Protein AF-0000000074209705 (afdb_homodimer)

pLDDT: mean 94.41, std 8.6, range [31.48, 98.88]

Organism: NCBI:txid88382

Secondary structure (DSSP, 8-state):
-HHHHHHHHHHHHHHHHHHHHHHHHTTT-HHHHHHHHHHHHHTSS---HHHHHHHHHHHHTT--SHHHHHHHHHHHHHHHHHHHHHHHHHHT--EETTEE-HHHHHHHHHHHTT--HHHHHHHHHHHHHHHHHHHHHHHHHHHTT--STTHHHHHHHHHHHHHHHHHHHHHHHHHHHTSS---HHHHHHHHIIIIIIIIIIHHHHHHHHHTT--HHHHHHHHHHHHHHHHHHHHHHHHHHHHS-HHHHSS-SSHHHHHT---HHHHHHTT-HHHHHHGGGTT-TT--HHHHHHHHHHHHHTTHHHHHHHHHHHHHHHHHHHHHHS-S-HHHHHHHHHHHHHHHH---/-HHHHHHHHHHHHHHHHHHHHHHHHTTT-HHHHHHHHHHHHHTSS---HHHHHHHHHHHHTT--SHHHHHHHHHHHHHHHHHHHHHHHHHHT--EETTEE-HHHHHHHHHHHTT--HHHHHHHHHHHHHHHHHHHHHHHHHHHTT--STTHHHHHHHHHHHHHHHHHHHHHHHHHHHTSS---HHHHHHHHIIIIIIIIIIHHHHHHHHHTT--HHHHHHHHHHHHHHHHHHHHHHHHHHHHS-HHHHSS-SSHHHHHT---HHHHHHTT-HHHHHHGGGTT-TT--HHHHHHHHHHHHHTTHHHHHHHHHHHHHHHHHHHHHHS-S-HHHHHHHHHHHHHHHH---

Nearest PDB structures (foldseek):
  8f8k-assembly1_A  TM=9.130E-01  e=6.345E-18  Mycobacterium tuberculosis
  3qqv-assembly1_A-2  TM=9.109E-01  e=5.044E-16  Corynebacterium glutamicum
  3ldw-assembly1_B  TM=8.340E-01  e=3.482E-12  Plasmodium vivax Sal-1
  3n3d-assembly1_A  TM=8.370E-01  e=4.343E-12  Levilactobacillus brevis ATCC 367
  3ldw-assembly2_D  TM=8.330E-01  e=6.756E-12  Plasmodium vivax Sal-1

InterPro domains:
  IPR000092 Polyprenyl synthetase-like [PF00348] (43-268)
  IPR000092 Polyprenyl synthetase-like [cd00685] (45-268)
  IPR008949 Isoprenoid synthase domain superfamily [G3DSA:1.10.600.10] (4-347)
  IPR008949 Isoprenoid synthase domain superfamily [SSF48576] (14-346)
  IPR033749 Polyprenyl synthetase, conserved site [PS00444] (228-240)
  IPR033749 Polyprenyl synthetase, conserved site [PS00723] (84-98)

Structure (mmCIF, N/CA/C/O backbone):
data_AF-0000000074209705-model_v1
#
loop_
_entity.id
_entity.type
_entity.pdbx_description
1 polymer 'Geranylgeranyl pyrophosphate synthase'
#
loop_
_atom_site.group_PDB
_atom_site.id
_atom_site.type_symbol
_atom_site.label_atom_id
_atom_site.label_alt_id
_atom_site.label_comp_id
_atom_site.label_asym_id
_atom_site.label_entity_id
_atom_site.label_seq_id
_atom_site.pdbx_PDB_ins_code
_atom_site.Cartn_x
_atom_site.Cartn_y
_atom_site.Cartn_z
_atom_site.occupancy
_atom_site.B_iso_or_equiv
_atom_site.auth_seq_id
_atom_site.auth_comp_id
_atom_site.auth_asym_id
_atom_site.auth_atom_id
_atom_site.pdbx_PDB_model_num
ATOM 1 N N . MET A 1 1 ? 14.336 32.031 -11.875 1 31.77 1 MET A N 1
ATOM 2 C CA . MET A 1 1 ? 15 31.266 -12.914 1 31.77 1 MET A CA 1
ATOM 3 C C . MET A 1 1 ? 15.375 29.875 -12.398 1 31.77 1 MET A C 1
ATOM 5 O O . MET A 1 1 ? 15.242 28.891 -13.117 1 31.77 1 MET A O 1
ATOM 9 N N . THR A 1 2 ? 15.977 29.891 -11.164 1 36.34 2 THR A N 1
ATOM 10 C CA . THR A 1 2 ? 16.406 28.688 -10.453 1 36.34 2 THR A CA 1
ATOM 11 C C . THR A 1 2 ? 15.211 27.844 -10.055 1 36.34 2 THR A C 1
ATOM 13 O O . THR A 1 2 ? 15.328 26.625 -9.914 1 36.34 2 THR A O 1
ATOM 16 N N . GLU A 1 3 ? 14.086 28.516 -9.742 1 43.34 3 GLU A N 1
ATOM 17 C CA . GLU A 1 3 ? 12.828 27.891 -9.352 1 43.34 3 GLU A CA 1
ATOM 18 C C . GLU A 1 3 ? 12.281 27 -10.461 1 43.34 3 GLU A C 1
ATOM 20 O O . GLU A 1 3 ? 11.789 25.906 -10.195 1 43.34 3 GLU A O 1
ATOM 25 N N . ILE A 1 4 ? 12.273 27.594 -11.664 1 42.38 4 ILE A N 1
ATOM 26 C CA . ILE A 1 4 ? 11.742 26.969 -12.875 1 42.38 4 ILE A CA 1
ATOM 27 C C . ILE A 1 4 ? 12.57 25.75 -13.234 1 42.38 4 ILE A C 1
ATOM 29 O O . ILE A 1 4 ? 12.016 24.703 -13.617 1 42.38 4 ILE A O 1
ATOM 33 N N . LEU A 1 5 ? 13.797 25.766 -13.023 1 44.69 5 LEU A N 1
ATOM 34 C CA . LEU A 1 5 ? 14.727 24.734 -13.43 1 44.69 5 LEU A CA 1
ATOM 35 C C . LEU A 1 5 ? 14.57 23.484 -12.562 1 44.69 5 LEU A C 1
ATOM 37 O O . LEU A 1 5 ? 14.695 22.359 -13.055 1 44.69 5 LEU A O 1
ATOM 41 N N . THR A 1 6 ? 14.258 23.734 -11.234 1 57.59 6 THR A N 1
ATOM 42 C CA . THR A 1 6 ? 14.219 22.656 -10.258 1 57.59 6 THR A CA 1
ATOM 43 C C . THR A 1 6 ? 12.914 21.859 -10.383 1 57.59 6 THR A C 1
ATOM 45 O O . THR A 1 6 ? 12.93 20.625 -10.336 1 57.59 6 THR A O 1
ATOM 48 N N . HIS A 1 7 ? 11.836 22.578 -10.672 1 64.38 7 HIS A N 1
ATOM 49 C CA . HIS A 1 7 ? 10.57 21.891 -10.914 1 64.38 7 HIS A CA 1
ATOM 50 C C . HIS A 1 7 ? 10.609 21.125 -12.234 1 64.38 7 HIS A C 1
ATOM 52 O O . HIS A 1 7 ? 10.055 20.031 -12.328 1 64.38 7 HIS A O 1
ATOM 58 N N . ASP A 1 8 ? 11.422 21.609 -12.953 1 83.62 8 ASP A N 1
ATOM 59 C CA . ASP A 1 8 ? 11.586 20.969 -14.25 1 83.62 8 ASP A CA 1
ATOM 60 C C . ASP A 1 8 ? 12.312 19.625 -14.125 1 83.62 8 ASP A C 1
ATOM 62 O O . ASP A 1 8 ? 11.922 18.641 -14.758 1 83.62 8 ASP A O 1
ATOM 66 N N . ALA A 1 9 ? 13.234 19.688 -13.117 1 93 9 ALA A N 1
ATOM 67 C CA . ALA A 1 9 ? 14.016 18.453 -12.977 1 93 9 ALA A CA 1
ATOM 68 C C . ALA A 1 9 ? 13.172 17.344 -12.367 1 93 9 ALA A C 1
ATOM 70 O O . ALA A 1 9 ? 13.297 16.172 -12.758 1 93 9 ALA A O 1
ATOM 71 N N . VAL A 1 10 ? 12.328 17.703 -11.453 1 96.06 10 VAL A N 1
ATOM 72 C CA . VAL A 1 10 ? 11.445 16.75 -10.812 1 96.06 10 VAL A CA 1
ATOM 73 C C . VAL A 1 10 ? 10.461 16.188 -11.828 1 96.06 10 VAL A C 1
ATOM 75 O O . VAL A 1 10 ? 10.219 14.977 -11.875 1 96.06 10 VAL A O 1
ATOM 78 N N . ASP A 1 11 ? 9.953 17.031 -12.68 1 95.31 11 ASP A N 1
ATOM 79 C CA . ASP A 1 11 ? 9 16.609 -13.711 1 95.31 11 ASP A CA 1
ATOM 80 C C . ASP A 1 11 ? 9.656 15.672 -14.719 1 95.31 11 ASP A C 1
ATOM 82 O O . ASP A 1 11 ? 9.016 14.742 -15.211 1 95.31 11 ASP A O 1
ATOM 86 N N . VAL A 1 12 ? 10.867 15.961 -14.992 1 96.19 12 VAL A N 1
ATOM 87 C CA . VAL A 1 12 ? 11.609 15.102 -15.914 1 96.19 12 VAL A CA 1
ATOM 88 C C . VAL A 1 12 ? 11.781 13.711 -15.305 1 96.19 12 VAL A C 1
ATOM 90 O O . VAL A 1 12 ? 11.578 12.703 -15.984 1 96.19 12 VAL A O 1
ATOM 93 N N . VAL A 1 13 ? 12.133 13.664 -13.992 1 96.81 13 VAL A N 1
ATOM 94 C CA . VAL A 1 13 ? 12.297 12.391 -13.305 1 96.81 13 VAL A CA 1
ATOM 95 C C . VAL A 1 13 ? 10.977 11.625 -13.32 1 96.81 13 VAL A C 1
ATOM 97 O O . VAL A 1 13 ? 10.945 10.43 -13.633 1 96.81 13 VAL A O 1
ATOM 100 N N . LEU A 1 14 ? 9.898 12.281 -13.055 1 97.25 14 LEU A N 1
ATOM 101 C CA . LEU A 1 14 ? 8.578 11.648 -13.008 1 97.25 14 LEU A CA 1
ATOM 102 C C . LEU A 1 14 ? 8.148 11.18 -14.391 1 97.25 14 LEU A C 1
ATOM 104 O O . LEU A 1 14 ? 7.621 10.078 -14.539 1 97.25 14 LEU A O 1
ATOM 108 N N . ALA A 1 15 ? 8.383 12.016 -15.359 1 96.88 15 ALA A N 1
ATOM 109 C CA . ALA A 1 15 ? 8 11.664 -16.719 1 96.88 15 ALA A CA 1
ATOM 110 C C . ALA A 1 15 ? 8.734 10.406 -17.188 1 96.88 15 ALA A C 1
ATOM 112 O O . ALA A 1 15 ? 8.133 9.508 -17.781 1 96.88 15 ALA A O 1
ATOM 113 N N . ASP A 1 16 ? 9.992 10.359 -16.953 1 97.69 16 ASP A N 1
ATOM 114 C CA . ASP A 1 16 ? 10.797 9.203 -17.344 1 97.69 16 ASP A CA 1
ATOM 115 C C . ASP A 1 16 ? 10.352 7.953 -16.594 1 97.69 16 ASP A C 1
ATOM 117 O O . ASP A 1 16 ? 10.273 6.871 -17.172 1 97.69 16 ASP A O 1
ATOM 121 N N . PHE A 1 17 ? 10.117 8.133 -15.344 1 97.81 17 PHE A N 1
ATOM 122 C CA . PHE A 1 17 ? 9.664 7.031 -14.5 1 97.81 17 PHE A CA 1
ATOM 123 C C . PHE A 1 17 ? 8.375 6.43 -15.047 1 97.81 17 PHE A C 1
ATOM 125 O O . PHE A 1 17 ? 8.297 5.219 -15.266 1 97.81 17 PHE A O 1
ATOM 132 N N . PHE A 1 18 ? 7.363 7.242 -15.266 1 98.38 18 PHE A N 1
ATOM 133 C CA . PHE A 1 18 ? 6.055 6.75 -15.68 1 98.38 18 PHE A CA 1
ATOM 134 C C . PHE A 1 18 ? 6.113 6.191 -17.094 1 98.38 18 PHE A C 1
ATOM 136 O O . PHE A 1 18 ? 5.453 5.195 -17.406 1 98.38 18 PHE A O 1
ATOM 143 N N . ALA A 1 19 ? 6.891 6.832 -17.922 1 98.38 19 ALA A N 1
ATOM 144 C CA . ALA A 1 19 ? 7.047 6.312 -19.281 1 98.38 19 ALA A CA 1
ATOM 145 C C . ALA A 1 19 ? 7.602 4.891 -19.266 1 98.38 19 ALA A C 1
ATOM 147 O O . ALA A 1 19 ? 7.129 4.027 -20 1 98.38 19 ALA A O 1
ATOM 148 N N . ASP A 1 20 ? 8.562 4.703 -18.453 1 98.44 20 ASP A N 1
ATOM 149 C CA . ASP A 1 20 ? 9.164 3.381 -18.328 1 98.44 20 ASP A CA 1
ATOM 150 C C . ASP A 1 20 ? 8.156 2.363 -17.797 1 98.44 20 ASP A C 1
ATOM 152 O O . ASP A 1 20 ? 8.094 1.234 -18.297 1 98.44 20 ASP A O 1
ATOM 156 N N . ARG A 1 21 ? 7.367 2.744 -16.828 1 98.56 21 ARG A N 1
ATOM 157 C CA . ARG A 1 21 ? 6.406 1.825 -16.219 1 98.56 21 ARG A CA 1
ATOM 158 C C . ARG A 1 21 ? 5.285 1.487 -17.203 1 98.56 21 ARG A C 1
ATOM 160 O O . ARG A 1 21 ? 4.863 0.333 -17.281 1 98.56 21 ARG A O 1
ATOM 167 N N . VAL A 1 22 ? 4.84 2.445 -17.922 1 98.62 22 VAL A N 1
ATOM 168 C CA . VAL A 1 22 ? 3.805 2.197 -18.922 1 98.62 22 VAL A CA 1
ATOM 169 C C . VAL A 1 22 ? 4.336 1.237 -19.984 1 98.62 22 VAL A C 1
ATOM 171 O O . VAL A 1 22 ? 3.643 0.296 -20.375 1 98.62 22 VAL A O 1
ATOM 174 N N . ARG A 1 23 ? 5.535 1.473 -20.422 1 98.5 23 ARG A N 1
ATOM 175 C CA . ARG A 1 23 ? 6.156 0.619 -21.422 1 98.5 23 ARG A CA 1
ATOM 176 C C . ARG A 1 23 ? 6.262 -0.821 -20.938 1 98.5 23 ARG A C 1
ATOM 178 O O . ARG A 1 23 ? 6 -1.761 -21.688 1 98.5 23 ARG A O 1
ATOM 185 N N . ARG A 1 24 ? 6.594 -0.985 -19.719 1 98.19 24 ARG A N 1
ATOM 186 C CA . ARG A 1 24 ? 6.785 -2.311 -19.141 1 98.19 24 ARG A CA 1
ATOM 187 C C . ARG A 1 24 ? 5.445 -2.977 -18.844 1 98.19 24 ARG A C 1
ATOM 189 O O . ARG A 1 24 ? 5.324 -4.203 -18.922 1 98.19 24 ARG A O 1
ATOM 196 N N . ALA A 1 25 ? 4.445 -2.203 -18.516 1 98.69 25 ALA A N 1
ATOM 197 C CA . ALA A 1 25 ? 3.166 -2.729 -18.047 1 98.69 25 ALA A CA 1
ATOM 198 C C . ALA A 1 25 ? 2.279 -3.148 -19.219 1 98.69 25 ALA A C 1
ATOM 200 O O . ALA A 1 25 ? 1.509 -4.105 -19.109 1 98.69 25 ALA A O 1
ATOM 201 N N . THR A 1 26 ? 2.389 -2.461 -20.312 1 97.94 26 THR A N 1
ATOM 202 C CA . THR A 1 26 ? 1.461 -2.598 -21.422 1 97.94 26 THR A CA 1
ATOM 203 C C . THR A 1 26 ? 1.497 -4.016 -21.984 1 97.94 26 THR A C 1
ATOM 205 O O . THR A 1 26 ? 0.451 -4.602 -22.281 1 97.94 26 THR A O 1
ATOM 208 N N . PRO A 1 27 ? 2.693 -4.609 -22.109 1 97.25 27 PRO A N 1
ATOM 209 C CA . PRO A 1 27 ? 2.736 -5.965 -22.656 1 97.25 27 PRO A CA 1
ATOM 210 C C . PRO A 1 27 ? 2.203 -7.016 -21.688 1 97.25 27 PRO A C 1
ATOM 212 O O . PRO A 1 27 ? 1.914 -8.148 -22.094 1 97.25 27 PRO A O 1
ATOM 215 N N . LEU A 1 28 ? 2.086 -6.723 -20.438 1 97.06 28 LEU A N 1
ATOM 216 C CA . LEU A 1 28 ? 1.604 -7.695 -19.469 1 97.06 28 LEU A CA 1
ATOM 217 C C . LEU A 1 28 ? 0.091 -7.863 -19.562 1 97.06 28 LEU A C 1
ATOM 219 O O . LEU A 1 28 ? -0.419 -8.984 -19.516 1 97.06 28 LEU A O 1
ATOM 223 N N . ALA A 1 29 ? -0.641 -6.773 -19.656 1 97.38 29 ALA A N 1
ATOM 224 C CA . ALA A 1 29 ? -2.086 -6.742 -19.875 1 97.38 29 ALA A CA 1
ATOM 225 C C . ALA A 1 29 ? -2.553 -5.344 -20.266 1 97.38 29 ALA A C 1
ATOM 227 O O . ALA A 1 29 ? -2.014 -4.344 -19.781 1 97.38 29 ALA A O 1
ATOM 228 N N . GLU A 1 30 ? -3.547 -5.273 -21.031 1 96.19 30 GLU A N 1
ATOM 229 C CA . GLU A 1 30 ? -4.066 -3.988 -21.484 1 96.19 30 GLU A CA 1
ATOM 230 C C . GLU A 1 30 ? -4.551 -3.137 -20.312 1 96.19 30 GLU A C 1
ATOM 232 O O . GLU A 1 30 ? -4.234 -1.947 -20.234 1 96.19 30 GLU A O 1
ATOM 237 N N . HIS A 1 31 ? -5.297 -3.738 -19.469 1 97.38 31 HIS A N 1
ATOM 238 C CA . HIS A 1 31 ? -5.844 -2.973 -18.359 1 97.38 31 HIS A CA 1
ATOM 239 C C . HIS A 1 31 ? -4.746 -2.564 -17.375 1 97.38 31 HIS A C 1
ATOM 241 O O . HIS A 1 31 ? -4.871 -1.554 -16.688 1 97.38 31 HIS A O 1
ATOM 247 N N . TYR A 1 32 ? -3.682 -3.324 -17.312 1 98.62 32 TYR A N 1
ATOM 248 C CA . TYR A 1 32 ? -2.562 -2.947 -16.469 1 98.62 32 TYR A CA 1
ATOM 249 C C . TYR A 1 32 ? -1.812 -1.754 -17.031 1 98.62 32 TYR A C 1
ATOM 251 O O . TYR A 1 32 ? -1.394 -0.859 -16.297 1 98.62 32 TYR A O 1
ATOM 259 N N . GLY A 1 33 ? -1.574 -1.788 -18.391 1 98.69 33 GLY A N 1
ATOM 260 C CA . GLY A 1 33 ? -1.051 -0.601 -19.047 1 98.69 33 GLY A CA 1
ATOM 261 C C . GLY A 1 33 ? -1.896 0.635 -18.797 1 98.69 33 GLY A C 1
ATOM 262 O O . GLY A 1 33 ? -1.365 1.719 -18.547 1 98.69 33 GLY A O 1
ATOM 263 N N . LEU A 1 34 ? -3.207 0.441 -18.844 1 98.38 34 LEU A N 1
ATOM 264 C CA . LEU A 1 34 ? -4.137 1.534 -18.594 1 98.38 34 LEU A CA 1
ATOM 265 C C . LEU A 1 34 ? -3.99 2.039 -17.156 1 98.38 34 LEU A C 1
ATOM 267 O O . LEU A 1 34 ? -4.047 3.246 -16.906 1 98.38 34 LEU A O 1
ATOM 271 N N . LEU A 1 35 ? -3.838 1.131 -16.219 1 98.75 35 LEU A N 1
ATOM 272 C CA . LEU A 1 35 ? -3.621 1.521 -14.828 1 98.75 35 LEU A CA 1
ATOM 273 C C . LEU A 1 35 ? -2.438 2.475 -14.711 1 98.75 35 LEU A C 1
ATOM 275 O O . LEU A 1 35 ? -2.551 3.537 -14.094 1 98.75 35 LEU A O 1
ATOM 279 N N . TRP A 1 36 ? -1.366 2.15 -15.336 1 98.81 36 TRP A N 1
ATOM 280 C CA . TRP A 1 36 ? -0.164 2.965 -15.203 1 98.81 36 TRP A CA 1
ATOM 281 C C . TRP A 1 36 ? -0.32 4.289 -15.953 1 98.81 36 TRP A C 1
ATOM 283 O O . TRP A 1 36 ? 0.213 5.316 -15.523 1 98.81 36 TRP A O 1
ATOM 293 N N . ARG A 1 37 ? -1.032 4.305 -17.062 1 98.56 37 ARG A N 1
ATOM 294 C CA . ARG A 1 37 ? -1.325 5.57 -17.719 1 98.56 37 ARG A CA 1
ATOM 295 C C . ARG A 1 37 ? -2.156 6.48 -16.828 1 98.56 37 ARG A C 1
ATOM 297 O O . ARG A 1 37 ? -1.907 7.688 -16.766 1 98.56 37 ARG A O 1
ATOM 304 N N . ARG A 1 38 ? -3.049 5.891 -16.156 1 98.12 38 ARG A N 1
ATOM 305 C CA . ARG A 1 38 ? -3.914 6.688 -15.289 1 98.12 38 ARG A CA 1
ATOM 306 C C . ARG A 1 38 ? -3.178 7.109 -14.023 1 98.12 38 ARG A C 1
ATOM 308 O O . ARG A 1 38 ? -3.416 8.203 -13.492 1 98.12 38 ARG A O 1
ATOM 315 N N . LEU A 1 39 ? -2.295 6.277 -13.555 1 98.38 39 LEU A N 1
ATOM 316 C CA . LEU A 1 39 ? -1.436 6.688 -12.445 1 98.38 39 LEU A CA 1
ATOM 317 C C . LEU A 1 39 ? -0.593 7.898 -12.828 1 98.38 39 LEU A C 1
ATOM 319 O O . LEU A 1 39 ? -0.354 8.781 -12 1 98.38 39 LEU A O 1
ATOM 323 N N . THR A 1 40 ? -0.137 7.906 -14.102 1 97 40 THR A N 1
ATOM 324 C CA . THR A 1 40 ? 0.593 9.062 -14.602 1 97 40 THR A CA 1
ATOM 325 C C . THR A 1 40 ? -0.241 10.336 -14.453 1 97 40 THR A C 1
ATOM 327 O O . THR A 1 40 ? 0.243 11.344 -13.945 1 97 40 THR A O 1
ATOM 330 N N . ARG A 1 41 ? -1.439 10.234 -14.805 1 94.62 41 ARG A N 1
ATOM 331 C CA . ARG A 1 41 ? -2.344 11.383 -14.742 1 94.62 41 ARG A CA 1
ATOM 332 C C . ARG A 1 41 ? -2.617 11.789 -13.297 1 94.62 41 ARG A C 1
ATOM 334 O O . ARG A 1 41 ? -2.725 12.977 -12.992 1 94.62 41 ARG A O 1
ATOM 341 N N . SER A 1 42 ? -2.752 10.781 -12.477 1 93.88 42 SER A N 1
ATOM 342 C CA . SER A 1 42 ? -3.027 11.047 -11.062 1 93.88 42 SER A CA 1
ATOM 343 C C . SER A 1 42 ? -1.881 11.805 -10.414 1 93.88 42 SER A C 1
ATOM 345 O O . SER A 1 42 ? -2.074 12.477 -9.391 1 93.88 42 SER A O 1
ATOM 347 N N . SER A 1 43 ? -0.7 11.672 -10.961 1 92 43 SER A N 1
ATOM 348 C CA . SER A 1 43 ? 0.476 12.312 -10.383 1 92 43 SER A CA 1
ATOM 349 C C . SER A 1 43 ? 0.682 13.711 -10.969 1 92 43 SER A C 1
ATOM 351 O O . SER A 1 43 ? 1.549 14.453 -10.508 1 92 43 SER A O 1
ATOM 353 N N . GLU A 1 44 ? -0.184 14.086 -11.914 1 86.31 44 GLU A N 1
ATOM 354 C CA . GLU A 1 44 ? -0.072 15.391 -12.562 1 86.31 44 GLU A CA 1
ATOM 355 C C . GLU A 1 44 ? -0.944 16.438 -11.859 1 86.31 44 GLU A C 1
ATOM 357 O O . GLU A 1 44 ? -1.887 16.078 -11.148 1 86.31 44 GLU A O 1
ATOM 362 N N . GLY A 1 45 ? -0.631 17.734 -12 1 74.31 45 GLY A N 1
ATOM 363 C CA . GLY A 1 45 ? -1.485 18.844 -11.586 1 74.31 45 GLY A CA 1
ATOM 364 C C . GLY A 1 45 ? -1.299 19.234 -10.133 1 74.31 45 GLY A C 1
ATOM 365 O O . GLY A 1 45 ? -1.969 20.141 -9.641 1 74.31 45 GLY A O 1
ATOM 366 N N . GLY A 1 46 ? -0.506 18.672 -9.414 1 73.62 46 GLY A N 1
ATOM 367 C CA . GLY A 1 46 ? -0.286 19.062 -8.031 1 73.62 46 GLY A CA 1
ATOM 368 C C . GLY A 1 46 ? 0.627 20.266 -7.895 1 73.62 46 GLY A C 1
ATOM 369 O O . GLY A 1 46 ? 1.354 20.609 -8.828 1 73.62 46 GLY A O 1
ATOM 370 N N . LYS A 1 47 ? 0.509 21.016 -6.824 1 77.5 47 LYS A N 1
ATOM 371 C CA . LYS A 1 47 ? 1.246 22.25 -6.559 1 77.5 47 LYS A CA 1
ATOM 372 C C . LYS A 1 47 ? 2.715 21.953 -6.27 1 77.5 47 LYS A C 1
ATOM 374 O O . LYS A 1 47 ? 3.516 22.875 -6.098 1 77.5 47 LYS A O 1
ATOM 379 N N . ARG A 1 48 ? 3.119 20.766 -6.223 1 89.75 48 ARG A N 1
ATOM 380 C CA . ARG A 1 48 ? 4.492 20.312 -6.012 1 89.75 48 ARG A CA 1
ATOM 381 C C . ARG A 1 48 ? 5.082 20.938 -4.754 1 89.75 48 ARG A C 1
ATOM 383 O O . ARG A 1 48 ? 6.211 21.438 -4.773 1 89.75 48 ARG A O 1
ATOM 390 N N . LEU A 1 49 ? 4.297 21.016 -3.736 1 93.81 49 LEU A N 1
ATOM 391 C CA . LEU A 1 49 ? 4.734 21.578 -2.469 1 93.81 49 LEU A CA 1
ATOM 392 C C . LEU A 1 49 ? 5.859 20.75 -1.857 1 93.81 49 LEU A C 1
ATOM 394 O O . LEU A 1 49 ? 6.879 21.297 -1.434 1 93.81 49 LEU A O 1
ATOM 398 N N . ARG A 1 50 ? 5.758 19.453 -1.876 1 96.94 50 ARG A N 1
ATOM 399 C CA . ARG A 1 50 ? 6.742 18.578 -1.252 1 96.94 50 ARG A CA 1
ATOM 400 C C . ARG A 1 50 ? 8.078 18.641 -1.982 1 96.94 50 ARG A C 1
ATOM 402 O O . ARG A 1 50 ? 9.125 18.844 -1.357 1 96.94 50 ARG A O 1
ATOM 409 N N . PRO A 1 51 ? 8.031 18.547 -3.318 1 97.12 51 PRO A N 1
ATOM 410 C CA . PRO A 1 51 ? 9.297 18.719 -4.043 1 97.12 51 PRO A CA 1
ATOM 411 C C . PRO A 1 51 ? 9.945 20.078 -3.779 1 97.12 51 PRO A C 1
ATOM 413 O O . PRO A 1 51 ? 11.164 20.156 -3.582 1 97.12 51 PRO A O 1
ATOM 416 N N . GLN A 1 52 ? 9.156 21.109 -3.711 1 96.56 52 GLN A N 1
ATOM 417 C CA . GLN A 1 52 ? 9.695 22.453 -3.494 1 96.56 52 GLN A CA 1
ATOM 418 C C . GLN A 1 52 ? 10.359 22.562 -2.127 1 96.56 52 GLN A C 1
ATOM 420 O O . GLN A 1 52 ? 11.461 23.109 -2.01 1 96.56 52 GLN A O 1
ATOM 425 N N . LEU A 1 53 ? 9.719 22.062 -1.119 1 98.38 53 LEU A N 1
ATOM 426 C CA . LEU A 1 53 ? 10.266 22.109 0.232 1 98.38 53 LEU A CA 1
ATOM 427 C C . LEU A 1 53 ? 11.594 21.375 0.303 1 98.38 53 LEU A C 1
ATOM 429 O O . LEU A 1 53 ? 12.555 21.859 0.904 1 98.38 53 LEU A O 1
ATOM 433 N N . LEU A 1 54 ? 11.617 20.188 -0.31 1 98.5 54 LEU A N 1
ATOM 434 C CA . LEU A 1 54 ? 12.836 19.375 -0.31 1 98.5 54 LEU A CA 1
ATOM 435 C C . LEU A 1 54 ? 13.969 20.094 -1.026 1 98.5 54 LEU A C 1
ATOM 437 O O . LEU A 1 54 ? 15.078 20.203 -0.499 1 98.5 54 LEU A O 1
ATOM 441 N N . LEU A 1 55 ? 13.664 20.672 -2.184 1 98.06 55 LEU A N 1
ATOM 442 C CA . LEU A 1 55 ? 14.688 21.312 -3 1 98.06 55 LEU A CA 1
ATOM 443 C C . LEU A 1 55 ? 15.164 22.609 -2.346 1 98.06 55 LEU A C 1
ATOM 445 O O . LEU A 1 55 ? 16.359 22.938 -2.396 1 98.06 55 LEU A O 1
ATOM 449 N N . ASP A 1 56 ? 14.234 23.375 -1.733 1 98 56 ASP A N 1
ATOM 450 C CA . ASP A 1 56 ? 14.609 24.594 -1.029 1 98 56 ASP A CA 1
ATOM 451 C C . ASP A 1 56 ? 15.562 24.297 0.126 1 98 56 ASP A C 1
ATOM 453 O O . ASP A 1 56 ? 16.578 24.984 0.299 1 98 56 ASP A O 1
ATOM 457 N N . ALA A 1 57 ? 15.234 23.297 0.913 1 98.75 57 ALA A N 1
ATOM 458 C CA . ALA A 1 57 ? 16.109 22.906 2.021 1 98.75 57 ALA A CA 1
ATOM 459 C C . ALA A 1 57 ? 17.469 22.438 1.512 1 98.75 57 ALA A C 1
ATOM 461 O O . ALA A 1 57 ? 18.5 22.828 2.037 1 98.75 57 ALA A O 1
ATOM 462 N N . HIS A 1 58 ? 17.438 21.578 0.488 1 98.5 58 HIS A N 1
ATOM 463 C CA . HIS A 1 58 ? 18.688 21.062 -0.091 1 98.5 58 HIS A CA 1
ATOM 464 C C . HIS A 1 58 ? 19.578 22.203 -0.578 1 98.5 58 HIS A C 1
ATOM 466 O O . HIS A 1 58 ? 20.766 22.234 -0.262 1 98.5 58 HIS A O 1
ATOM 472 N N . ALA A 1 59 ? 19 23.156 -1.307 1 98.12 59 ALA A N 1
ATOM 473 C CA . ALA A 1 59 ? 19.75 24.281 -1.865 1 98.12 59 ALA A CA 1
ATOM 474 C C . ALA A 1 59 ? 20.312 25.172 -0.759 1 98.12 59 ALA A C 1
ATOM 476 O O . ALA A 1 59 ? 21.453 25.641 -0.85 1 98.12 59 ALA A O 1
ATOM 477 N N . ALA A 1 60 ? 19.562 25.375 0.272 1 98.5 60 ALA A N 1
ATOM 478 C CA . ALA A 1 60 ? 19.969 26.266 1.364 1 98.5 60 ALA A CA 1
ATOM 479 C C . ALA A 1 60 ? 21.188 25.719 2.086 1 98.5 60 ALA A C 1
ATOM 481 O O . ALA A 1 60 ? 21.969 26.484 2.656 1 98.5 60 ALA A O 1
ATOM 482 N N . PHE A 1 61 ? 21.359 24.406 2.055 1 98.19 61 PHE A N 1
ATOM 483 C CA . PHE A 1 61 ? 22.516 23.797 2.719 1 98.19 61 PHE A CA 1
ATOM 484 C C . PHE A 1 61 ? 23.609 23.469 1.715 1 98.19 61 PHE A C 1
ATOM 486 O O . PHE A 1 61 ? 24.391 22.531 1.922 1 98.19 61 PHE A O 1
ATOM 493 N N . GLY A 1 62 ? 23.656 24.062 0.544 1 97.12 62 GLY A N 1
ATOM 494 C CA . GLY A 1 62 ? 24.766 24 -0.401 1 97.12 62 GLY A CA 1
ATOM 495 C C . GLY A 1 62 ? 24.406 23.281 -1.685 1 97.12 62 GLY A C 1
ATOM 496 O O . GLY A 1 62 ? 25.062 23.469 -2.713 1 97.12 62 GLY A O 1
ATOM 497 N N . GLY A 1 63 ? 23.438 22.391 -1.662 1 95.5 63 GLY A N 1
ATOM 498 C CA . GLY A 1 63 ? 22.844 21.781 -2.848 1 95.5 63 GLY A CA 1
ATOM 499 C C . GLY A 1 63 ? 23.781 20.844 -3.57 1 95.5 63 GLY A C 1
ATOM 500 O O . GLY A 1 63 ? 23.953 20.922 -4.789 1 95.5 63 GLY A O 1
ATOM 501 N N . PRO A 1 64 ? 24.562 20.047 -2.814 1 96.44 64 PRO A N 1
ATOM 502 C CA . PRO A 1 64 ? 25.375 19.062 -3.535 1 96.44 64 PRO A CA 1
ATOM 503 C C . PRO A 1 64 ? 24.531 18.016 -4.262 1 96.44 64 PRO A C 1
ATOM 505 O O . PRO A 1 64 ? 23.484 17.609 -3.758 1 96.44 64 PRO A O 1
ATOM 508 N N . HIS A 1 65 ? 24.953 17.578 -5.48 1 95.69 65 HIS A N 1
ATOM 509 C CA . HIS A 1 65 ? 24.328 16.5 -6.25 1 95.69 65 HIS A CA 1
ATOM 510 C C . HIS A 1 65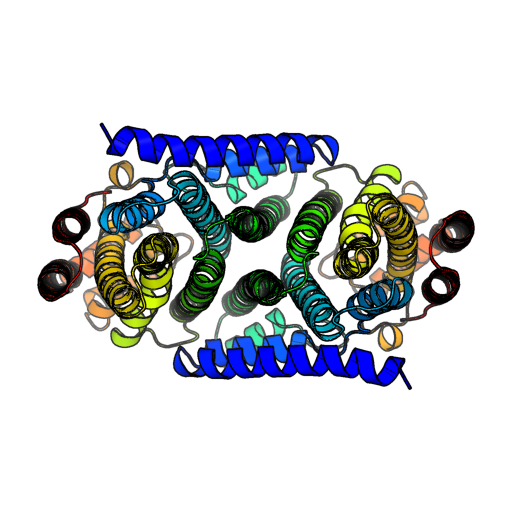 ? 22.844 16.781 -6.477 1 95.69 65 HIS A C 1
ATOM 512 O O . HIS A 1 65 ? 21.984 16 -6.055 1 95.69 65 HIS A O 1
ATOM 518 N N . PRO A 1 66 ? 22.562 17.875 -7.172 1 96.25 66 PRO A N 1
ATOM 519 C CA . PRO A 1 66 ? 21.172 18.312 -7.344 1 96.25 66 PRO A CA 1
ATOM 520 C C . PRO A 1 66 ? 20.297 17.25 -8.008 1 96.25 66 PRO A C 1
ATOM 522 O O . PRO A 1 66 ? 19.094 17.203 -7.77 1 96.25 66 PRO A O 1
ATOM 525 N N . GLN A 1 67 ? 20.906 16.359 -8.789 1 96.06 67 GLN A N 1
ATOM 526 C CA . GLN A 1 67 ? 20.141 15.297 -9.414 1 96.06 67 GLN A CA 1
ATOM 527 C C . GLN A 1 67 ? 19.562 14.344 -8.375 1 96.06 67 GLN A C 1
ATOM 529 O O . GLN A 1 67 ? 18.438 13.859 -8.516 1 96.06 67 GLN A O 1
ATOM 534 N N . ASP A 1 68 ? 20.359 14.07 -7.344 1 97.75 68 ASP A N 1
ATOM 535 C CA . ASP A 1 68 ? 19.875 13.227 -6.254 1 97.75 68 ASP A CA 1
ATOM 536 C C . ASP A 1 68 ? 18.688 13.859 -5.543 1 97.75 68 ASP A C 1
ATOM 538 O O . ASP A 1 68 ? 17.734 13.164 -5.164 1 97.75 68 ASP A O 1
ATOM 542 N N . ALA A 1 69 ? 18.734 15.188 -5.379 1 97.88 69 ALA A N 1
ATOM 543 C CA . ALA A 1 69 ? 17.625 15.906 -4.746 1 97.88 69 ALA A CA 1
ATOM 544 C C . ALA A 1 69 ? 16.359 15.836 -5.609 1 97.88 69 ALA A C 1
ATOM 546 O O . ALA A 1 69 ? 15.25 15.688 -5.09 1 97.88 69 ALA A O 1
ATOM 547 N N . ALA A 1 70 ? 16.531 15.914 -6.902 1 97.62 70 ALA A N 1
ATOM 548 C CA . ALA A 1 70 ? 15.398 15.82 -7.809 1 97.62 70 ALA A CA 1
ATOM 549 C C . ALA A 1 70 ? 14.75 14.438 -7.742 1 97.62 70 ALA A C 1
ATOM 551 O O . ALA A 1 70 ? 13.523 14.32 -7.75 1 97.62 70 ALA A O 1
ATOM 552 N N . VAL A 1 71 ? 15.562 13.398 -7.656 1 98.25 71 VAL A N 1
ATOM 553 C CA . VAL A 1 71 ? 15.062 12.031 -7.555 1 98.25 71 VAL A CA 1
ATOM 554 C C . VAL A 1 71 ? 14.305 11.852 -6.242 1 98.25 71 VAL A C 1
ATOM 556 O O . VAL A 1 71 ? 13.211 11.281 -6.219 1 98.25 71 VAL A O 1
ATOM 559 N N . ALA A 1 72 ? 14.891 12.391 -5.18 1 98.44 72 ALA A N 1
ATOM 560 C CA . ALA A 1 72 ? 14.242 12.312 -3.877 1 98.44 72 ALA A CA 1
ATOM 561 C C . ALA A 1 72 ? 12.914 13.062 -3.881 1 98.44 72 ALA A C 1
ATOM 563 O O . ALA A 1 72 ? 11.922 12.586 -3.33 1 98.44 72 ALA A O 1
ATOM 564 N N . ALA A 1 73 ? 12.922 14.219 -4.477 1 98 73 ALA A N 1
ATOM 565 C CA . ALA A 1 73 ? 11.703 15.023 -4.578 1 98 73 ALA A CA 1
ATOM 566 C C . ALA A 1 73 ? 10.625 14.281 -5.363 1 98 73 ALA A C 1
ATOM 568 O O . ALA A 1 73 ? 9.453 14.289 -4.98 1 98 73 ALA A O 1
ATOM 569 N N . ALA A 1 74 ? 11.031 13.625 -6.434 1 97.75 74 ALA A N 1
ATOM 570 C CA . ALA A 1 74 ? 10.102 12.82 -7.223 1 97.75 74 ALA A CA 1
ATOM 571 C C . ALA A 1 74 ? 9.547 11.664 -6.398 1 97.75 74 ALA A C 1
ATOM 573 O O . ALA A 1 74 ? 8.367 11.328 -6.5 1 97.75 74 ALA A O 1
ATOM 574 N N . ALA A 1 75 ? 10.398 11.086 -5.59 1 98.12 75 ALA A N 1
ATOM 575 C CA . ALA A 1 75 ? 9.969 9.984 -4.727 1 98.12 75 ALA A CA 1
ATOM 576 C C . ALA A 1 75 ? 8.875 10.445 -3.764 1 98.12 75 ALA A C 1
ATOM 578 O O . ALA A 1 75 ? 7.883 9.734 -3.559 1 98.12 75 ALA A O 1
ATOM 579 N N . PHE A 1 76 ? 9 11.602 -3.195 1 97.88 76 PHE A N 1
ATOM 580 C CA . PHE A 1 76 ? 7.984 12.125 -2.291 1 97.88 76 PHE A CA 1
ATOM 581 C C . PHE A 1 76 ? 6.676 12.367 -3.033 1 97.88 76 PHE A C 1
ATOM 583 O O . PHE A 1 76 ? 5.594 12.211 -2.463 1 97.88 76 PHE A O 1
ATOM 590 N N . GLU A 1 77 ? 6.762 12.75 -4.273 1 97.12 77 GLU A N 1
ATOM 591 C CA . GLU A 1 77 ? 5.539 12.93 -5.051 1 97.12 77 GLU A CA 1
ATOM 592 C C . GLU A 1 77 ? 4.84 11.602 -5.301 1 97.12 77 GLU A C 1
ATOM 594 O O . GLU A 1 77 ? 3.609 11.531 -5.301 1 97.12 77 GLU A O 1
ATOM 599 N N . LEU A 1 78 ? 5.621 10.586 -5.562 1 97.94 78 LEU A N 1
ATOM 600 C CA . LEU A 1 78 ? 5.023 9.258 -5.711 1 97.94 78 LEU A CA 1
ATOM 601 C C . LEU A 1 78 ? 4.352 8.82 -4.414 1 97.94 78 LEU A C 1
ATOM 603 O O . LEU A 1 78 ? 3.246 8.273 -4.438 1 97.94 78 LEU A O 1
ATOM 607 N N . VAL A 1 79 ? 5.02 9.07 -3.289 1 98 79 VAL A N 1
ATOM 608 C CA . VAL A 1 79 ? 4.445 8.742 -1.988 1 98 79 VAL A CA 1
ATOM 609 C C . VAL A 1 79 ? 3.131 9.492 -1.8 1 98 79 VAL A C 1
ATOM 611 O O . VAL A 1 79 ? 2.125 8.906 -1.393 1 98 79 VAL A O 1
ATOM 614 N N . HIS A 1 80 ? 3.158 10.742 -2.109 1 97.19 80 HIS A N 1
ATOM 615 C CA . HIS A 1 80 ? 1.965 11.57 -1.957 1 97.19 80 HIS A CA 1
ATOM 616 C C . HIS A 1 80 ? 0.811 11.031 -2.795 1 97.19 80 HIS A C 1
ATOM 618 O O . HIS A 1 80 ? -0.316 10.914 -2.307 1 97.19 80 HIS A O 1
ATOM 624 N N . THR A 1 81 ? 1.102 10.703 -4.035 1 97.25 81 THR A N 1
ATOM 625 C CA . THR A 1 81 ? 0.074 10.172 -4.922 1 97.25 81 THR A CA 1
ATOM 626 C C . THR A 1 81 ? -0.47 8.852 -4.387 1 97.25 81 THR A C 1
ATOM 628 O O . THR A 1 81 ? -1.68 8.609 -4.422 1 97.25 81 THR A O 1
ATOM 631 N N . ALA A 1 82 ? 0.388 8.008 -3.91 1 98.25 82 ALA A N 1
ATOM 632 C CA . ALA A 1 82 ? -0.027 6.734 -3.332 1 98.25 82 ALA A CA 1
ATOM 633 C C . ALA A 1 82 ? -0.986 6.945 -2.164 1 98.25 82 ALA A C 1
ATOM 635 O O . ALA A 1 82 ? -2.025 6.289 -2.078 1 98.25 82 ALA A O 1
ATOM 636 N N . LEU A 1 83 ? -0.598 7.871 -1.291 1 97.44 83 LEU A N 1
ATOM 637 C CA . LEU A 1 83 ? -1.416 8.141 -0.114 1 97.44 83 LEU A CA 1
ATOM 638 C C . LEU A 1 83 ? -2.77 8.719 -0.514 1 97.44 83 LEU A C 1
ATOM 640 O O . LEU A 1 83 ? -3.789 8.406 0.105 1 97.44 83 LEU A O 1
ATOM 644 N N . LEU A 1 84 ? -2.818 9.539 -1.557 1 95.5 84 LEU A N 1
ATOM 645 C CA . LEU A 1 84 ? -4.078 10.086 -2.047 1 95.5 84 LEU A CA 1
ATOM 646 C C . LEU A 1 84 ? -4.98 8.984 -2.582 1 95.5 84 LEU A C 1
ATOM 648 O O . LEU A 1 84 ? -6.188 8.984 -2.328 1 95.5 84 LEU A O 1
ATOM 652 N N . LEU A 1 85 ? -4.406 8.047 -3.307 1 97.62 85 LEU A N 1
ATOM 653 C CA . LEU A 1 85 ? -5.176 6.945 -3.873 1 97.62 85 LEU A CA 1
ATOM 654 C C . LEU A 1 85 ? -5.816 6.105 -2.771 1 97.62 85 LEU A C 1
ATOM 656 O O . LEU A 1 85 ? -7.004 5.781 -2.844 1 97.62 85 LEU A O 1
ATOM 660 N N . HIS A 1 86 ? -5.059 5.77 -1.787 1 98.25 86 HIS A N 1
ATOM 661 C CA . HIS A 1 86 ? -5.57 4.945 -0.699 1 98.25 86 HIS A CA 1
ATOM 662 C C . HIS A 1 86 ? -6.547 5.727 0.172 1 98.25 86 HIS A C 1
ATOM 664 O O . HIS A 1 86 ? -7.555 5.184 0.626 1 98.25 86 HIS A O 1
ATOM 670 N N . ASP A 1 87 ? -6.273 7.008 0.331 1 94.62 87 ASP A N 1
ATOM 671 C CA . ASP A 1 87 ? -7.199 7.871 1.061 1 94.62 87 ASP A CA 1
ATOM 672 C C . ASP A 1 87 ? -8.547 7.965 0.346 1 94.62 87 ASP A C 1
ATOM 674 O O . ASP A 1 87 ? -9.594 7.957 0.988 1 94.62 87 ASP A O 1
ATOM 678 N N . ASP A 1 88 ? -8.5 8.102 -0.964 1 93.56 88 ASP A N 1
ATOM 679 C CA . ASP A 1 88 ? -9.734 8.148 -1.749 1 93.56 88 ASP A CA 1
ATOM 680 C C . ASP A 1 88 ? -10.57 6.891 -1.543 1 93.56 88 ASP A C 1
ATOM 682 O O . ASP A 1 88 ? -11.797 6.957 -1.499 1 93.56 88 ASP A O 1
ATOM 686 N N . VAL A 1 89 ? -9.922 5.781 -1.442 1 95.88 89 VAL A N 1
ATOM 687 C CA . VAL A 1 89 ? -10.609 4.516 -1.206 1 95.88 89 VAL A CA 1
ATOM 688 C C . VAL A 1 89 ? -11.227 4.516 0.191 1 95.88 89 VAL A C 1
ATOM 690 O O . VAL A 1 89 ? -12.383 4.133 0.365 1 95.88 89 VAL A O 1
ATOM 693 N N . LEU A 1 90 ? -10.5 4.98 1.182 1 94.06 90 LEU A N 1
ATOM 694 C CA . LEU A 1 90 ? -10.953 4.977 2.568 1 94.06 90 LEU A CA 1
ATOM 695 C C . LEU A 1 90 ? -12.125 5.938 2.758 1 94.06 90 LEU A C 1
ATOM 697 O O . LEU A 1 90 ? -13.07 5.633 3.494 1 94.06 90 LEU A O 1
ATOM 701 N N . ASP A 1 91 ? -12.07 7.047 1.959 1 89.56 91 ASP A N 1
ATOM 702 C CA . ASP A 1 91 ? -13.086 8.078 2.088 1 89.56 91 ASP A CA 1
ATOM 703 C C . ASP A 1 91 ? -14.227 7.855 1.097 1 89.56 91 ASP A C 1
ATOM 705 O O . ASP A 1 91 ? -15.25 8.547 1.143 1 89.56 91 ASP A O 1
ATOM 709 N N . ARG A 1 92 ? -14.156 6.934 0.236 1 90.31 92 ARG A N 1
ATOM 710 C CA . ARG A 1 92 ? -15.125 6.645 -0.817 1 90.31 92 ARG A CA 1
ATOM 711 C C . ARG A 1 92 ? -15.336 7.859 -1.715 1 90.31 92 ARG A C 1
ATOM 713 O O . ARG A 1 92 ? -16.453 8.141 -2.135 1 90.31 92 ARG A O 1
ATOM 720 N N . ASP A 1 93 ? -14.234 8.539 -1.889 1 87.56 93 ASP A N 1
ATOM 721 C CA . ASP A 1 93 ? -14.273 9.672 -2.803 1 87.56 93 ASP A CA 1
ATOM 722 C C . ASP A 1 93 ? -14.133 9.211 -4.254 1 87.56 93 ASP A C 1
ATOM 724 O O . ASP A 1 93 ? -13.375 8.289 -4.547 1 87.56 93 ASP A O 1
ATOM 728 N N . LEU A 1 94 ? -14.812 9.992 -5.152 1 89.31 94 LEU A N 1
ATOM 729 C CA . LEU A 1 94 ? -14.766 9.609 -6.559 1 89.31 94 LEU A CA 1
ATOM 730 C C . LEU A 1 94 ? -14.242 10.75 -7.418 1 89.31 94 LEU A C 1
ATOM 732 O O . LEU A 1 94 ? -14.141 10.617 -8.641 1 89.31 94 LEU A O 1
ATOM 736 N N . THR A 1 95 ? -13.82 11.852 -6.699 1 87.38 95 THR A N 1
ATOM 737 C CA . THR A 1 95 ? -13.312 13.008 -7.434 1 87.38 95 THR A CA 1
ATOM 738 C C . THR A 1 95 ? -12.039 13.539 -6.789 1 87.38 95 THR A C 1
ATOM 740 O O . THR A 1 95 ? -11.867 13.453 -5.57 1 87.38 95 THR A O 1
ATOM 743 N N . ARG A 1 96 ? -11.133 14.062 -7.598 1 82.44 96 ARG A N 1
ATOM 744 C CA . ARG A 1 96 ? -9.898 14.727 -7.191 1 82.44 96 ARG A CA 1
ATOM 745 C C . ARG A 1 96 ? -9.5 15.805 -8.195 1 82.44 96 ARG A C 1
ATOM 747 O O . ARG A 1 96 ? -9.461 15.555 -9.398 1 82.44 96 ARG A O 1
ATOM 754 N N . ARG A 1 97 ? -9.266 16.984 -7.668 1 83.56 97 ARG A N 1
ATOM 755 C CA . ARG A 1 97 ? -8.852 18.125 -8.484 1 83.56 97 ARG A CA 1
ATOM 756 C C . ARG A 1 97 ? -9.859 18.406 -9.594 1 83.56 97 ARG A C 1
ATOM 758 O O . ARG A 1 97 ? -9.484 18.609 -10.75 1 83.56 97 ARG A O 1
ATOM 765 N N . GLY A 1 98 ? -11.07 18.281 -9.227 1 80.19 98 GLY A N 1
ATOM 766 C CA . GLY A 1 98 ? -12.164 18.656 -10.109 1 80.19 98 GLY A CA 1
ATOM 767 C C . GLY A 1 98 ? -12.453 17.609 -11.172 1 80.19 98 GLY A C 1
ATOM 768 O O . GLY A 1 98 ? -13.281 17.828 -12.055 1 80.19 98 GLY A O 1
ATOM 769 N N . ARG A 1 99 ? -11.805 16.469 -11.078 1 88.5 99 ARG A N 1
ATOM 770 C CA . ARG A 1 99 ? -11.984 15.406 -12.062 1 88.5 99 ARG A CA 1
ATOM 771 C C . ARG A 1 99 ? -12.219 14.062 -11.383 1 88.5 99 ARG A C 1
ATOM 773 O O . ARG A 1 99 ? -11.906 13.898 -10.203 1 88.5 99 ARG A O 1
ATOM 780 N N . PRO A 1 100 ? -12.805 13.055 -12.172 1 92.62 100 PRO A N 1
ATOM 781 C CA . PRO A 1 100 ? -12.883 11.703 -11.602 1 92.62 100 PRO A CA 1
ATOM 782 C C . PRO A 1 100 ? -11.523 11.172 -11.172 1 92.62 100 PRO A C 1
ATOM 784 O O . PRO A 1 100 ? -10.531 11.359 -11.883 1 92.62 100 PRO A O 1
ATOM 787 N N . ASN A 1 101 ? -11.453 10.664 -9.977 1 94 101 ASN A N 1
ATOM 788 C CA . ASN A 1 101 ? -10.195 10.07 -9.539 1 94 101 ASN A CA 1
ATOM 789 C C . ASN A 1 101 ? -9.977 8.695 -10.156 1 94 101 ASN A C 1
ATOM 791 O O . ASN A 1 101 ? -10.773 8.258 -10.992 1 94 101 ASN A O 1
ATOM 795 N N . LEU A 1 102 ? -8.945 8 -9.812 1 97.19 102 LEU A N 1
ATOM 796 C CA . LEU A 1 102 ? -8.562 6.734 -10.43 1 97.19 102 LEU A CA 1
ATOM 797 C C . LEU A 1 102 ? -9.664 5.691 -10.266 1 97.19 102 LEU A C 1
ATOM 799 O O . LEU A 1 102 ? -10.039 5.023 -11.227 1 97.19 102 LEU A O 1
ATOM 803 N N . ALA A 1 103 ? -10.203 5.543 -9.055 1 96.81 103 ALA A N 1
ATOM 804 C CA . ALA A 1 103 ? -11.258 4.574 -8.781 1 96.81 103 ALA A CA 1
ATOM 805 C C . ALA A 1 103 ? -12.477 4.82 -9.672 1 96.81 103 ALA A C 1
ATOM 807 O O . ALA A 1 103 ? -13.023 3.883 -10.258 1 96.81 103 ALA A O 1
ATOM 808 N N . ALA A 1 104 ? -12.852 6.07 -9.75 1 96.19 104 ALA A N 1
ATOM 809 C CA . ALA A 1 104 ? -14.016 6.445 -10.547 1 96.19 104 ALA A CA 1
ATOM 810 C C . ALA A 1 104 ? -13.789 6.152 -12.023 1 96.19 104 ALA A C 1
ATOM 812 O O . ALA A 1 104 ? -14.703 5.723 -12.727 1 96.19 104 ALA A O 1
ATOM 813 N N . GLU A 1 105 ? -12.609 6.414 -12.477 1 96.75 105 GLU A N 1
ATOM 814 C CA . GLU A 1 105 ? -12.305 6.164 -13.883 1 96.75 105 GLU A CA 1
ATOM 815 C C . GLU A 1 105 ? -12.438 4.684 -14.219 1 96.75 105 GLU A C 1
ATOM 817 O O . GLU A 1 105 ? -13.07 4.324 -15.211 1 96.75 105 GLU A O 1
ATOM 822 N N . PHE A 1 106 ? -11.922 3.832 -13.422 1 97.12 106 PHE A N 1
ATOM 823 C CA . PHE A 1 106 ? -12 2.398 -13.68 1 97.12 106 PHE A CA 1
ATOM 824 C C . PHE A 1 106 ? -13.43 1.894 -13.492 1 97.12 106 PHE A C 1
ATOM 826 O O . PHE A 1 106 ? -13.898 1.057 -14.266 1 97.12 106 PHE A O 1
ATOM 833 N N . ALA A 1 107 ? -14.07 2.41 -12.492 1 95.62 107 ALA A N 1
ATOM 834 C CA . ALA A 1 107 ? -15.461 2.021 -12.281 1 95.62 107 ALA A CA 1
ATOM 835 C C . ALA A 1 107 ? -16.312 2.371 -13.5 1 95.62 107 ALA A C 1
ATOM 837 O O . ALA A 1 107 ? -17.172 1.581 -13.914 1 95.62 107 ALA A O 1
ATOM 838 N N . SER A 1 108 ? -16.047 3.541 -14.016 1 94.75 108 SER A N 1
ATOM 839 C CA . SER A 1 108 ? -16.828 4.004 -15.164 1 94.75 108 SER A CA 1
ATOM 840 C C . SER A 1 108 ? -16.594 3.119 -16.375 1 94.75 108 SER A C 1
ATOM 842 O O . SER A 1 108 ? -17.531 2.822 -17.125 1 94.75 108 SER A O 1
ATOM 844 N N . ASP A 1 109 ? -15.406 2.68 -16.609 1 91.56 109 ASP A N 1
ATOM 845 C CA . ASP A 1 109 ? -15.078 1.796 -17.719 1 91.56 109 ASP A CA 1
ATOM 846 C C . ASP A 1 109 ? -15.82 0.466 -17.609 1 91.56 109 ASP A C 1
ATOM 848 O O . ASP A 1 109 ? -16.312 -0.071 -18.609 1 91.56 109 ASP A O 1
ATOM 852 N N . ALA A 1 110 ? -15.883 0.039 -16.422 1 89.38 110 ALA A N 1
ATOM 853 C CA . ALA A 1 110 ? -16.484 -1.267 -16.172 1 89.38 110 ALA A CA 1
ATOM 854 C C . ALA A 1 110 ? -18 -1.218 -16.375 1 89.38 110 ALA A C 1
ATOM 856 O O . ALA A 1 110 ? -18.609 -2.201 -16.812 1 89.38 110 ALA A O 1
ATOM 857 N N . THR A 1 111 ? -18.562 -0.096 -16.109 1 84.56 111 THR A N 1
ATOM 858 C CA . THR A 1 111 ? -20 0.065 -16.281 1 84.56 111 THR A CA 1
ATOM 859 C C . THR A 1 111 ? -20.359 0.123 -17.766 1 84.56 111 THR A C 1
ATOM 861 O O . THR A 1 111 ? -21.453 -0.305 -18.156 1 84.56 111 THR A O 1
ATOM 864 N N . GLN A 1 112 ? -19.453 0.556 -18.484 1 81.56 112 GLN A N 1
ATOM 865 C CA . GLN A 1 112 ? -19.672 0.56 -19.938 1 81.56 112 GLN A CA 1
ATOM 866 C C . GLN A 1 112 ? -19.656 -0.859 -20.5 1 81.56 112 GLN A C 1
ATOM 868 O O . GLN A 1 112 ? -20.266 -1.126 -21.531 1 81.56 112 GLN A O 1
ATOM 873 N N . GLY A 1 113 ? -19.031 -1.817 -19.766 1 75.5 113 GLY A N 1
ATOM 874 C CA . GLY A 1 113 ? -18.953 -3.217 -20.156 1 75.5 113 GLY A CA 1
ATOM 875 C C . GLY A 1 113 ? -20.016 -4.078 -19.484 1 75.5 113 GLY A C 1
ATOM 876 O O . GLY A 1 113 ? -19.812 -5.285 -19.328 1 75.5 113 GLY A O 1
ATOM 877 N N . ASP A 1 114 ? -21.031 -3.518 -18.844 1 84.81 114 ASP A N 1
ATOM 878 C CA . ASP A 1 114 ? -22.25 -4.156 -18.344 1 84.81 114 ASP A CA 1
ATOM 879 C C . ASP A 1 114 ? -22.016 -4.762 -16.969 1 84.81 114 ASP A C 1
ATOM 881 O O . ASP A 1 114 ? -22.656 -5.762 -16.609 1 84.81 114 ASP A O 1
ATOM 885 N N . LEU A 1 115 ? -21.125 -4.281 -16.266 1 89.25 115 LEU A N 1
ATOM 886 C CA . LEU A 1 115 ? -20.953 -4.75 -14.891 1 89.25 115 LEU A CA 1
ATOM 887 C C . LEU A 1 115 ? -21.969 -4.113 -13.961 1 89.25 115 LEU A C 1
ATOM 889 O O . LEU A 1 115 ? -22.391 -2.979 -14.18 1 89.25 115 LEU A O 1
ATOM 893 N N . SER A 1 116 ? -22.266 -4.891 -12.906 1 90.62 116 SER A N 1
ATOM 894 C CA . SER A 1 116 ? -23.094 -4.312 -11.852 1 90.62 116 SER A CA 1
ATOM 895 C C . SER A 1 116 ? -22.375 -3.141 -11.18 1 90.62 116 SER A C 1
ATOM 897 O O . SER A 1 116 ? -21.156 -3.043 -11.219 1 90.62 116 SER A O 1
ATOM 899 N N . PRO A 1 117 ? -23.156 -2.256 -10.602 1 91.75 117 PRO A N 1
ATOM 900 C CA . PRO A 1 117 ? -22.531 -1.14 -9.883 1 91.75 117 PRO A CA 1
ATOM 901 C C . PRO A 1 117 ? -21.562 -1.603 -8.797 1 91.75 117 PRO A C 1
ATOM 903 O O . PRO A 1 117 ? -20.516 -0.981 -8.602 1 91.75 117 PRO A O 1
ATOM 906 N N . GLU A 1 118 ? -21.906 -2.688 -8.195 1 90.44 118 GLU A N 1
ATOM 907 C CA . GLU A 1 118 ? -21.047 -3.229 -7.145 1 90.44 118 GLU A CA 1
ATOM 908 C C . GLU A 1 118 ? -19.734 -3.738 -7.723 1 90.44 118 GLU A C 1
ATOM 910 O O . GLU A 1 118 ? -18.656 -3.473 -7.168 1 90.44 118 GLU A O 1
ATOM 915 N N . SER A 1 119 ? -19.844 -4.391 -8.828 1 91.75 119 SER A N 1
ATOM 916 C CA . SER A 1 119 ? -18.656 -4.918 -9.484 1 91.75 119 SER A CA 1
ATOM 917 C C . SER A 1 119 ? -17.781 -3.795 -10.047 1 91.75 119 SER A C 1
ATOM 919 O O . SER A 1 119 ? -16.562 -3.871 -10.008 1 91.75 119 SER A O 1
ATOM 921 N N . ALA A 1 120 ? -18.453 -2.791 -10.539 1 95.19 120 ALA A N 1
ATOM 922 C CA . ALA A 1 120 ? -17.719 -1.629 -11.047 1 95.19 120 ALA A CA 1
ATOM 923 C C . ALA A 1 120 ? -16.953 -0.932 -9.93 1 95.19 120 ALA A C 1
ATOM 925 O O . ALA A 1 120 ? -15.789 -0.571 -10.102 1 95.19 120 ALA A O 1
ATOM 926 N N . SER A 1 121 ? -17.609 -0.8 -8.812 1 94.81 121 SER A N 1
ATOM 927 C CA . SER A 1 121 ? -16.953 -0.187 -7.656 1 94.81 121 SER A CA 1
ATOM 928 C C . SER A 1 121 ? -15.773 -1.019 -7.176 1 94.81 121 SER A C 1
ATOM 930 O O . SER A 1 121 ? -14.727 -0.472 -6.824 1 94.81 121 SER A O 1
ATOM 932 N N . ALA A 1 122 ? -15.961 -2.311 -7.215 1 94.75 122 ALA A N 1
ATOM 933 C CA . ALA A 1 122 ? -14.883 -3.213 -6.805 1 94.75 122 ALA A CA 1
ATOM 934 C C . ALA A 1 122 ? -13.68 -3.086 -7.73 1 94.75 122 ALA A C 1
ATOM 936 O O . ALA A 1 122 ? -12.531 -3.127 -7.277 1 94.75 122 ALA A O 1
ATOM 937 N N . TRP A 1 123 ? -13.93 -2.895 -9 1 96.81 123 TRP A N 1
ATOM 938 C CA . TRP A 1 123 ? -12.867 -2.729 -9.992 1 96.81 123 TRP A CA 1
ATOM 939 C C . TRP A 1 123 ? -12.086 -1.447 -9.742 1 96.81 123 TRP A C 1
ATOM 941 O O . TRP A 1 123 ? -10.852 -1.451 -9.781 1 96.81 123 TRP A O 1
ATOM 951 N N . GLY A 1 124 ? -12.82 -0.397 -9.469 1 97.75 124 GLY A N 1
ATOM 952 C CA . GLY A 1 124 ? -12.18 0.864 -9.133 1 97.75 124 GLY A CA 1
ATOM 953 C C . GLY A 1 124 ? -11.352 0.794 -7.859 1 97.75 124 GLY A C 1
ATOM 954 O O . GLY A 1 124 ? -10.219 1.271 -7.824 1 97.75 124 GLY A O 1
ATOM 955 N N . THR A 1 125 ? -11.875 0.156 -6.836 1 97.56 125 THR A N 1
ATOM 956 C CA . THR A 1 125 ? -11.203 0.017 -5.547 1 97.56 125 THR A CA 1
ATOM 957 C C . THR A 1 125 ? -9.93 -0.806 -5.688 1 97.56 125 THR A C 1
ATOM 959 O O . THR A 1 125 ? -8.867 -0.398 -5.215 1 97.56 125 THR A O 1
ATOM 962 N N . ALA A 1 126 ? -10.047 -1.903 -6.398 1 98.06 126 ALA A N 1
ATOM 963 C CA . ALA A 1 126 ? -8.891 -2.77 -6.594 1 98.06 126 ALA A CA 1
ATOM 964 C C . ALA A 1 126 ? -7.77 -2.031 -7.324 1 98.06 126 ALA A C 1
ATOM 966 O O . ALA A 1 126 ? -6.605 -2.102 -6.922 1 98.06 126 ALA A O 1
ATOM 967 N N . SER A 1 127 ? -8.156 -1.299 -8.344 1 98.69 127 SER A N 1
ATOM 968 C CA . SER A 1 127 ? -7.168 -0.562 -9.133 1 98.69 127 SER A CA 1
ATOM 969 C C . SER A 1 127 ? -6.477 0.506 -8.289 1 98.69 127 SER A C 1
ATOM 971 O O . SER A 1 127 ? -5.27 0.713 -8.414 1 98.69 127 SER A O 1
ATOM 973 N N . SER A 1 128 ? -7.215 1.104 -7.426 1 98.69 128 SER A N 1
ATOM 974 C CA . SER A 1 128 ? -6.656 2.162 -6.59 1 98.69 128 SER A CA 1
ATOM 975 C C . SER A 1 128 ? -5.719 1.592 -5.531 1 98.69 128 SER A C 1
ATOM 977 O O . SER A 1 128 ? -4.652 2.154 -5.27 1 98.69 128 SER A O 1
ATOM 979 N N . ILE A 1 129 ? -6.109 0.478 -4.91 1 98.75 129 ILE A N 1
ATOM 980 C CA . ILE A 1 129 ? -5.273 -0.138 -3.885 1 98.75 129 ILE A CA 1
ATOM 981 C C . ILE A 1 129 ? -3.957 -0.607 -4.504 1 98.75 129 ILE A C 1
ATOM 983 O O . ILE A 1 129 ? -2.877 -0.294 -3.998 1 98.75 129 ILE A O 1
ATOM 987 N N . LEU A 1 130 ? -4.039 -1.247 -5.629 1 98.81 130 LEU A N 1
ATOM 988 C CA . LEU A 1 130 ? -2.844 -1.731 -6.312 1 98.81 130 LEU A CA 1
ATOM 989 C C . LEU A 1 130 ? -1.976 -0.568 -6.777 1 98.81 130 LEU A C 1
ATOM 991 O O . LEU A 1 130 ? -0.749 -0.619 -6.664 1 98.81 130 LEU A O 1
ATOM 995 N N . GLY A 1 131 ? -2.65 0.44 -7.332 1 98.81 131 GLY A N 1
ATOM 996 C CA . GLY A 1 131 ? -1.909 1.617 -7.754 1 98.81 131 GLY A CA 1
ATOM 997 C C . GLY A 1 131 ? -1.102 2.248 -6.637 1 98.81 131 GLY A C 1
ATOM 998 O O . GLY A 1 131 ? 0.069 2.588 -6.824 1 98.81 131 GLY A O 1
ATOM 999 N N . GLY A 1 132 ? -1.742 2.424 -5.461 1 98.75 132 GLY A N 1
ATOM 1000 C CA . GLY A 1 132 ? -1.034 2.961 -4.309 1 98.75 132 GLY A CA 1
ATOM 1001 C C . GLY A 1 132 ? 0.155 2.117 -3.891 1 98.75 132 GLY A C 1
ATOM 1002 O O . GLY A 1 132 ? 1.228 2.648 -3.596 1 98.75 132 GLY A O 1
ATOM 1003 N N . ASP A 1 133 ? 0.018 0.803 -3.873 1 98.81 133 ASP A N 1
ATOM 1004 C CA . ASP A 1 133 ? 1.104 -0.108 -3.527 1 98.81 133 ASP A CA 1
ATOM 1005 C C . ASP A 1 133 ? 2.281 0.049 -4.488 1 98.81 133 ASP A C 1
ATOM 1007 O O . ASP A 1 133 ? 3.438 0.061 -4.062 1 98.81 133 ASP A O 1
ATOM 1011 N N . LEU A 1 134 ? 1.944 0.122 -5.738 1 98.81 134 LEU A N 1
ATOM 1012 C CA . LEU A 1 134 ? 2.967 0.229 -6.773 1 98.81 134 LEU A CA 1
ATOM 1013 C C . LEU A 1 134 ? 3.764 1.52 -6.617 1 98.81 134 LEU A C 1
ATOM 1015 O O . LEU A 1 134 ? 4.992 1.511 -6.715 1 98.81 134 LEU A O 1
ATOM 1019 N N . LEU A 1 135 ? 3.057 2.566 -6.387 1 98.81 135 LEU A N 1
ATOM 1020 C CA . LEU A 1 135 ? 3.73 3.855 -6.27 1 98.81 135 LEU A CA 1
ATOM 1021 C C . LEU A 1 135 ? 4.578 3.912 -5.004 1 98.81 135 LEU A C 1
ATOM 1023 O O . LEU A 1 135 ? 5.668 4.488 -5.008 1 98.81 135 LEU A O 1
ATOM 1027 N N . LEU A 1 136 ? 4.113 3.33 -3.893 1 98.44 136 LEU A N 1
ATOM 1028 C CA . LEU A 1 136 ? 4.922 3.254 -2.68 1 98.44 136 LEU A CA 1
ATOM 1029 C C . LEU A 1 136 ? 6.207 2.477 -2.932 1 98.44 136 LEU A C 1
ATOM 1031 O O . LEU A 1 136 ? 7.293 2.93 -2.562 1 98.44 136 LEU A O 1
ATOM 1035 N N . SER A 1 137 ? 6.055 1.353 -3.553 1 98.12 137 SER A N 1
ATOM 1036 C CA . SER A 1 137 ? 7.215 0.537 -3.895 1 98.12 137 SER A CA 1
ATOM 1037 C C . SER A 1 137 ? 8.18 1.299 -4.793 1 98.12 137 SER A C 1
ATOM 1039 O O . SER A 1 137 ? 9.391 1.291 -4.559 1 98.12 137 SER A O 1
ATOM 1041 N N . SER A 1 138 ? 7.652 1.976 -5.754 1 98.19 138 SER A N 1
ATOM 1042 C CA . SER A 1 138 ? 8.469 2.68 -6.738 1 98.19 138 SER A CA 1
ATOM 1043 C C . SER A 1 138 ? 9.219 3.846 -6.105 1 98.19 138 SER A C 1
ATOM 1045 O O . SER A 1 138 ? 10.336 4.164 -6.512 1 98.19 138 SER A O 1
ATOM 1047 N N . ALA A 1 139 ? 8.586 4.477 -5.141 1 98.12 139 ALA A N 1
ATOM 1048 C CA . ALA A 1 139 ? 9.258 5.562 -4.438 1 98.12 139 ALA A CA 1
ATOM 1049 C C . ALA A 1 139 ? 10.562 5.082 -3.807 1 98.12 139 ALA A C 1
ATOM 1051 O O . ALA A 1 139 ? 11.602 5.727 -3.951 1 98.12 139 ALA A O 1
ATOM 1052 N N . TYR A 1 140 ? 10.555 3.941 -3.182 1 97.31 140 TYR A N 1
ATOM 1053 C CA . TYR A 1 140 ? 11.75 3.396 -2.543 1 97.31 140 TYR A CA 1
ATOM 1054 C C . TYR A 1 140 ? 12.766 2.943 -3.582 1 97.31 140 TYR A C 1
ATOM 1056 O O . TYR A 1 140 ? 13.977 3.055 -3.365 1 97.31 140 TYR A O 1
ATOM 1064 N N . ALA A 1 141 ? 12.242 2.441 -4.699 1 95.19 141 ALA A N 1
ATOM 1065 C CA . ALA A 1 141 ? 13.148 2.035 -5.77 1 95.19 141 ALA A CA 1
ATOM 1066 C C . ALA A 1 141 ? 13.914 3.236 -6.324 1 95.19 141 ALA A C 1
ATOM 1068 O O . ALA A 1 141 ? 15.102 3.135 -6.633 1 95.19 141 ALA A O 1
ATOM 1069 N N . LEU A 1 142 ? 13.242 4.355 -6.465 1 96.5 142 LEU A N 1
ATOM 1070 C CA . LEU A 1 142 ? 13.898 5.582 -6.902 1 96.5 142 LEU A CA 1
ATOM 1071 C C . LEU A 1 142 ? 14.969 6.008 -5.898 1 96.5 142 LEU A C 1
ATOM 1073 O O . LEU A 1 142 ? 16.094 6.34 -6.285 1 96.5 142 LEU A O 1
ATOM 1077 N N . VAL A 1 143 ? 14.641 5.953 -4.629 1 97.19 143 VAL A N 1
ATOM 1078 C CA . VAL A 1 143 ? 15.539 6.383 -3.562 1 97.19 143 VAL A CA 1
ATOM 1079 C C . VAL A 1 143 ? 16.781 5.504 -3.551 1 97.19 143 VAL A C 1
ATOM 1081 O O . VAL A 1 143 ? 17.891 5.984 -3.283 1 97.19 143 VAL A O 1
ATOM 1084 N N . ALA A 1 144 ? 16.609 4.246 -3.867 1 94.06 144 ALA A N 1
ATOM 1085 C CA . ALA A 1 144 ? 17.719 3.291 -3.84 1 94.06 144 ALA A CA 1
ATOM 1086 C C . ALA A 1 144 ? 18.766 3.641 -4.887 1 94.06 144 ALA A C 1
ATOM 1088 O O . ALA A 1 144 ? 19.906 3.186 -4.801 1 94.06 144 ALA A O 1
ATOM 1089 N N . ARG A 1 145 ? 18.422 4.484 -5.832 1 91.62 145 ARG A N 1
ATOM 1090 C CA . ARG A 1 145 ? 19.328 4.824 -6.918 1 91.62 145 ARG A CA 1
ATOM 1091 C C . ARG A 1 145 ? 20.188 6.035 -6.559 1 91.62 145 ARG A C 1
ATOM 1093 O O . ARG A 1 145 ? 21.141 6.355 -7.266 1 91.62 145 ARG A O 1
ATOM 1100 N N . ILE A 1 146 ? 19.844 6.648 -5.473 1 95.81 146 ILE A N 1
ATOM 1101 C CA . ILE A 1 146 ? 20.547 7.848 -5.051 1 95.81 146 ILE A CA 1
ATOM 1102 C C . ILE A 1 146 ? 21.938 7.477 -4.543 1 95.81 146 ILE A C 1
ATOM 1104 O O . ILE A 1 146 ? 22.094 6.555 -3.738 1 95.81 146 ILE A O 1
ATOM 1108 N N . GLY A 1 147 ? 22.969 8.195 -5.074 1 92.38 147 GLY A N 1
ATOM 1109 C CA . GLY A 1 147 ? 24.359 7.918 -4.727 1 92.38 147 GLY A CA 1
ATOM 1110 C C . GLY A 1 147 ? 24.844 8.695 -3.518 1 92.38 147 GLY A C 1
ATOM 1111 O O . GLY A 1 147 ? 25.859 8.352 -2.91 1 92.38 147 GLY A O 1
ATOM 1112 N N . SER A 1 148 ? 24.078 9.648 -3.105 1 92.12 148 SER A N 1
ATOM 1113 C CA . SER A 1 148 ? 24.438 10.516 -1.988 1 92.12 148 SER A CA 1
ATOM 1114 C C . SER A 1 148 ? 24.609 9.711 -0.703 1 92.12 148 SER A C 1
ATOM 1116 O O . SER A 1 148 ? 23.891 8.742 -0.466 1 92.12 148 SER A O 1
ATOM 1118 N N . ALA A 1 149 ? 25.516 10.195 0.134 1 92.94 149 ALA A N 1
ATOM 1119 C CA . ALA A 1 149 ? 25.75 9.586 1.442 1 92.94 149 ALA A CA 1
ATOM 1120 C C . ALA A 1 149 ? 24.516 9.734 2.332 1 92.94 149 ALA A C 1
ATOM 1122 O O . ALA A 1 149 ? 24.344 8.992 3.309 1 92.94 149 ALA A O 1
ATOM 1123 N N . GLY A 1 150 ? 23.672 10.688 1.987 1 95.62 150 GLY A N 1
ATOM 1124 C CA . GLY A 1 150 ? 22.453 10.938 2.752 1 95.62 150 GLY A CA 1
ATOM 1125 C C . GLY A 1 150 ? 21.344 9.961 2.439 1 95.62 150 GLY A C 1
ATOM 1126 O O . GLY A 1 150 ? 20.25 10.047 3.01 1 95.62 150 GLY A O 1
ATOM 1127 N N . ARG A 1 151 ? 21.578 8.977 1.605 1 95.5 151 ARG A N 1
ATOM 1128 C CA . ARG A 1 151 ? 20.547 8.062 1.133 1 95.5 151 ARG A CA 1
ATOM 1129 C C . ARG A 1 151 ? 19.938 7.27 2.289 1 95.5 151 ARG A C 1
ATOM 1131 O O . ARG A 1 151 ? 18.719 7.094 2.363 1 95.5 151 ARG A O 1
ATOM 1138 N N . ALA A 1 152 ? 20.797 6.777 3.156 1 94.44 152 ALA A N 1
ATOM 1139 C CA . ALA A 1 152 ? 20.312 5.988 4.281 1 94.44 152 ALA A CA 1
ATOM 1140 C C . ALA A 1 152 ? 19.391 6.809 5.168 1 94.44 152 ALA A C 1
ATOM 1142 O O . ALA A 1 152 ? 18.297 6.352 5.527 1 94.44 152 ALA A O 1
ATOM 1143 N N . GLU A 1 153 ? 19.828 8.031 5.48 1 96.75 153 GLU A N 1
ATOM 1144 C CA . GLU A 1 153 ? 19 8.922 6.289 1 96.75 153 GLU A CA 1
ATOM 1145 C C . GLU A 1 153 ? 17.703 9.266 5.566 1 96.75 153 GLU A C 1
ATOM 1147 O O . GLU A 1 153 ? 16.641 9.328 6.188 1 96.75 153 GLU A O 1
ATOM 1152 N N . LEU A 1 154 ? 17.797 9.484 4.254 1 97.75 154 LEU A N 1
ATOM 1153 C CA . LEU A 1 154 ? 16.625 9.75 3.438 1 97.75 154 LEU A CA 1
ATOM 1154 C C . LEU A 1 154 ? 15.617 8.609 3.541 1 97.75 154 LEU A C 1
ATOM 1156 O O . LEU A 1 154 ? 14.422 8.844 3.717 1 97.75 154 LEU A O 1
ATOM 1160 N N . THR A 1 155 ? 16.094 7.383 3.465 1 97.44 155 THR A N 1
ATOM 1161 C CA . THR A 1 155 ? 15.219 6.215 3.555 1 97.44 155 THR A CA 1
ATOM 1162 C C . THR A 1 155 ? 14.516 6.168 4.91 1 97.44 155 THR A C 1
ATOM 1164 O O . THR A 1 155 ? 13.312 5.906 4.984 1 97.44 155 THR A O 1
ATOM 1167 N N . ASP A 1 156 ? 15.234 6.496 5.938 1 96.75 156 ASP A N 1
ATOM 1168 C CA . ASP A 1 156 ? 14.664 6.523 7.277 1 96.75 156 ASP A CA 1
ATOM 1169 C C . ASP A 1 156 ? 13.594 7.609 7.398 1 96.75 156 ASP A C 1
ATOM 1171 O O . ASP A 1 156 ? 12.562 7.402 8.047 1 96.75 156 ASP A O 1
ATOM 1175 N N . ILE A 1 157 ? 13.883 8.719 6.812 1 98.25 157 ILE A N 1
ATOM 1176 C CA . ILE A 1 157 ? 12.945 9.844 6.863 1 98.25 157 ILE A CA 1
ATOM 1177 C C . ILE A 1 157 ? 11.641 9.453 6.18 1 98.25 157 ILE A C 1
ATOM 1179 O O . ILE A 1 157 ? 10.555 9.711 6.711 1 98.25 157 ILE A O 1
ATOM 1183 N N . ILE A 1 158 ? 11.719 8.797 5.008 1 98.25 158 ILE A N 1
ATOM 1184 C CA . ILE A 1 158 ? 10.516 8.391 4.289 1 98.25 158 ILE A CA 1
ATOM 1185 C C . ILE A 1 158 ? 9.75 7.359 5.109 1 98.25 158 ILE A C 1
ATOM 1187 O O . ILE A 1 158 ? 8.531 7.473 5.27 1 98.25 158 ILE A O 1
ATOM 1191 N N . GLU A 1 159 ? 10.43 6.41 5.652 1 97.88 159 GLU A N 1
ATOM 1192 C CA . GLU A 1 159 ? 9.789 5.367 6.445 1 97.88 159 GLU A CA 1
ATOM 1193 C C . GLU A 1 159 ? 9.094 5.953 7.672 1 97.88 159 GLU A C 1
ATOM 1195 O O . GLU A 1 159 ? 7.953 5.594 7.977 1 97.88 159 GLU A O 1
ATOM 1200 N N . ASP A 1 160 ? 9.758 6.836 8.352 1 97.88 160 ASP A N 1
ATOM 1201 C CA . ASP A 1 160 ? 9.195 7.477 9.539 1 97.88 160 ASP A CA 1
ATOM 1202 C C . ASP A 1 160 ? 7.98 8.328 9.18 1 97.88 160 ASP A C 1
ATOM 1204 O O . ASP A 1 160 ? 6.992 8.359 9.914 1 97.88 160 ASP A O 1
ATOM 1208 N N . SER A 1 161 ? 8.117 9.039 8.086 1 97.88 161 SER A N 1
ATOM 1209 C CA . SER A 1 161 ? 7.016 9.875 7.621 1 97.88 161 SER A CA 1
ATOM 1210 C C . SER A 1 161 ? 5.773 9.039 7.336 1 97.88 161 SER A C 1
ATOM 1212 O O . SER A 1 161 ? 4.66 9.414 7.715 1 97.88 161 SER A O 1
ATOM 1214 N N . LEU A 1 162 ? 5.984 7.891 6.703 1 98.25 162 LEU A N 1
ATOM 1215 C CA . LEU A 1 162 ? 4.867 7.012 6.383 1 98.25 162 LEU A CA 1
ATOM 1216 C C . LEU A 1 162 ? 4.293 6.379 7.648 1 98.25 162 LEU A C 1
ATOM 1218 O O . LEU A 1 162 ? 3.076 6.227 7.777 1 98.25 162 LEU A O 1
ATOM 1222 N N . PHE A 1 163 ? 5.148 6.02 8.578 1 98.62 163 PHE A N 1
ATOM 1223 C CA . PHE A 1 163 ? 4.738 5.457 9.859 1 98.62 163 PHE A CA 1
ATOM 1224 C C . PHE A 1 163 ? 3.836 6.43 10.617 1 98.62 163 PHE A C 1
ATOM 1226 O O . PHE A 1 163 ? 2.771 6.043 11.102 1 98.62 163 PHE A O 1
ATOM 1233 N N . ARG A 1 164 ? 4.188 7.652 10.609 1 98.56 164 ARG A N 1
ATOM 1234 C CA . ARG A 1 164 ? 3.418 8.672 11.32 1 98.56 164 ARG A CA 1
ATOM 1235 C C . ARG A 1 164 ? 2.156 9.039 10.547 1 98.56 164 ARG A C 1
ATOM 1237 O O . ARG A 1 164 ? 1.088 9.211 11.141 1 98.56 164 ARG A O 1
ATOM 1244 N N . ALA A 1 165 ? 2.311 9.18 9.258 1 98.31 165 ALA A N 1
ATOM 1245 C CA . ALA A 1 165 ? 1.146 9.5 8.438 1 98.31 165 ALA A CA 1
ATOM 1246 C C . ALA A 1 165 ? 0.066 8.43 8.578 1 98.31 165 ALA A C 1
ATOM 1248 O O . ALA A 1 165 ? -1.126 8.742 8.617 1 98.31 165 ALA A O 1
ATOM 1249 N N . ALA A 1 166 ? 0.493 7.184 8.641 1 98.62 166 ALA A N 1
ATOM 1250 C CA . ALA A 1 166 ? -0.454 6.086 8.82 1 98.62 166 ALA A CA 1
ATOM 1251 C C . ALA A 1 166 ? -1.149 6.172 10.172 1 98.62 166 ALA A C 1
ATOM 1253 O O . ALA A 1 166 ? -2.344 5.891 10.289 1 98.62 166 ALA A O 1
ATOM 1254 N N . ALA A 1 167 ? -0.401 6.535 11.172 1 98.69 167 ALA A N 1
ATOM 1255 C CA . ALA A 1 167 ? -1.011 6.742 12.484 1 98.69 167 ALA A CA 1
ATOM 1256 C C . ALA A 1 167 ? -2.074 7.836 12.43 1 98.69 167 ALA A C 1
ATOM 1258 O O . ALA A 1 167 ? -3.166 7.676 12.977 1 98.69 167 ALA A O 1
ATOM 1259 N N . GLY A 1 168 ? -1.717 8.945 11.805 1 98.38 168 GLY A N 1
ATOM 1260 C CA . GLY A 1 168 ? -2.676 10.023 11.641 1 98.38 168 GLY A CA 1
ATOM 1261 C C . GLY A 1 168 ? -3.908 9.617 10.859 1 98.38 168 GLY A C 1
ATOM 1262 O O . GLY A 1 168 ? -5.031 9.969 11.227 1 98.38 168 GLY A O 1
ATOM 1263 N N . GLU A 1 169 ? -3.725 8.867 9.781 1 97.81 169 GLU A N 1
ATOM 1264 C CA . GLU A 1 169 ? -4.848 8.391 8.984 1 97.81 169 GLU A CA 1
ATOM 1265 C C . GLU A 1 169 ? -5.715 7.414 9.773 1 97.81 169 GLU A C 1
ATOM 1267 O O . GLU A 1 169 ? -6.941 7.441 9.672 1 97.81 169 GLU A O 1
ATOM 1272 N N . HIS A 1 170 ? -5.051 6.527 10.516 1 98.38 170 HIS A N 1
ATOM 1273 C CA . HIS A 1 170 ? -5.781 5.578 11.352 1 98.38 170 HIS A CA 1
ATOM 1274 C C . HIS A 1 170 ? -6.629 6.301 12.391 1 98.38 170 HIS A C 1
ATOM 1276 O O . HIS A 1 170 ? -7.773 5.914 12.641 1 98.38 170 HIS A O 1
ATOM 1282 N N . ASP A 1 171 ? -6.117 7.371 12.977 1 98 171 ASP A N 1
ATOM 1283 C CA . ASP A 1 171 ? -6.879 8.242 13.867 1 98 171 ASP A CA 1
ATOM 1284 C C . ASP A 1 171 ? -8.062 8.875 13.133 1 98 171 ASP A C 1
ATOM 1286 O O . ASP A 1 171 ? -9.188 8.875 13.648 1 98 171 ASP A O 1
ATOM 1290 N N . ASP A 1 172 ? -7.77 9.391 11.969 1 96.56 172 ASP A N 1
ATOM 1291 C CA . ASP A 1 172 ? -8.805 10.07 11.188 1 96.56 172 ASP A CA 1
ATOM 1292 C C . ASP A 1 172 ? -9.984 9.141 10.93 1 96.56 172 ASP A C 1
ATOM 1294 O O . ASP A 1 172 ? -11.141 9.523 11.117 1 96.56 172 ASP A O 1
ATOM 1298 N N . VAL A 1 173 ? -9.719 7.918 10.562 1 95.81 173 VAL A N 1
ATOM 1299 C CA . VAL A 1 173 ? -10.758 6.93 10.305 1 95.81 173 VAL A CA 1
ATOM 1300 C C . VAL A 1 173 ? -11.492 6.602 11.609 1 95.81 173 VAL A C 1
ATOM 1302 O O . VAL A 1 173 ? -12.719 6.543 11.633 1 95.81 173 VAL A O 1
ATOM 1305 N N . ALA A 1 174 ? -10.711 6.422 12.688 1 95.88 174 ALA A N 1
ATOM 1306 C CA . ALA A 1 174 ? -11.297 6.102 13.984 1 95.88 174 ALA A CA 1
ATOM 1307 C C . ALA A 1 174 ? -12.25 7.203 14.445 1 95.88 174 ALA A C 1
ATOM 1309 O O . ALA A 1 174 ? -13.352 6.922 14.93 1 95.88 174 ALA A O 1
ATOM 1310 N N . PHE A 1 175 ? -11.812 8.445 14.281 1 95.44 175 PHE A N 1
ATOM 1311 C CA . PHE A 1 175 ? -12.633 9.578 14.688 1 95.44 175 PHE A CA 1
ATOM 1312 C C . PHE A 1 175 ? -13.914 9.641 13.867 1 95.44 175 PHE A C 1
ATOM 1314 O O . PHE A 1 175 ? -15 9.828 14.422 1 95.44 175 PHE A O 1
ATOM 1321 N N . GLY A 1 176 ? -13.789 9.453 12.594 1 91.88 176 GLY A N 1
ATOM 1322 C CA . GLY A 1 176 ? -14.945 9.5 11.711 1 91.88 176 GLY A CA 1
ATOM 1323 C C . GLY A 1 176 ? -15.953 8.414 12 1 91.88 176 GLY A C 1
ATOM 1324 O O . GLY A 1 176 ? -17.156 8.641 11.914 1 91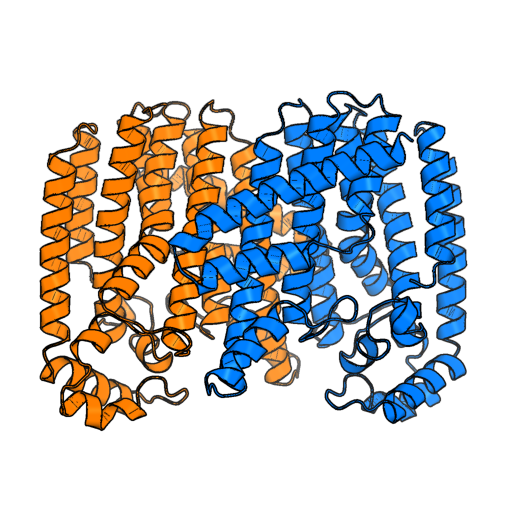.88 176 GLY A O 1
ATOM 1325 N N . LEU A 1 177 ? -15.453 7.246 12.359 1 91.19 177 LEU A N 1
ATOM 1326 C CA . LEU A 1 177 ? -16.328 6.098 12.594 1 91.19 177 LEU A CA 1
ATOM 1327 C C . LEU A 1 177 ? -16.844 6.102 14.023 1 91.19 177 LEU A C 1
ATOM 1329 O O . LEU A 1 177 ? -17.797 5.383 14.344 1 91.19 177 LEU A O 1
ATOM 1333 N N . GLY A 1 178 ? -16.234 6.855 14.891 1 90.62 178 GLY A N 1
ATOM 1334 C CA . GLY A 1 178 ? -16.641 6.926 16.281 1 90.62 178 GLY A CA 1
ATOM 1335 C C . GLY A 1 178 ? -16 5.84 17.141 1 90.62 178 GLY A C 1
ATOM 1336 O O . GLY A 1 178 ? -16.469 5.574 18.25 1 90.62 178 GLY A O 1
ATOM 1337 N N . THR A 1 179 ? -14.914 5.203 16.656 1 91.94 179 THR A N 1
ATOM 1338 C CA . THR A 1 179 ? -14.242 4.152 17.406 1 91.94 179 THR A CA 1
ATOM 1339 C C . THR A 1 179 ? -13.289 4.746 18.438 1 91.94 179 THR A C 1
ATOM 1341 O O . THR A 1 179 ? -12.844 4.051 19.344 1 91.94 179 THR A O 1
ATOM 1344 N N . ALA A 1 180 ? -12.969 6.031 18.312 1 92.38 180 ALA A N 1
ATOM 1345 C CA . ALA A 1 180 ? -12.188 6.797 19.281 1 92.38 180 ALA A CA 1
ATOM 1346 C C . ALA A 1 180 ? -12.711 8.219 19.406 1 92.38 180 ALA A C 1
ATOM 1348 O O . ALA A 1 180 ? -13.266 8.773 18.453 1 92.38 180 ALA A O 1
ATOM 1349 N N . PRO A 1 181 ? -12.523 8.789 20.562 1 92.75 181 PRO A N 1
ATOM 1350 C CA . PRO A 1 181 ? -12.984 10.172 20.719 1 92.75 181 PRO A CA 1
ATOM 1351 C C . PRO A 1 181 ? -12.117 11.172 19.953 1 92.75 181 PRO A C 1
ATOM 1353 O O . PRO A 1 181 ? -10.891 11.031 19.922 1 92.75 181 PRO A O 1
ATOM 1356 N N . ALA A 1 182 ? -12.773 12.148 19.375 1 94.38 182 ALA A N 1
ATOM 1357 C CA . ALA A 1 182 ? -12.102 13.195 18.625 1 94.38 182 ALA A CA 1
ATOM 1358 C C . ALA A 1 182 ? -11.992 14.484 19.438 1 94.38 182 ALA A C 1
ATOM 1360 O O . ALA A 1 182 ? -12.57 15.508 19.062 1 94.38 182 ALA A O 1
ATOM 1361 N N . THR A 1 183 ? -11.164 14.523 20.453 1 94.75 183 THR A N 1
ATOM 1362 C CA . THR A 1 183 ? -10.93 15.75 21.219 1 94.75 183 THR A CA 1
ATOM 1363 C C . THR A 1 183 ? -10.023 16.703 20.438 1 94.75 183 THR A C 1
ATOM 1365 O O . THR A 1 183 ? -9.289 16.281 19.547 1 94.75 183 THR A O 1
ATOM 1368 N N . PRO A 1 184 ? -10.086 17.984 20.766 1 94.88 184 PRO A N 1
ATOM 1369 C CA . PRO A 1 184 ? -9.211 18.922 20.062 1 94.88 184 PRO A CA 1
ATOM 1370 C C . PRO A 1 184 ? -7.738 18.516 20.125 1 94.88 184 PRO A C 1
ATOM 1372 O O . PRO A 1 184 ? -7.023 18.625 19.125 1 94.88 184 PRO A O 1
ATOM 1375 N N . GLU A 1 185 ? -7.312 18.047 21.25 1 95.25 185 GLU A N 1
ATOM 1376 C CA . GLU A 1 185 ? -5.926 17.609 21.406 1 95.25 185 GLU A CA 1
ATOM 1377 C C . GLU A 1 185 ? -5.598 16.453 20.469 1 95.25 185 GLU A C 1
ATOM 1379 O O . GLU A 1 185 ? -4.535 16.438 19.844 1 95.25 185 GLU A O 1
ATOM 1384 N N . ARG A 1 186 ? -6.492 15.492 20.375 1 96.75 186 ARG A N 1
ATOM 1385 C CA . ARG A 1 186 ? -6.285 14.336 19.516 1 96.75 186 ARG A CA 1
ATOM 1386 C C . ARG A 1 186 ? -6.34 14.734 18.047 1 96.75 186 ARG A C 1
ATOM 1388 O O . ARG A 1 186 ? -5.605 14.188 17.219 1 96.75 186 ARG A O 1
ATOM 1395 N N . LEU A 1 187 ? -7.223 15.672 17.766 1 97.5 187 LEU A N 1
ATOM 1396 C CA . LEU A 1 187 ? -7.336 16.156 16.391 1 97.5 187 LEU A CA 1
ATOM 1397 C C . LEU A 1 187 ? -6.047 16.844 15.953 1 97.5 187 LEU A C 1
ATOM 1399 O O . LEU A 1 187 ? -5.59 16.672 14.828 1 97.5 187 LEU A O 1
ATOM 1403 N N . LEU A 1 188 ? -5.48 17.594 16.844 1 97 188 LEU A N 1
ATOM 1404 C CA . LEU A 1 188 ? -4.238 18.297 16.516 1 97 188 LEU A CA 1
ATOM 1405 C C . LEU A 1 188 ? -3.098 17.297 16.328 1 97 188 LEU A C 1
ATOM 1407 O O . LEU A 1 188 ? -2.285 17.453 15.406 1 97 188 LEU A O 1
ATOM 1411 N N . ARG A 1 189 ? -3.018 16.328 17.156 1 96.94 189 ARG A N 1
ATOM 1412 C CA . ARG A 1 189 ? -2.004 15.289 17 1 96.94 189 ARG A CA 1
ATOM 1413 C C . ARG A 1 189 ? -2.186 14.539 15.688 1 96.94 189 ARG A C 1
ATOM 1415 O O . ARG A 1 189 ? -1.208 14.227 15 1 96.94 189 ARG A O 1
ATOM 1422 N N . MET A 1 190 ? -3.422 14.234 15.398 1 97.69 190 MET A N 1
ATOM 1423 C CA . MET A 1 190 ? -3.746 13.57 14.141 1 97.69 190 MET A CA 1
ATOM 1424 C C . MET A 1 190 ? -3.26 14.383 12.945 1 97.69 190 MET A C 1
ATOM 1426 O O . MET A 1 190 ? -2.631 13.844 12.031 1 97.69 190 MET A O 1
ATOM 1430 N N . MET A 1 191 ? -3.432 15.688 12.969 1 97.25 191 MET A N 1
ATOM 1431 C CA . MET A 1 191 ? -3.014 16.578 11.883 1 97.25 191 MET A CA 1
ATOM 1432 C C . MET A 1 191 ? -1.494 16.578 11.75 1 97.25 191 MET A C 1
ATOM 1434 O O . MET A 1 191 ? -0.966 16.547 10.633 1 97.25 191 MET A O 1
ATOM 1438 N N . ALA A 1 192 ? -0.83 16.672 12.883 1 97.88 192 ALA A N 1
ATOM 1439 C CA . ALA A 1 192 ? 0.63 16.672 12.898 1 97.88 192 ALA A CA 1
ATOM 1440 C C . ALA A 1 192 ? 1.184 15.398 12.273 1 97.88 192 ALA A C 1
ATOM 1442 O O . ALA A 1 192 ? 2.133 15.445 11.484 1 97.88 192 ALA A O 1
ATOM 1443 N N . ASN A 1 193 ? 0.566 14.305 12.625 1 98.12 193 ASN A N 1
ATOM 1444 C CA . ASN A 1 193 ? 1.031 13.008 12.141 1 98.12 193 ASN A CA 1
ATOM 1445 C C . ASN A 1 193 ? 0.622 12.781 10.688 1 98.12 193 ASN A C 1
ATOM 1447 O O . ASN A 1 193 ? 1.446 12.383 9.859 1 98.12 193 ASN A O 1
ATOM 1451 N N . LYS A 1 194 ? -0.631 13.078 10.344 1 97.31 194 LYS A N 1
ATOM 1452 C CA . LYS A 1 194 ? -1.201 12.75 9.039 1 97.31 194 LYS A CA 1
ATOM 1453 C C . LYS A 1 194 ? -0.629 13.648 7.945 1 97.31 194 LYS A C 1
ATOM 1455 O O . LYS A 1 194 ? -0.302 13.172 6.855 1 97.31 194 LYS A O 1
ATOM 1460 N N . THR A 1 195 ? -0.487 14.883 8.227 1 96.56 195 THR A N 1
ATOM 1461 C CA . THR A 1 195 ? -0.115 15.844 7.195 1 96.56 195 THR A CA 1
ATOM 1462 C C . THR A 1 195 ? 1.253 16.453 7.492 1 96.56 195 THR A C 1
ATOM 1464 O O . THR A 1 195 ? 2.129 16.484 6.629 1 96.56 195 THR A O 1
ATOM 1467 N N . GLY A 1 196 ? 1.481 16.922 8.695 1 97.44 196 GLY A N 1
ATOM 1468 C CA . GLY A 1 196 ? 2.705 17.625 9.047 1 97.44 196 GLY A CA 1
ATOM 1469 C C . GLY A 1 196 ? 3.955 16.797 8.836 1 97.44 196 GLY A C 1
ATOM 1470 O O . GLY A 1 196 ? 4.957 17.297 8.312 1 97.44 196 GLY A O 1
ATOM 1471 N N . SER A 1 197 ? 3.865 15.523 9.18 1 96.81 197 SER A N 1
ATOM 1472 C CA . SER A 1 197 ? 5.031 14.648 9.188 1 96.81 197 SER A CA 1
ATOM 1473 C C . SER A 1 197 ? 5.508 14.344 7.773 1 96.81 197 SER A C 1
ATOM 1475 O O . SER A 1 197 ? 6.699 14.469 7.473 1 96.81 197 SER A O 1
ATOM 1477 N N . TYR A 1 198 ? 4.602 14.023 6.867 1 96.25 198 TYR A N 1
ATOM 1478 C CA . TYR A 1 198 ? 5.066 13.523 5.578 1 96.25 198 TYR A CA 1
ATOM 1479 C C . TYR A 1 198 ? 5.094 14.641 4.539 1 96.25 198 TYR A C 1
ATOM 1481 O O . TYR A 1 198 ? 5.91 14.617 3.615 1 96.25 198 TYR A O 1
ATOM 1489 N N . SER A 1 199 ? 4.156 15.594 4.664 1 97.5 199 SER A N 1
ATOM 1490 C CA . SER A 1 199 ? 4.008 16.562 3.58 1 97.5 199 SER A CA 1
ATOM 1491 C C . SER A 1 199 ? 4.973 17.734 3.75 1 97.5 199 SER A C 1
ATOM 1493 O O . SER A 1 199 ? 5.305 18.406 2.779 1 97.5 199 SER A O 1
ATOM 1495 N N . PHE A 1 200 ? 5.41 18 5.008 1 98.56 200 PHE A N 1
ATOM 1496 C CA . PHE A 1 200 ? 6.23 19.188 5.246 1 98.56 200 PHE A CA 1
ATOM 1497 C C . PHE A 1 200 ? 7.551 18.797 5.898 1 98.56 200 PHE A C 1
ATOM 1499 O O . PHE A 1 200 ? 8.617 18.969 5.305 1 98.56 200 PHE A O 1
ATOM 1506 N N . ALA A 1 201 ? 7.469 18.172 7.094 1 98.81 201 ALA A N 1
ATOM 1507 C CA . ALA A 1 201 ? 8.688 17.812 7.824 1 98.81 201 ALA A CA 1
ATOM 1508 C C . ALA A 1 201 ? 9.547 16.844 7.023 1 98.81 201 ALA A C 1
ATOM 1510 O O . ALA A 1 201 ? 10.766 17.031 6.918 1 98.81 201 ALA A O 1
ATOM 1511 N N . GLY A 1 202 ? 8.945 15.828 6.438 1 98.75 202 GLY A N 1
ATOM 1512 C CA . GLY A 1 202 ? 9.664 14.812 5.68 1 98.75 202 GLY A CA 1
ATOM 1513 C C . GLY A 1 202 ? 10.5 15.398 4.555 1 98.75 202 GLY A C 1
ATOM 1514 O O . GLY A 1 202 ? 11.719 15.242 4.543 1 98.75 202 GLY A O 1
ATOM 1515 N N . PRO A 1 203 ? 9.875 16.125 3.648 1 98.69 203 PRO A N 1
ATOM 1516 C CA . PRO A 1 203 ? 10.609 16.734 2.529 1 98.69 203 PRO A CA 1
ATOM 1517 C C . PRO A 1 203 ? 11.711 17.672 2.99 1 98.69 203 PRO A C 1
ATOM 1519 O O . PRO A 1 203 ? 12.82 17.656 2.447 1 98.69 203 PRO A O 1
ATOM 1522 N N . LEU A 1 204 ? 11.453 18.5 3.996 1 98.88 204 LEU A N 1
ATOM 1523 C CA . LEU A 1 204 ? 12.469 19.422 4.5 1 98.88 204 LEU A CA 1
ATOM 1524 C C . LEU A 1 204 ? 13.672 18.656 5.047 1 98.88 204 LEU A C 1
ATOM 1526 O O . LEU A 1 204 ? 14.812 18.953 4.695 1 98.88 204 LEU A O 1
ATOM 1530 N N . ARG A 1 205 ? 13.391 17.656 5.875 1 98.88 205 ARG A N 1
ATOM 1531 C CA . ARG A 1 205 ? 14.461 16.844 6.449 1 98.88 205 ARG A CA 1
ATOM 1532 C C . ARG A 1 205 ? 15.227 16.109 5.367 1 98.88 205 ARG A C 1
ATOM 1534 O O . ARG A 1 205 ? 16.453 15.961 5.445 1 98.88 205 ARG A O 1
ATOM 1541 N N . ALA A 1 206 ? 14.516 15.625 4.371 1 98.81 206 ALA A N 1
ATOM 1542 C CA . ALA A 1 206 ? 15.148 14.906 3.264 1 98.81 206 ALA A CA 1
ATOM 1543 C C . ALA A 1 206 ? 16.125 15.805 2.52 1 98.81 206 ALA A C 1
ATOM 1545 O O . ALA A 1 206 ? 17.25 15.383 2.213 1 98.81 206 ALA A O 1
ATOM 1546 N N . GLY A 1 207 ? 15.688 17.047 2.223 1 98.69 207 GLY A N 1
ATOM 1547 C CA . GLY A 1 207 ? 16.594 17.984 1.6 1 98.69 207 GLY A CA 1
ATOM 1548 C C . GLY A 1 207 ? 17.844 18.234 2.422 1 98.69 207 GLY A C 1
ATOM 1549 O O . GLY A 1 207 ? 18.953 18.234 1.889 1 98.69 207 GLY A O 1
ATOM 1550 N N . GLY A 1 208 ? 17.672 18.453 3.723 1 98.75 208 GLY A N 1
ATOM 1551 C CA . GLY A 1 208 ? 18.812 18.625 4.621 1 98.75 208 GLY A CA 1
ATOM 1552 C C . GLY A 1 208 ? 19.734 17.422 4.656 1 98.75 208 GLY A C 1
ATOM 1553 O O . GLY A 1 208 ? 20.953 17.578 4.617 1 98.75 208 GLY A O 1
ATOM 1554 N N . ALA A 1 209 ? 19.172 16.234 4.688 1 98.56 209 ALA A N 1
ATOM 1555 C CA . ALA A 1 209 ? 19.953 15 4.766 1 98.56 209 ALA A CA 1
ATOM 1556 C C . ALA A 1 209 ? 20.828 14.828 3.531 1 98.56 209 ALA A C 1
ATOM 1558 O O . ALA A 1 209 ? 22.016 14.484 3.646 1 98.56 209 ALA A O 1
ATOM 1559 N N . LEU A 1 210 ? 20.281 15.094 2.35 1 98.31 210 LEU A N 1
ATOM 1560 C CA . LEU A 1 210 ? 21.016 14.938 1.1 1 98.31 210 LEU A CA 1
ATOM 1561 C C . LEU A 1 210 ? 22.125 15.984 0.979 1 98.31 210 LEU A C 1
ATOM 1563 O O . LEU A 1 210 ? 23.062 15.805 0.208 1 98.31 210 LEU A O 1
ATOM 1567 N N . ALA A 1 211 ? 21.953 17.062 1.783 1 98.31 211 ALA A N 1
ATOM 1568 C CA . ALA A 1 211 ? 22.953 18.125 1.743 1 98.31 211 ALA A CA 1
ATOM 1569 C C . ALA A 1 211 ? 23.922 18.016 2.91 1 98.31 211 ALA A C 1
ATOM 1571 O O . ALA A 1 211 ? 24.844 18.812 3.035 1 98.31 211 ALA A O 1
ATOM 1572 N N . GLY A 1 212 ? 23.688 17.031 3.756 1 98.06 212 GLY A N 1
ATOM 1573 C CA . GLY A 1 212 ? 24.578 16.844 4.887 1 98.06 212 GLY A CA 1
ATOM 1574 C C . GLY A 1 212 ? 24.422 17.906 5.957 1 98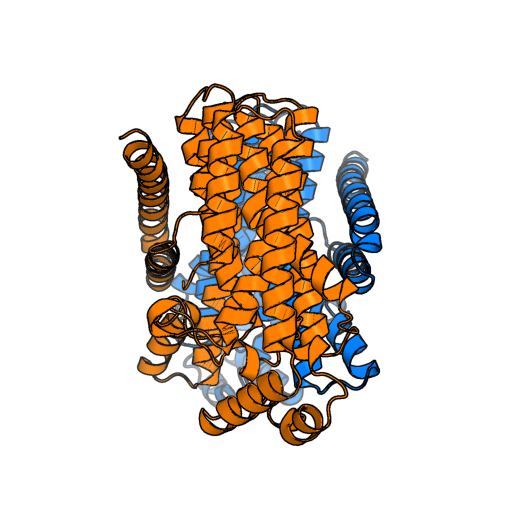.06 212 GLY A C 1
ATOM 1575 O O . GLY A 1 212 ? 25.422 18.375 6.535 1 98.06 212 GLY A O 1
ATOM 1576 N N . ALA A 1 213 ? 23.203 18.344 6.238 1 97.81 213 ALA A N 1
ATOM 1577 C CA . ALA A 1 213 ? 22.938 19.484 7.125 1 97.81 213 ALA A CA 1
ATOM 1578 C C . ALA A 1 213 ? 23.203 19.109 8.578 1 97.81 213 ALA A C 1
ATOM 1580 O O . ALA A 1 213 ? 23.438 19.984 9.414 1 97.81 213 ALA A O 1
ATOM 1581 N N . GLY A 1 214 ? 23.125 17.797 8.977 1 97.56 214 GLY A N 1
ATOM 1582 C CA . GLY A 1 214 ? 23.422 17.344 10.328 1 97.56 214 GLY A CA 1
ATOM 1583 C C . GLY A 1 214 ? 22.203 17.234 11.219 1 97.56 214 GLY A C 1
ATOM 1584 O O . GLY A 1 214 ? 21.109 17.641 10.82 1 97.56 214 GLY A O 1
ATOM 1585 N N . PRO A 1 215 ? 22.344 16.688 12.406 1 97.69 215 PRO A N 1
ATOM 1586 C CA . PRO A 1 215 ? 21.203 16.344 13.266 1 97.69 215 PRO A CA 1
ATOM 1587 C C . PRO A 1 215 ? 20.484 17.562 13.82 1 97.69 215 PRO A C 1
ATOM 1589 O O . PRO A 1 215 ? 19.266 17.531 14 1 97.69 215 PRO A O 1
ATOM 1592 N N . GLN A 1 216 ? 21.203 18.609 14.125 1 98.19 216 GLN A N 1
ATOM 1593 C CA . GLN A 1 216 ? 20.562 19.812 14.656 1 98.19 216 GLN A CA 1
ATOM 1594 C C . GLN A 1 216 ? 19.625 20.438 13.633 1 98.19 216 GLN A C 1
ATOM 1596 O O . GLN A 1 216 ? 18.469 20.75 13.945 1 98.19 216 GLN A O 1
ATOM 1601 N N . ALA A 1 217 ? 20.172 20.578 12.43 1 98.56 217 ALA A N 1
ATOM 1602 C CA . ALA A 1 217 ? 19.344 21.109 11.359 1 98.56 217 ALA A CA 1
ATOM 1603 C C . ALA A 1 217 ? 18.141 20.219 11.102 1 98.56 217 ALA A C 1
ATOM 1605 O O . ALA A 1 217 ? 17.031 20.703 10.875 1 98.56 217 ALA A O 1
ATOM 1606 N N . SER A 1 218 ? 18.375 18.906 11.125 1 98.56 218 SER A N 1
ATOM 1607 C CA . SER A 1 218 ? 17.281 17.969 10.898 1 98.56 218 SER A CA 1
ATOM 1608 C C . SER A 1 218 ? 16.172 18.156 11.922 1 98.56 218 SER A C 1
ATOM 1610 O O . SER A 1 218 ? 14.984 18.141 11.578 1 98.56 218 SER A O 1
ATOM 1612 N N . ALA A 1 219 ? 16.516 18.359 13.156 1 98.56 219 ALA A N 1
ATOM 1613 C CA . ALA A 1 219 ? 15.539 18.562 14.227 1 98.56 219 ALA A CA 1
ATOM 1614 C C . ALA A 1 219 ? 14.766 19.875 14.016 1 98.56 219 ALA A C 1
ATOM 1616 O O . ALA A 1 219 ? 13.547 19.906 14.211 1 98.56 219 ALA A O 1
ATOM 1617 N N . GLU A 1 220 ? 15.438 20.891 13.664 1 98.81 220 GLU A N 1
ATOM 1618 C CA . GLU A 1 220 ? 14.797 22.188 13.43 1 98.81 220 GLU A CA 1
ATOM 1619 C C . GLU A 1 220 ? 13.875 22.125 12.211 1 98.81 220 GLU A C 1
ATOM 1621 O O . GLU A 1 220 ? 12.773 22.688 12.234 1 98.81 220 GLU A O 1
ATOM 1626 N N . LEU A 1 221 ? 14.344 21.438 11.18 1 98.88 221 LEU A N 1
ATOM 1627 C CA . LEU A 1 221 ? 13.516 21.266 9.984 1 98.88 221 LEU A CA 1
ATOM 1628 C C . LEU A 1 221 ? 12.242 20.484 10.312 1 98.88 221 LEU A C 1
ATOM 1630 O O . LEU A 1 221 ? 11.18 20.781 9.773 1 98.88 221 LEU A O 1
ATOM 1634 N N . GLU A 1 222 ? 12.359 19.5 11.141 1 98.69 222 GLU A N 1
ATOM 1635 C CA . GLU A 1 222 ? 11.188 18.734 11.547 1 98.69 222 GLU A CA 1
ATOM 1636 C C . GLU A 1 222 ? 10.18 19.609 12.289 1 98.69 222 GLU A C 1
ATOM 1638 O O . GLU A 1 222 ? 8.984 19.578 12 1 98.69 222 GLU A O 1
ATOM 1643 N N . GLN A 1 223 ? 10.664 20.406 13.242 1 98.56 223 GLN A N 1
ATOM 1644 C CA . GLN A 1 223 ? 9.797 21.266 14.039 1 98.56 223 GLN A CA 1
ATOM 1645 C C . GLN A 1 223 ? 9.086 22.297 13.164 1 98.56 223 GLN A C 1
ATOM 1647 O O . GLN A 1 223 ? 7.875 22.5 13.289 1 98.56 223 GLN A O 1
ATOM 1652 N N . VAL A 1 224 ? 9.844 22.875 12.328 1 98.81 224 VAL A N 1
ATOM 1653 C CA . VAL A 1 224 ? 9.289 23.875 11.422 1 98.81 224 VAL A CA 1
ATOM 1654 C C . VAL A 1 224 ? 8.281 23.219 10.484 1 98.81 224 VAL A C 1
ATOM 1656 O O . VAL A 1 224 ? 7.191 23.75 10.258 1 98.81 224 VAL A O 1
ATOM 1659 N N . GLY A 1 225 ? 8.68 22.078 9.93 1 98.75 225 GLY A N 1
ATOM 1660 C CA . GLY A 1 225 ? 7.789 21.359 9.031 1 98.75 225 GLY A CA 1
ATOM 1661 C C . GLY A 1 225 ? 6.465 21 9.68 1 98.75 225 GLY A C 1
ATOM 1662 O O . GLY A 1 225 ? 5.406 21.172 9.078 1 98.75 225 GLY A O 1
ATOM 1663 N N . ILE A 1 226 ? 6.5 20.531 10.914 1 98.62 226 ILE A N 1
ATOM 1664 C CA . ILE A 1 226 ? 5.281 20.156 11.633 1 98.62 226 ILE A CA 1
ATOM 1665 C C . ILE A 1 226 ? 4.414 21.391 11.844 1 98.62 226 ILE A C 1
ATOM 1667 O O . ILE A 1 226 ? 3.197 21.344 11.648 1 98.62 226 ILE A O 1
ATOM 1671 N N . ALA A 1 227 ? 5.023 22.5 12.227 1 98.5 227 ALA A N 1
ATOM 1672 C CA . ALA A 1 227 ? 4.277 23.734 12.453 1 98.5 227 ALA A CA 1
ATOM 1673 C C . ALA A 1 227 ? 3.584 24.203 11.18 1 98.5 227 ALA A C 1
ATOM 1675 O O . ALA A 1 227 ? 2.406 24.562 11.203 1 98.5 227 ALA A O 1
ATOM 1676 N N . LEU A 1 228 ? 4.309 24.172 10.094 1 98.56 228 LEU A N 1
ATOM 1677 C CA . LEU A 1 228 ? 3.732 24.578 8.82 1 98.56 228 LEU A CA 1
ATOM 1678 C C . LEU A 1 228 ? 2.629 23.609 8.391 1 98.56 228 LEU A C 1
ATOM 1680 O O . LEU A 1 228 ? 1.603 24.031 7.852 1 98.56 228 LEU A O 1
ATOM 1684 N N . GLY A 1 229 ? 2.895 22.344 8.578 1 98.06 229 GLY A N 1
ATOM 1685 C CA . GLY A 1 229 ? 1.891 21.344 8.234 1 98.06 229 GLY A CA 1
ATOM 1686 C C . GLY A 1 229 ? 0.598 21.5 9.008 1 98.06 229 GLY A C 1
ATOM 1687 O O . GLY A 1 229 ? -0.49 21.328 8.461 1 98.06 229 GLY A O 1
ATOM 1688 N N . MET A 1 230 ? 0.708 21.844 10.273 1 97.38 230 MET A N 1
ATOM 1689 C CA . MET A 1 230 ? -0.473 22.078 11.094 1 97.38 230 MET A CA 1
ATOM 1690 C C . MET A 1 230 ? -1.244 23.297 10.602 1 97.38 230 MET A C 1
ATOM 1692 O O . MET A 1 230 ? -2.473 23.266 10.516 1 97.38 230 MET A O 1
ATOM 1696 N N . LEU A 1 231 ? -0.478 24.328 10.32 1 98 231 LEU A N 1
ATOM 1697 C CA . LEU A 1 231 ? -1.085 25.516 9.734 1 98 231 LEU A CA 1
ATOM 1698 C C . LEU A 1 231 ? -1.832 25.188 8.453 1 98 231 LEU A C 1
ATOM 1700 O O . LEU A 1 231 ? -2.984 25.578 8.273 1 98 231 LEU A O 1
ATOM 1704 N N . TYR A 1 232 ? -1.215 24.453 7.621 1 97.69 232 TYR A N 1
ATOM 1705 C CA . TYR A 1 232 ? -1.805 24.016 6.359 1 97.69 232 TYR A CA 1
ATOM 1706 C C . TYR A 1 232 ? -3.104 23.266 6.598 1 97.69 232 TYR A C 1
ATOM 1708 O O . TYR A 1 232 ? -4.109 23.516 5.934 1 97.69 232 TYR A O 1
ATOM 1716 N N . GLN A 1 233 ? -3.094 22.312 7.504 1 96.44 233 GLN A N 1
ATOM 1717 C CA . GLN A 1 233 ? -4.238 21.438 7.695 1 96.44 233 GLN A CA 1
ATOM 1718 C C . GLN A 1 233 ? -5.426 22.188 8.281 1 96.44 233 GLN A C 1
ATOM 1720 O O . GLN A 1 233 ? -6.57 21.984 7.879 1 96.44 233 GLN A O 1
ATOM 1725 N N . VAL A 1 234 ? -5.168 23.078 9.25 1 97 234 VAL A N 1
ATOM 1726 C CA . VAL A 1 234 ? -6.262 23.844 9.836 1 97 234 VAL A CA 1
ATOM 1727 C C . VAL A 1 234 ? -6.906 24.719 8.773 1 97 234 VAL A C 1
ATOM 1729 O O . VAL A 1 234 ? -8.133 24.812 8.688 1 97 234 VAL A O 1
ATOM 1732 N N . ARG A 1 235 ? -6.082 25.328 7.961 1 96.81 235 ARG A N 1
ATOM 1733 C CA . ARG A 1 235 ? -6.598 26.141 6.867 1 96.81 235 ARG A CA 1
ATOM 1734 C C . ARG A 1 235 ? -7.379 25.297 5.871 1 96.81 235 ARG A C 1
ATOM 1736 O O . ARG A 1 235 ? -8.43 25.719 5.383 1 96.81 235 ARG A O 1
ATOM 1743 N N . ASP A 1 236 ? -6.863 24.141 5.613 1 94.19 236 ASP A N 1
ATOM 1744 C CA . ASP A 1 236 ? -7.504 23.234 4.668 1 94.19 236 ASP A CA 1
ATOM 1745 C C . ASP A 1 236 ? -8.875 22.781 5.18 1 94.19 236 ASP A C 1
ATOM 1747 O O . ASP A 1 236 ? -9.805 22.594 4.391 1 94.19 236 ASP A O 1
ATOM 1751 N N . ASP A 1 237 ? -9 22.594 6.426 1 94 237 ASP A N 1
ATOM 1752 C CA . ASP A 1 237 ? -10.281 22.219 7.02 1 94 237 ASP A CA 1
ATOM 1753 C C . ASP A 1 237 ? -11.312 23.328 6.828 1 94 237 ASP A C 1
ATOM 1755 O O . ASP A 1 237 ? -12.5 23.047 6.613 1 94 237 ASP A O 1
ATOM 1759 N N . LEU A 1 238 ? -10.898 24.531 6.914 1 95.12 238 LEU A N 1
ATOM 1760 C CA . LEU A 1 238 ? -11.781 25.672 6.672 1 95.12 238 LEU A CA 1
ATOM 1761 C C . LEU A 1 238 ? -12.219 25.719 5.211 1 95.12 238 LEU A C 1
ATOM 1763 O O . LEU A 1 238 ? -13.406 25.891 4.918 1 95.12 238 LEU A O 1
ATOM 1767 N N . LEU A 1 239 ? -11.266 25.531 4.352 1 93.69 239 LEU A N 1
ATOM 1768 C CA . LEU A 1 239 ? -11.531 25.609 2.922 1 93.69 239 LEU A CA 1
ATOM 1769 C C . LEU A 1 239 ? -12.391 24.453 2.455 1 93.69 239 LEU A C 1
ATOM 1771 O O . LE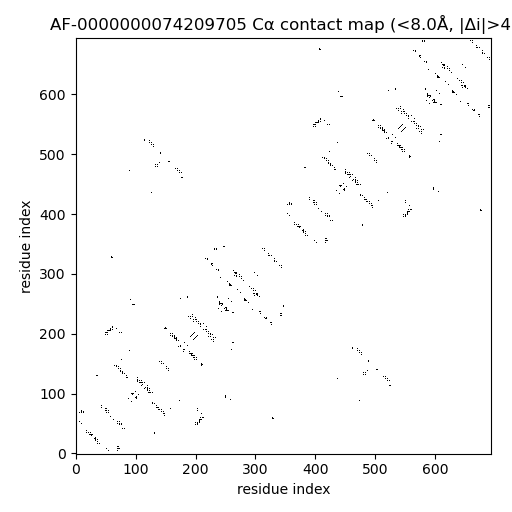U A 1 239 ? -13.195 24.594 1.529 1 93.69 239 LEU A O 1
ATOM 1775 N N . GLY A 1 240 ? -12.242 23.344 3.123 1 92.44 240 GLY A N 1
ATOM 1776 C CA . GLY A 1 240 ? -13.023 22.172 2.779 1 92.44 240 GLY A CA 1
ATOM 1777 C C . GLY A 1 240 ? -14.508 22.344 3.027 1 92.44 240 GLY A C 1
ATOM 1778 O O . GLY A 1 240 ? -15.328 21.641 2.432 1 92.44 240 GLY A O 1
ATOM 1779 N N . VAL A 1 241 ? -14.852 23.281 3.832 1 95.38 241 VAL A N 1
ATOM 1780 C CA . VAL A 1 241 ? -16.25 23.484 4.188 1 95.38 241 VAL A CA 1
ATOM 1781 C C . VAL A 1 241 ? -16.734 24.828 3.629 1 95.38 241 VAL A C 1
ATOM 1783 O O . VAL A 1 241 ? -17.875 24.938 3.17 1 95.38 241 VAL A O 1
ATOM 1786 N N . PHE A 1 242 ? -15.898 25.766 3.588 1 95.44 242 PHE A N 1
ATOM 1787 C CA . PHE A 1 242 ? -16.359 27.109 3.287 1 95.44 242 PHE A CA 1
ATOM 1788 C C . PHE A 1 242 ? -15.711 27.625 2.006 1 95.44 242 PHE A C 1
ATOM 1790 O O . PHE A 1 242 ? -16.062 28.719 1.525 1 95.44 242 PHE A O 1
ATOM 1797 N N . GLY A 1 243 ? -14.773 26.859 1.504 1 92 243 GLY A N 1
ATOM 1798 C CA . GLY A 1 243 ? -14.086 27.297 0.305 1 92 243 GLY A CA 1
ATOM 1799 C C . GLY A 1 243 ? -14.914 27.156 -0.954 1 92 243 GLY A C 1
ATOM 1800 O O . GLY A 1 243 ? -15.906 26.422 -0.97 1 92 243 GLY A O 1
ATOM 1801 N N . ASP A 1 244 ? -14.469 27.891 -1.99 1 89.5 244 ASP A N 1
ATOM 1802 C CA . ASP A 1 244 ? -15.062 27.75 -3.316 1 89.5 244 ASP A CA 1
ATOM 1803 C C . ASP A 1 244 ? -14.484 26.547 -4.055 1 89.5 244 ASP A C 1
ATOM 1805 O O . ASP A 1 244 ? -13.297 26.516 -4.387 1 89.5 244 ASP A O 1
ATOM 1809 N N . PRO A 1 245 ? -15.32 25.562 -4.371 1 85.31 245 PRO A N 1
ATOM 1810 C CA . PRO A 1 245 ? -14.82 24.359 -5.02 1 85.31 245 PRO A CA 1
ATOM 1811 C C . PRO A 1 245 ? -14.086 24.641 -6.328 1 85.31 245 PRO A C 1
ATOM 1813 O O . PRO A 1 245 ? -13.164 23.906 -6.699 1 85.31 245 PRO A O 1
ATOM 1816 N N . VAL A 1 246 ? -14.438 25.656 -6.973 1 82.94 246 VAL A N 1
ATOM 1817 C CA . VAL A 1 246 ? -13.805 26.031 -8.234 1 82.94 246 VAL A CA 1
ATOM 1818 C C . VAL A 1 246 ? -12.359 26.469 -7.973 1 82.94 246 VAL A C 1
ATOM 1820 O O . VAL A 1 246 ? -11.461 26.156 -8.75 1 82.94 246 VAL A O 1
ATOM 1823 N N . VAL A 1 247 ? -12.211 27.062 -6.867 1 84 247 VAL A N 1
ATOM 1824 C CA . VAL A 1 247 ? -10.898 27.609 -6.527 1 84 247 VAL A CA 1
ATOM 1825 C C . VAL A 1 247 ? -10.047 26.531 -5.863 1 84 247 VAL A C 1
ATOM 1827 O O . VAL A 1 247 ? -8.883 26.344 -6.215 1 84 247 VAL A O 1
ATOM 1830 N N . THR A 1 248 ? -10.656 25.766 -4.996 1 83.62 248 THR A N 1
ATOM 1831 C CA . THR A 1 248 ? -9.898 24.781 -4.219 1 83.62 248 THR A CA 1
ATOM 1832 C C . THR A 1 248 ? -9.641 23.531 -5.035 1 83.62 248 THR A C 1
ATOM 1834 O O . THR A 1 248 ? -8.711 22.766 -4.742 1 83.62 248 THR A O 1
ATOM 1837 N N . GLY A 1 249 ? -10.57 23.281 -6.039 1 77.94 249 GLY A N 1
ATOM 1838 C CA . GLY A 1 249 ? -10.469 22.078 -6.859 1 77.94 249 GLY A CA 1
ATOM 1839 C C . GLY A 1 249 ? -10.992 20.844 -6.164 1 77.94 249 GLY A C 1
ATOM 1840 O O . GLY A 1 249 ? -10.828 19.719 -6.668 1 77.94 249 GLY A O 1
ATOM 1841 N N . LYS A 1 250 ? -11.5 21.078 -4.91 1 80.81 250 LYS A N 1
ATOM 1842 C CA . LYS A 1 250 ? -12.078 19.953 -4.18 1 80.81 250 LYS A CA 1
ATOM 1843 C C . LYS A 1 250 ? -13.492 20.266 -3.701 1 80.81 250 LYS A C 1
ATOM 1845 O O . LYS A 1 250 ? -13.898 21.438 -3.688 1 80.81 250 LYS A O 1
ATOM 1850 N N . SER A 1 251 ? -14.227 19.203 -3.418 1 80.44 251 SER A N 1
ATOM 1851 C CA . SER A 1 251 ? -15.594 19.359 -2.934 1 80.44 251 SER A CA 1
ATOM 1852 C C . SER A 1 251 ? -15.633 20.125 -1.62 1 80.44 251 SER A C 1
ATOM 1854 O O . SER A 1 251 ? -14.797 19.906 -0.738 1 80.44 251 SER A O 1
ATOM 1856 N N . ALA A 1 252 ? -16.562 21.062 -1.546 1 84.56 252 ALA A N 1
ATOM 1857 C CA . ALA A 1 252 ? -16.766 21.781 -0.287 1 84.56 252 ALA A CA 1
ATOM 1858 C C . ALA A 1 252 ? -17.781 21.062 0.593 1 84.56 252 ALA A C 1
ATOM 1860 O O . ALA A 1 252 ? -18.141 21.562 1.661 1 84.56 252 ALA A O 1
ATOM 1861 N N . THR A 1 253 ? -18.297 19.922 0.124 1 89.19 253 THR A N 1
ATOM 1862 C CA . THR A 1 253 ? -19.281 19.172 0.895 1 89.19 253 THR A CA 1
ATOM 1863 C C . THR A 1 253 ? -18.719 17.812 1.31 1 89.19 253 THR A C 1
ATOM 1865 O O . THR A 1 253 ? -19.297 17.141 2.162 1 89.19 253 THR A O 1
ATOM 1868 N N . GLY A 1 254 ? -17.547 17.484 0.759 1 86.88 254 GLY A N 1
ATOM 1869 C CA . GLY A 1 254 ? -16.984 16.172 1.007 1 86.88 254 GLY A CA 1
ATOM 1870 C C . GLY A 1 254 ? -16.75 15.898 2.479 1 86.88 254 GLY A C 1
ATOM 1871 O O . GLY A 1 254 ? -17.156 14.859 2.998 1 86.88 254 GLY A O 1
ATOM 1872 N N . ASP A 1 255 ? -16.219 16.859 3.143 1 90.81 255 ASP A N 1
ATOM 1873 C CA . ASP A 1 255 ? -15.898 16.703 4.559 1 90.81 255 ASP A CA 1
ATOM 1874 C C . ASP A 1 255 ? -17.172 16.531 5.387 1 90.81 255 ASP A C 1
ATOM 1876 O O . ASP A 1 255 ? -17.203 15.75 6.34 1 90.81 255 ASP A O 1
ATOM 1880 N N . LEU A 1 256 ? -18.156 17.25 5 1 94.12 256 LEU A N 1
ATOM 1881 C CA . LEU A 1 256 ? -19.438 17.188 5.711 1 94.12 256 LEU A CA 1
ATOM 1882 C C . LEU A 1 256 ? -20.141 15.867 5.445 1 94.12 256 LEU A C 1
ATOM 1884 O O . LEU A 1 256 ? -20.688 15.25 6.363 1 94.12 256 LEU A O 1
ATOM 1888 N N . ARG A 1 257 ? -20.047 15.461 4.211 1 90.25 257 ARG A N 1
ATOM 1889 C CA . ARG A 1 257 ? -20.688 14.203 3.816 1 90.25 257 ARG A CA 1
ATOM 1890 C C . ARG A 1 257 ? -20 13.016 4.477 1 90.25 257 ARG A C 1
ATOM 1892 O O . ARG A 1 257 ? -20.656 12.055 4.883 1 90.25 257 ARG A O 1
ATOM 1899 N N . GLU A 1 258 ? -18.781 13.109 4.582 1 88 258 GLU A N 1
ATOM 1900 C CA . GLU A 1 258 ? -17.984 12.023 5.152 1 88 258 GLU A CA 1
ATOM 1901 C C . GLU A 1 258 ? -18.094 12.008 6.672 1 88 258 GLU A C 1
ATOM 1903 O O . GLU A 1 258 ? -17.719 11.016 7.312 1 88 258 GLU A O 1
ATOM 1908 N N . GLY A 1 259 ? -18.562 13.109 7.188 1 91.38 259 GLY A N 1
ATOM 1909 C CA . GLY A 1 259 ? -18.609 13.195 8.641 1 91.38 259 GLY A CA 1
ATOM 1910 C C . GLY A 1 259 ? -17.234 13.367 9.266 1 91.38 259 GLY A C 1
ATOM 1911 O O . GLY A 1 259 ? -16.984 12.859 10.359 1 91.38 259 GLY A O 1
ATOM 1912 N N . LYS A 1 260 ? -16.375 14.031 8.617 1 93.12 260 LYS A N 1
ATOM 1913 C CA . LYS A 1 260 ? -15.023 14.227 9.133 1 93.12 260 LYS A CA 1
ATOM 1914 C C . LYS A 1 260 ? -15.047 15.016 10.445 1 93.12 260 LYS A C 1
ATOM 1916 O O . LYS A 1 260 ? -15.727 16.047 10.539 1 93.12 260 LYS A O 1
ATOM 1921 N N . ARG A 1 261 ? -14.375 14.469 11.398 1 95.31 261 ARG A N 1
ATOM 1922 C CA . ARG A 1 261 ? -14.227 15.18 12.664 1 95.31 261 ARG A CA 1
ATOM 1923 C C . ARG A 1 261 ? -13.07 16.172 12.602 1 95.31 261 ARG A C 1
ATOM 1925 O O . ARG A 1 261 ? -11.906 15.781 12.742 1 95.31 261 ARG A O 1
ATOM 1932 N N . THR A 1 262 ? -13.414 17.391 12.43 1 96.12 262 THR A N 1
ATOM 1933 C CA . THR A 1 262 ? -12.414 18.453 12.359 1 96.12 262 THR A CA 1
ATOM 1934 C C . THR A 1 262 ? -12.531 19.375 13.555 1 96.12 262 THR A C 1
ATOM 1936 O O . THR A 1 262 ? -13.438 19.234 14.383 1 96.12 262 THR A O 1
ATOM 1939 N N . LEU A 1 263 ? -11.641 20.344 13.617 1 96.94 263 LEU A N 1
ATOM 1940 C CA . LEU A 1 263 ? -11.703 21.344 14.68 1 96.94 263 LEU A CA 1
ATOM 1941 C C . LEU A 1 263 ? -12.953 22.203 14.531 1 96.94 263 LEU A C 1
ATOM 1943 O O . LEU A 1 263 ? -13.508 22.688 15.523 1 96.94 263 LEU A O 1
ATOM 1947 N N . LEU A 1 264 ? -13.469 22.359 13.305 1 96.81 264 LEU A N 1
ATOM 1948 C CA . LEU A 1 264 ? -14.727 23.078 13.078 1 96.81 264 LEU A CA 1
ATOM 1949 C C . LEU A 1 264 ? -15.867 22.406 13.836 1 96.81 264 LEU A C 1
ATOM 1951 O O . LEU A 1 264 ? -16.594 23.062 14.586 1 96.81 264 LEU A O 1
ATOM 1955 N N . VAL A 1 265 ? -15.945 21.109 13.586 1 96.69 265 VAL A N 1
ATOM 1956 C CA . VAL A 1 265 ? -17.016 20.328 14.203 1 96.69 265 VAL A CA 1
ATOM 1957 C C . VAL A 1 265 ? -16.828 20.281 15.719 1 96.69 265 VAL A C 1
ATOM 1959 O O . VAL A 1 265 ? -17.781 20.453 16.469 1 96.69 265 VAL A O 1
ATOM 1962 N N . ALA A 1 266 ? -15.617 20.078 16.156 1 96 266 ALA A N 1
ATOM 1963 C CA . ALA A 1 266 ? -15.32 20.016 17.594 1 96 266 ALA A CA 1
ATOM 1964 C C . ALA A 1 266 ? -15.727 21.328 18.281 1 96 266 ALA A C 1
ATOM 1966 O O . ALA A 1 266 ? -16.25 21.297 19.391 1 96 266 ALA A O 1
ATOM 1967 N N . CYS A 1 267 ? -15.477 22.453 17.656 1 96 267 CYS A N 1
ATOM 1968 C CA . CYS A 1 267 ? -15.789 23.766 18.203 1 96 267 CYS A CA 1
ATOM 1969 C C . CYS A 1 267 ? -17.297 24 18.266 1 96 267 CYS A C 1
ATOM 1971 O O . CYS A 1 267 ? -17.797 24.719 19.141 1 96 267 CYS A O 1
ATOM 1973 N N . ALA A 1 268 ? -18.016 23.359 17.391 1 97.19 268 ALA A N 1
ATOM 1974 C CA . ALA A 1 268 ? -19.469 23.562 17.297 1 97.19 268 ALA A CA 1
ATOM 1975 C C . ALA A 1 268 ? -20.219 22.641 18.25 1 97.19 268 ALA A C 1
ATOM 1977 O O . ALA A 1 268 ? -21.375 22.891 18.578 1 97.19 268 ALA A O 1
ATOM 1978 N N . GLU A 1 269 ? -19.531 21.547 18.609 1 95 269 GLU A N 1
ATOM 1979 C CA . GLU A 1 269 ? -20.188 20.547 19.422 1 95 269 GLU A CA 1
ATOM 1980 C C . GLU A 1 269 ? -20.781 21.172 20.688 1 95 269 GLU A C 1
ATOM 1982 O O . GLU A 1 269 ? -20.141 21.969 21.359 1 95 269 GLU A O 1
ATOM 1987 N N . GLY A 1 270 ? -22.031 20.812 21.078 1 93.94 270 GLY A N 1
ATOM 1988 C CA . GLY A 1 270 ? -22.703 21.297 22.266 1 93.94 270 GLY A CA 1
ATOM 1989 C C . GLY A 1 270 ? -23.562 22.516 22 1 93.94 270 GLY A C 1
ATOM 1990 O O . GLY A 1 270 ? -24.484 22.828 22.766 1 93.94 270 GLY A O 1
ATOM 1991 N N . HIS A 1 271 ? -23.219 23.328 20.969 1 97.06 271 HIS A N 1
ATOM 1992 C CA . HIS A 1 271 ? -24.047 24.469 20.625 1 97.06 271 HIS A CA 1
ATOM 1993 C C . HIS A 1 271 ? -25.406 24.031 20.125 1 97.06 271 HIS A C 1
ATOM 1995 O O . HIS A 1 271 ? -25.516 23.078 19.344 1 97.06 271 HIS A O 1
ATOM 2001 N N . PRO A 1 272 ? -26.453 24.672 20.469 1 98.06 272 PRO A N 1
ATOM 2002 C CA . PRO A 1 272 ? -27.812 24.266 20.109 1 98.06 272 PRO A CA 1
ATOM 2003 C C . PRO A 1 272 ? -28.031 24.219 18.609 1 98.06 272 PRO A C 1
ATOM 2005 O O . PRO A 1 272 ? -28.703 23.312 18.094 1 98.06 272 PRO A O 1
ATOM 2008 N N . ASP A 1 273 ? -27.531 25.125 17.875 1 98.06 273 ASP A N 1
ATOM 2009 C CA . ASP A 1 273 ? -27.719 25.156 16.422 1 98.06 273 ASP A CA 1
ATOM 2010 C C . ASP A 1 273 ? -27.078 23.953 15.742 1 98.06 273 ASP A C 1
ATOM 2012 O O . ASP A 1 273 ? -27.609 23.438 14.758 1 98.06 273 ASP A O 1
ATOM 2016 N N . TRP A 1 274 ? -25.891 23.594 16.234 1 97.81 274 TRP A N 1
ATOM 2017 C CA . TRP A 1 274 ? -25.234 22.406 15.688 1 97.81 274 TRP A CA 1
ATOM 2018 C C . TRP A 1 274 ? -26.016 21.141 16.062 1 97.81 274 TRP A C 1
ATOM 2020 O O . TRP A 1 274 ? -26.25 20.281 15.211 1 97.81 274 TRP A O 1
ATOM 2030 N N . THR A 1 275 ? -26.438 21.109 17.266 1 97.75 275 THR A N 1
ATOM 2031 C CA . THR A 1 275 ? -27.203 19.969 17.75 1 97.75 275 THR A CA 1
ATOM 2032 C C . THR A 1 275 ? -28.438 19.75 16.891 1 97.75 275 THR A C 1
ATOM 2034 O O . THR A 1 275 ? -28.812 18.609 16.594 1 97.75 275 THR A O 1
ATOM 2037 N N . ALA A 1 276 ? -29.016 20.781 16.453 1 97.75 276 ALA A N 1
ATOM 2038 C CA . ALA A 1 276 ? -30.266 20.734 15.703 1 97.75 276 ALA A CA 1
ATOM 2039 C C . ALA A 1 276 ? -30.047 20.109 14.328 1 97.75 276 ALA A C 1
ATOM 2041 O O . ALA A 1 276 ? -30.938 19.469 13.773 1 97.75 276 ALA A O 1
ATOM 2042 N N . VAL A 1 277 ? -28.844 20.266 13.789 1 97.81 277 VAL A N 1
ATOM 2043 C CA . VAL A 1 277 ? -28.625 19.844 12.406 1 97.81 277 VAL A CA 1
ATOM 2044 C C . VAL A 1 277 ? -27.625 18.688 12.359 1 97.81 277 VAL A C 1
ATOM 2046 O O . VAL A 1 277 ? -27.281 18.188 11.281 1 97.81 277 VAL A O 1
ATOM 2049 N N . ARG A 1 278 ? -27.156 18.219 13.453 1 96.12 278 ARG A N 1
ATOM 2050 C CA . ARG A 1 278 ? -26.094 17.219 13.57 1 96.12 278 ARG A CA 1
ATOM 2051 C C . ARG A 1 278 ? -26.453 15.938 12.828 1 96.12 278 ARG A C 1
ATOM 2053 O O . ARG A 1 278 ? -25.578 15.266 12.297 1 96.12 278 ARG A O 1
ATOM 2060 N N . HIS A 1 279 ? -27.688 15.625 12.711 1 94.88 279 HIS A N 1
ATOM 2061 C CA . HIS A 1 279 ? -28.156 14.398 12.07 1 94.88 279 HIS A CA 1
ATOM 2062 C C . HIS A 1 279 ? -27.875 14.406 10.578 1 94.88 279 HIS A C 1
ATOM 2064 O O . HIS A 1 279 ? -27.875 13.359 9.93 1 94.88 279 HIS A O 1
ATOM 2070 N N . LEU A 1 280 ? -27.578 15.609 10.023 1 96 280 LEU A N 1
ATOM 2071 C CA . LEU A 1 280 ? -27.266 15.734 8.609 1 96 280 LEU A CA 1
ATOM 2072 C C . LEU A 1 280 ? -25.797 15.43 8.352 1 96 280 LEU A C 1
ATOM 2074 O O . LEU A 1 280 ? -25.406 15.086 7.23 1 96 280 LEU A O 1
ATOM 2078 N N . TRP A 1 281 ? -25 15.688 9.367 1 95.31 281 TRP A N 1
ATOM 2079 C CA . TRP A 1 281 ? -23.562 15.531 9.281 1 95.31 281 TRP A CA 1
ATOM 2080 C C . TRP A 1 281 ? -23.188 14.062 9.086 1 95.31 281 TRP A C 1
ATOM 2082 O O . TRP A 1 281 ? -23.625 13.195 9.844 1 95.31 281 TRP A O 1
ATOM 2092 N N . GLY A 1 282 ? -22.453 13.734 8.008 1 91.31 282 GLY A N 1
ATOM 2093 C CA . GLY A 1 282 ? -22.016 12.367 7.742 1 91.31 282 GLY A CA 1
ATOM 2094 C C . GLY A 1 282 ? -23.047 11.562 6.961 1 91.31 282 GLY A C 1
ATOM 2095 O O . GLY A 1 282 ? -22.875 10.352 6.777 1 91.31 282 GLY A O 1
ATOM 2096 N N . HIS A 1 283 ? -24.031 12.266 6.531 1 89.88 283 HIS A N 1
ATOM 2097 C CA . HIS A 1 283 ? -25.062 11.547 5.781 1 89.88 283 HIS A CA 1
ATOM 2098 C C . HIS A 1 283 ? -24.625 11.297 4.344 1 89.88 283 HIS A C 1
ATOM 2100 O O . HIS A 1 283 ? -24.188 12.227 3.65 1 89.88 283 HIS A O 1
ATOM 2106 N N . PRO A 1 284 ? -24.734 10.094 3.914 1 83.56 284 PRO A N 1
ATOM 2107 C CA . PRO A 1 284 ? -24.25 9.75 2.576 1 83.56 284 PRO A CA 1
ATOM 2108 C C . PRO A 1 284 ? -24.984 10.516 1.472 1 83.56 284 PRO A C 1
ATOM 2110 O O . PRO A 1 284 ? -24.406 10.781 0.414 1 83.56 284 PRO A O 1
ATOM 2113 N N . ASP A 1 285 ? -26.266 10.891 1.715 1 87.81 285 ASP A N 1
ATOM 2114 C CA . ASP A 1 285 ? -27.062 11.578 0.709 1 87.81 285 ASP A CA 1
ATOM 2115 C C . ASP A 1 285 ? -27.172 13.07 1.026 1 87.81 285 ASP A C 1
ATOM 2117 O O . ASP A 1 285 ? -28.172 13.703 0.68 1 87.81 285 ASP A O 1
ATOM 2121 N N . LEU A 1 286 ? -26.156 13.562 1.7 1 94.12 286 LEU A N 1
ATOM 2122 C CA . LEU A 1 286 ? -26.156 14.984 2.051 1 94.12 286 LEU A CA 1
ATOM 2123 C C . LEU A 1 286 ? -26.375 15.844 0.816 1 94.12 286 LEU A C 1
ATOM 2125 O O . LEU A 1 286 ? -25.609 15.773 -0.148 1 94.12 286 LEU A O 1
ATOM 2129 N N . THR A 1 287 ? -27.453 16.625 0.795 1 93.94 287 THR A N 1
ATOM 2130 C CA . THR A 1 287 ? -27.734 17.562 -0.292 1 93.94 287 THR A CA 1
ATOM 2131 C C . THR A 1 287 ? -27.031 18.891 -0.068 1 93.94 287 THR A C 1
ATOM 2133 O O . THR A 1 287 ? -26.516 19.141 1.021 1 93.94 287 THR A O 1
ATOM 2136 N N . GLU A 1 288 ? -27 19.656 -1.104 1 93.5 288 GLU A N 1
ATOM 2137 C CA . GLU A 1 288 ? -26.406 20.984 -0.961 1 93.5 288 GLU A CA 1
ATOM 2138 C C . GLU A 1 288 ? -27.188 21.828 0.052 1 93.5 288 GLU A C 1
ATOM 2140 O O . GLU A 1 288 ? -26.594 22.609 0.79 1 93.5 288 GLU A O 1
ATOM 2145 N N . ALA A 1 289 ? -28.438 21.609 0.079 1 96.56 289 ALA A N 1
ATOM 2146 C CA . ALA A 1 289 ? -29.266 22.328 1.055 1 96.56 289 ALA A CA 1
ATOM 2147 C C . ALA A 1 289 ? -28.922 21.891 2.479 1 96.56 289 ALA A C 1
ATOM 2149 O O . ALA A 1 289 ? -28.844 22.734 3.381 1 96.56 289 ALA A O 1
ATOM 2150 N N . ASP A 1 290 ? -28.688 20.641 2.654 1 97.06 290 ASP A N 1
ATOM 2151 C CA . ASP A 1 290 ? -28.281 20.125 3.953 1 97.06 290 ASP A CA 1
ATOM 2152 C C . ASP A 1 290 ? -26.906 20.688 4.359 1 97.06 290 ASP A C 1
ATOM 2154 O O . ASP A 1 290 ? -26.719 21.062 5.516 1 97.06 290 ASP A O 1
ATOM 2158 N N . ALA A 1 291 ? -26.078 20.766 3.4 1 97 291 ALA A N 1
ATOM 2159 C CA . ALA A 1 291 ? -24.734 21.266 3.656 1 97 291 ALA A CA 1
ATOM 2160 C C . ALA A 1 291 ? -24.781 22.734 4.086 1 97 291 ALA A C 1
ATOM 2162 O O . ALA A 1 291 ? -24.016 23.156 4.965 1 97 291 ALA A O 1
ATOM 2163 N N . GLU A 1 292 ? -25.625 23.406 3.455 1 97.44 292 GLU A N 1
ATOM 2164 C CA . GLU A 1 292 ? -25.766 24.812 3.807 1 97.44 292 GLU A CA 1
ATOM 2165 C C . GLU A 1 292 ? -26.297 24.969 5.23 1 97.44 292 GLU A C 1
ATOM 2167 O O . GLU A 1 292 ? -25.891 25.906 5.938 1 97.44 292 GLU A O 1
ATOM 2172 N N . GLU A 1 293 ? -27.172 24.094 5.629 1 98 293 GLU A N 1
ATOM 2173 C CA . GLU A 1 293 ? -27.641 24.109 7.012 1 98 293 GLU A CA 1
ATOM 2174 C C . GLU A 1 293 ? -26.516 23.828 7.988 1 98 293 GLU A C 1
ATOM 2176 O O . GLU A 1 293 ? -26.391 24.5 9.023 1 98 293 GLU A O 1
ATOM 2181 N N . LEU A 1 294 ? -25.719 22.938 7.629 1 98.19 294 LEU A N 1
ATOM 2182 C CA . LEU A 1 294 ? -24.562 22.609 8.469 1 98.19 294 LEU A CA 1
ATOM 2183 C C . LEU A 1 294 ? -23.594 23.781 8.547 1 98.19 294 LEU A C 1
ATOM 2185 O O . LEU A 1 294 ? -23.109 24.125 9.625 1 98.19 294 LEU A O 1
ATOM 2189 N N . ARG A 1 295 ? -23.375 24.422 7.43 1 98.06 295 ARG A N 1
ATOM 2190 C CA . ARG A 1 295 ? -22.469 25.578 7.395 1 98.06 295 ARG A CA 1
ATOM 2191 C C . ARG A 1 295 ? -23.016 26.719 8.25 1 98.06 295 ARG A C 1
ATOM 2193 O O . ARG A 1 295 ? -22.25 27.359 8.977 1 98.06 295 ARG A O 1
ATOM 2200 N N . ALA A 1 296 ? -24.297 26.875 8.094 1 98.38 296 ALA A N 1
ATOM 2201 C CA . ALA A 1 296 ? -24.922 27.938 8.883 1 98.38 296 ALA A CA 1
ATOM 2202 C C . ALA A 1 296 ? -24.766 27.688 10.375 1 98.38 296 ALA A C 1
ATOM 2204 O O . ALA A 1 296 ? -24.516 28.609 11.148 1 98.38 296 ALA A O 1
ATOM 2205 N N . ALA A 1 297 ? -24.906 26.469 10.758 1 98.44 297 ALA A N 1
ATOM 2206 C CA . ALA A 1 297 ? -24.75 26.109 12.156 1 98.44 297 ALA A CA 1
ATOM 2207 C C . ALA A 1 297 ? -23.297 26.297 12.609 1 98.44 297 ALA A C 1
ATOM 2209 O O . ALA A 1 297 ? -23.047 26.734 13.742 1 98.44 297 ALA A O 1
ATOM 2210 N N . LEU A 1 298 ? -22.359 26.031 11.75 1 98.25 298 LEU A N 1
ATOM 2211 C CA . LEU A 1 298 ? -20.953 26.219 12.062 1 98.25 298 LEU A CA 1
ATOM 2212 C C . LEU A 1 298 ? -20.625 27.688 12.227 1 98.25 298 LEU A C 1
ATOM 2214 O O . LEU A 1 298 ? -19.812 28.062 13.078 1 98.25 298 LEU A O 1
ATOM 2218 N N . VAL A 1 299 ? -21.281 28.5 11.484 1 98.5 299 VAL A N 1
ATOM 2219 C CA . VAL A 1 299 ? -21.062 29.938 11.57 1 98.5 299 VAL A CA 1
ATOM 2220 C C . VAL A 1 299 ? -21.703 30.484 12.844 1 98.5 299 VAL A C 1
ATOM 2222 O O . VAL A 1 299 ? -21.062 31.203 13.617 1 98.5 299 VAL A O 1
ATOM 2225 N N . SER A 1 300 ? -22.953 30.047 13.055 1 98.31 300 SER A N 1
ATOM 2226 C CA . SER A 1 300 ? -23.719 30.578 14.18 1 98.31 300 SER A CA 1
ATOM 2227 C C . SER A 1 300 ? -23.109 30.141 15.516 1 98.31 300 SER A C 1
ATOM 2229 O O . SER A 1 300 ? -23.203 30.859 16.516 1 98.31 300 SER A O 1
ATOM 2231 N N . SER A 1 301 ? -22.516 29.031 15.539 1 98 301 SER A N 1
ATOM 2232 C CA . SER A 1 301 ? -21.906 28.516 16.75 1 98 301 SER A CA 1
ATOM 2233 C C . SER A 1 301 ? -20.578 29.203 17.047 1 98 301 SER A C 1
ATOM 2235 O O . SER A 1 301 ? -20.016 29.047 18.141 1 98 301 SER A O 1
ATOM 2237 N N . GLY A 1 302 ? -20.031 29.953 16.047 1 98.06 302 GLY A N 1
ATOM 2238 C CA . GLY A 1 302 ? -18.75 30.609 16.203 1 98.06 302 GLY A CA 1
ATOM 2239 C C . GLY A 1 302 ? -17.578 29.734 15.789 1 98.06 302 GLY A C 1
ATOM 2240 O O . GLY A 1 302 ? -16.422 30.156 15.875 1 98.06 302 GLY A O 1
ATOM 2241 N N . ALA A 1 303 ? -17.844 28.578 15.297 1 98.06 303 ALA A N 1
ATOM 2242 C CA . ALA A 1 303 ? -16.797 27.625 14.945 1 98.06 303 ALA A CA 1
ATOM 2243 C C . ALA A 1 303 ? -15.914 28.156 13.828 1 98.06 303 ALA A C 1
ATOM 2245 O O . ALA A 1 303 ? -14.688 28.047 13.891 1 98.06 303 ALA A O 1
ATOM 2246 N N . ARG A 1 304 ? -16.5 28.734 12.836 1 98 304 ARG A N 1
ATOM 2247 C CA . ARG A 1 304 ? -15.727 29.266 11.719 1 98 304 ARG A CA 1
ATOM 2248 C C . ARG A 1 304 ? -14.734 30.328 12.195 1 98 304 ARG A C 1
ATOM 2250 O O . ARG A 1 304 ? -13.562 30.297 11.828 1 98 304 ARG A O 1
ATOM 2257 N N . SER A 1 305 ? -15.227 31.219 13.039 1 98 305 SER A N 1
ATOM 2258 C CA . SER A 1 305 ? -14.383 32.281 13.547 1 98 305 SER A CA 1
ATOM 2259 C C . SER A 1 305 ? -13.273 31.75 14.438 1 98 305 SER A C 1
ATOM 2261 O O . SER A 1 305 ? -12.133 32.219 14.375 1 98 305 SER A O 1
ATOM 2263 N N . ALA A 1 306 ? -13.625 30.812 15.242 1 97.69 306 ALA A N 1
ATOM 2264 C CA . ALA A 1 306 ? -12.648 30.219 16.141 1 97.69 306 ALA A CA 1
ATOM 2265 C C . ALA A 1 306 ? -11.516 29.562 15.367 1 97.69 306 ALA A C 1
ATOM 2267 O O . ALA A 1 306 ? -10.344 29.703 15.711 1 97.69 306 ALA A O 1
ATOM 2268 N N . VAL A 1 307 ? -11.844 28.797 14.32 1 97.44 307 VAL A N 1
ATOM 2269 C CA . VAL A 1 307 ? -10.844 28.094 13.523 1 97.44 307 VAL A CA 1
ATOM 2270 C C . VAL A 1 307 ? -10.039 29.109 12.703 1 97.44 307 VAL A C 1
ATOM 2272 O O . VAL A 1 307 ? -8.836 28.938 12.508 1 97.44 307 VAL A O 1
ATOM 2275 N N . ALA A 1 308 ? -10.664 30.156 12.273 1 97.38 308 ALA A N 1
ATOM 2276 C CA . ALA A 1 308 ? -9.945 31.219 11.57 1 97.38 308 ALA A CA 1
ATOM 2277 C C . ALA A 1 308 ? -8.914 31.875 12.477 1 97.38 308 ALA A C 1
ATOM 2279 O O . ALA A 1 308 ? -7.797 32.188 12.047 1 97.38 308 ALA A O 1
ATOM 2280 N N . GLU A 1 309 ? -9.328 32.094 13.656 1 97.81 309 GLU A N 1
ATOM 2281 C CA . GLU A 1 309 ? -8.406 32.656 14.633 1 97.81 309 GLU A CA 1
ATOM 2282 C C . GLU A 1 309 ? -7.25 31.719 14.914 1 97.81 309 GLU A C 1
ATOM 2284 O O . GLU A 1 309 ? -6.117 32.156 15.125 1 97.81 309 GLU A O 1
ATOM 2289 N N . LEU A 1 310 ? -7.574 30.469 14.945 1 97.56 310 LEU A N 1
ATOM 2290 C CA . LEU A 1 310 ? -6.539 29.469 15.148 1 97.56 310 LEU A CA 1
ATOM 2291 C C . LEU A 1 310 ? -5.539 29.469 13.992 1 97.56 310 LEU A C 1
ATOM 2293 O O . LEU A 1 310 ? -4.34 29.281 14.211 1 97.56 310 LEU A O 1
ATOM 2297 N N . VAL A 1 311 ? -6.008 29.625 12.75 1 97.88 311 VAL A N 1
ATOM 2298 C CA . VAL A 1 311 ? -5.121 29.719 11.594 1 97.88 311 VAL A CA 1
ATOM 2299 C C . VAL A 1 311 ? -4.129 30.859 11.805 1 97.88 311 VAL A C 1
ATOM 2301 O O . VAL A 1 311 ? -2.924 30.688 11.602 1 97.88 311 VAL A O 1
ATOM 2304 N N . ALA A 1 312 ? -4.641 32 12.234 1 97.94 312 ALA A N 1
ATOM 2305 C CA . ALA A 1 312 ? -3.797 33.188 12.453 1 97.94 312 ALA A CA 1
ATOM 2306 C C . ALA A 1 312 ? -2.777 32.906 13.562 1 97.94 312 ALA A C 1
ATOM 2308 O O . ALA A 1 312 ? -1.612 33.312 13.445 1 97.94 312 ALA A O 1
ATOM 2309 N N . ALA A 1 313 ? -3.236 32.312 14.609 1 98.06 313 ALA A N 1
ATOM 2310 C CA . ALA A 1 313 ? -2.352 31.984 15.727 1 98.06 313 ALA A CA 1
ATOM 2311 C C . ALA A 1 313 ? -1.251 31.016 15.297 1 98.06 313 ALA A C 1
ATOM 2313 O O . ALA A 1 313 ? -0.093 31.172 15.695 1 98.06 313 ALA A O 1
ATOM 2314 N N . LYS A 1 314 ? -1.59 30.016 14.531 1 97.88 314 LYS A N 1
ATOM 2315 C CA . LYS A 1 314 ? -0.622 29.031 14.062 1 97.88 314 LYS A CA 1
ATOM 2316 C C . LYS A 1 314 ? 0.381 29.656 13.102 1 97.88 314 LYS A C 1
ATOM 2318 O O . LYS A 1 314 ? 1.545 29.266 13.055 1 97.88 314 LYS A O 1
ATOM 2323 N N . ARG A 1 315 ? -0.109 30.531 12.273 1 98.38 315 ARG A N 1
ATOM 2324 C CA . ARG A 1 315 ? 0.802 31.266 11.391 1 98.38 315 ARG A CA 1
ATOM 2325 C C . ARG A 1 315 ? 1.838 32.031 12.203 1 98.38 315 ARG A C 1
ATOM 2327 O O . ARG A 1 315 ? 3.037 31.953 11.93 1 98.38 315 ARG A O 1
ATOM 2334 N N . SER A 1 316 ? 1.363 32.781 13.188 1 98.44 316 SER A N 1
ATOM 2335 C CA . SER A 1 316 ? 2.254 33.562 14.039 1 98.44 316 SER A CA 1
ATOM 2336 C C . SER A 1 316 ? 3.254 32.688 14.766 1 98.44 316 SER A C 1
ATOM 2338 O O . SER A 1 316 ? 4.438 33 14.859 1 98.44 316 SER A O 1
ATOM 2340 N N . ALA A 1 317 ? 2.799 31.594 15.242 1 98.19 317 ALA A N 1
ATOM 2341 C CA . ALA A 1 317 ? 3.66 30.656 15.953 1 98.19 317 ALA A CA 1
ATOM 2342 C C . ALA A 1 317 ? 4.711 30.062 15.016 1 98.19 317 ALA A C 1
ATOM 2344 O O . ALA A 1 317 ? 5.871 29.891 15.406 1 98.19 317 ALA A O 1
ATOM 2345 N N . ALA A 1 318 ? 4.324 29.672 13.789 1 98.5 318 ALA A N 1
ATOM 2346 C CA . ALA A 1 318 ? 5.254 29.109 12.82 1 98.5 318 ALA A CA 1
ATOM 2347 C C . ALA A 1 318 ? 6.348 30.109 12.461 1 98.5 318 ALA A C 1
ATOM 2349 O O . ALA A 1 318 ? 7.527 29.766 12.414 1 98.5 318 ALA A O 1
ATOM 2350 N N . VAL A 1 319 ? 5.941 31.344 12.289 1 98.62 319 VAL A N 1
ATOM 2351 C CA . VAL A 1 319 ? 6.891 32.406 11.914 1 98.62 319 VAL A CA 1
ATOM 2352 C C . VAL A 1 319 ? 7.875 32.625 13.062 1 98.62 319 VAL A C 1
ATOM 2354 O O . VAL A 1 319 ? 9.086 32.75 12.836 1 98.62 319 VAL A O 1
ATOM 2357 N N . ALA A 1 320 ? 7.371 32.719 14.258 1 98.62 320 ALA A N 1
ATOM 2358 C CA . ALA A 1 320 ? 8.227 32.875 15.43 1 98.62 320 ALA A CA 1
ATOM 2359 C C . ALA A 1 320 ? 9.195 31.719 15.586 1 98.62 320 ALA A C 1
ATOM 2361 O O . ALA A 1 320 ? 10.359 31.922 15.938 1 98.62 320 ALA A O 1
ATOM 2362 N N . MET A 1 321 ? 8.75 30.547 15.352 1 98.38 321 MET A N 1
ATOM 2363 C CA . MET A 1 321 ? 9.578 29.344 15.438 1 98.38 321 MET A CA 1
ATOM 2364 C C . MET A 1 321 ? 10.695 29.375 14.398 1 98.38 321 MET A C 1
ATOM 2366 O O . MET A 1 321 ? 11.852 29.109 14.719 1 98.38 321 MET A O 1
ATOM 2370 N N . ILE A 1 322 ? 10.352 29.672 13.195 1 98.75 322 ILE A N 1
ATOM 2371 C CA . ILE A 1 322 ? 11.336 29.75 12.109 1 98.75 322 ILE A CA 1
ATOM 2372 C C . ILE A 1 322 ? 12.43 30.75 12.484 1 98.75 322 ILE A C 1
ATOM 2374 O O . ILE A 1 322 ? 13.617 30.469 12.32 1 98.75 322 ILE A O 1
ATOM 2378 N N . ALA A 1 323 ? 12.039 31.859 13.062 1 98.38 323 ALA A N 1
ATOM 2379 C CA . ALA A 1 323 ? 12.961 32.938 13.398 1 98.38 323 ALA A CA 1
ATOM 2380 C C . ALA A 1 323 ? 13.977 32.5 14.445 1 98.38 323 ALA A C 1
ATOM 2382 O O . ALA A 1 323 ? 15.117 32.969 14.445 1 98.38 323 ALA A O 1
ATOM 2383 N N . ARG A 1 324 ? 13.664 31.562 15.25 1 98.12 324 ARG A N 1
ATOM 2384 C CA . ARG A 1 324 ? 14.492 31.156 16.375 1 98.12 324 ARG A CA 1
ATOM 2385 C C . ARG A 1 324 ? 15.469 30.062 15.961 1 98.12 324 ARG A C 1
ATOM 2387 O O . ARG A 1 324 ? 16.406 29.75 16.688 1 98.12 324 ARG A O 1
ATOM 2394 N N . THR A 1 325 ? 15.289 29.516 14.75 1 98.56 325 THR A N 1
ATOM 2395 C CA . THR A 1 325 ? 16.141 28.422 14.305 1 98.56 325 THR A CA 1
ATOM 2396 C C . THR A 1 325 ? 17.5 28.953 13.844 1 98.56 325 THR A C 1
ATOM 2398 O O . THR A 1 325 ? 17.672 30.156 13.664 1 98.56 325 THR A O 1
ATOM 2401 N N . ALA A 1 326 ? 18.438 28.047 13.742 1 98.5 326 ALA A N 1
ATOM 2402 C CA . ALA A 1 326 ? 19.734 28.375 13.188 1 98.5 326 ALA A CA 1
ATOM 2403 C C . ALA A 1 326 ? 19.812 28 11.703 1 98.5 326 ALA A C 1
ATOM 2405 O O . ALA A 1 326 ? 20.906 27.844 11.156 1 98.5 326 ALA A O 1
ATOM 2406 N N . LEU A 1 327 ? 18.688 27.797 11.047 1 98.75 327 LEU A N 1
ATOM 2407 C CA . LEU A 1 327 ? 18.641 27.438 9.633 1 98.75 327 LEU A CA 1
ATOM 2408 C C . LEU A 1 327 ? 19.203 28.562 8.773 1 98.75 327 LEU A C 1
ATOM 2410 O O . LEU A 1 327 ? 19.25 29.719 9.203 1 98.75 327 LEU A O 1
ATOM 2414 N N . PRO A 1 328 ? 19.688 28.266 7.59 1 98.69 328 PRO A N 1
ATOM 2415 C CA . PRO A 1 328 ? 20.172 29.297 6.691 1 98.69 328 PRO A CA 1
ATOM 2416 C C . PRO A 1 328 ? 19.156 30.406 6.441 1 98.69 328 PRO A C 1
ATOM 2418 O O . PRO A 1 328 ? 17.953 30.125 6.301 1 98.69 328 PRO A O 1
ATOM 2421 N N . VAL A 1 329 ? 19.578 31.609 6.312 1 98.31 329 VAL A N 1
ATOM 2422 C CA . VAL A 1 329 ? 18.734 32.812 6.223 1 98.31 329 VAL A CA 1
ATOM 2423 C C . VAL A 1 329 ? 17.797 32.688 5.023 1 98.31 329 VAL A C 1
ATOM 2425 O O . VAL A 1 329 ? 16.609 33 5.117 1 98.31 329 VAL A O 1
ATOM 2428 N N . VAL A 1 330 ? 18.312 32.188 3.938 1 98.06 330 VAL A N 1
ATOM 2429 C CA . VAL A 1 330 ? 17.531 32.094 2.713 1 98.06 330 VAL A CA 1
ATOM 2430 C C . VAL A 1 330 ? 16.359 31.141 2.936 1 98.06 330 VAL A C 1
ATOM 2432 O O . VAL A 1 330 ? 15.242 31.391 2.473 1 98.06 330 VAL A O 1
ATOM 2435 N N . LEU A 1 331 ? 16.594 30.062 3.615 1 98.62 331 LEU A N 1
ATOM 2436 C CA . LEU A 1 331 ? 15.539 29.094 3.885 1 98.62 331 LEU A CA 1
ATOM 2437 C C . LEU A 1 331 ? 14.508 29.672 4.848 1 98.62 331 LEU A C 1
ATOM 2439 O O . LEU A 1 331 ? 13.305 29.453 4.668 1 98.62 331 LEU A O 1
ATOM 2443 N N . LYS A 1 332 ? 14.984 30.375 5.859 1 98.75 332 LYS A N 1
ATOM 2444 C CA . LYS A 1 332 ? 14.07 31.016 6.793 1 98.75 332 LYS A CA 1
ATOM 2445 C C . LYS A 1 332 ? 13.109 31.953 6.066 1 98.75 332 LYS A C 1
ATOM 2447 O O . LYS A 1 332 ? 11.914 31.984 6.363 1 98.75 332 LYS A O 1
ATOM 2452 N N . GLN A 1 333 ? 13.609 32.656 5.145 1 98.44 333 GLN A N 1
ATOM 2453 C CA . GLN A 1 333 ? 12.797 33.594 4.383 1 98.44 333 GLN A CA 1
ATOM 2454 C C . GLN A 1 333 ? 11.75 32.875 3.541 1 98.44 333 GLN A C 1
ATOM 2456 O O . GLN A 1 333 ? 10.586 33.25 3.502 1 98.44 333 GLN A O 1
ATOM 2461 N N . GLU A 1 334 ? 12.188 31.828 2.912 1 98 334 GLU A N 1
ATOM 2462 C CA . GLU A 1 334 ? 11.273 31.047 2.088 1 98 334 GLU A CA 1
ATOM 2463 C C . GLU A 1 334 ? 10.164 30.422 2.932 1 98 334 GLU A C 1
ATOM 2465 O O . GLU A 1 334 ? 8.992 30.453 2.547 1 98 334 GLU A O 1
ATOM 2470 N N . LEU A 1 335 ? 10.508 29.891 4.07 1 98.75 335 LEU A N 1
ATOM 2471 C CA . LEU A 1 335 ? 9.539 29.203 4.922 1 98.75 335 LEU A CA 1
ATOM 2472 C C . LEU A 1 335 ? 8.586 30.203 5.574 1 98.75 335 LEU A C 1
ATOM 2474 O O . LEU A 1 335 ? 7.406 29.891 5.766 1 98.75 335 LEU A O 1
ATOM 2478 N N . THR A 1 336 ? 9.117 31.359 5.902 1 98.69 336 THR A N 1
ATOM 2479 C CA . THR A 1 336 ? 8.258 32.406 6.43 1 98.69 336 THR A CA 1
ATOM 2480 C C . THR A 1 336 ? 7.242 32.844 5.379 1 98.69 336 THR A C 1
ATOM 2482 O O . THR A 1 336 ? 6.059 33.031 5.684 1 98.69 336 THR A O 1
ATOM 2485 N N . GLY A 1 337 ? 7.738 33.031 4.152 1 98.12 337 GLY A N 1
ATOM 2486 C CA . GLY A 1 337 ? 6.832 33.344 3.061 1 98.12 337 GLY A CA 1
ATOM 2487 C C . GLY A 1 337 ? 5.785 32.281 2.83 1 98.12 337 GLY A C 1
ATOM 2488 O O . GLY A 1 337 ? 4.629 32.594 2.541 1 98.12 337 GLY A O 1
ATOM 2489 N N . LEU A 1 338 ? 6.16 31.047 2.949 1 97.88 338 LEU A N 1
ATOM 2490 C CA . LEU A 1 338 ? 5.227 29.938 2.795 1 97.88 338 LEU A CA 1
ATOM 2491 C C . LEU A 1 338 ? 4.156 29.969 3.883 1 97.88 338 LEU A C 1
ATOM 2493 O O . LEU A 1 338 ? 2.98 29.719 3.611 1 97.88 338 LEU A O 1
ATOM 2497 N N . ALA A 1 339 ? 4.582 30.234 5.137 1 98.25 339 ALA A N 1
ATOM 2498 C CA . ALA A 1 339 ? 3.617 30.344 6.227 1 98.25 339 ALA A CA 1
ATOM 2499 C C . ALA A 1 339 ? 2.533 31.375 5.902 1 98.25 339 ALA A C 1
ATOM 2501 O O . ALA A 1 339 ? 1.347 31.125 6.137 1 98.25 339 ALA A O 1
ATOM 2502 N N . ASP A 1 340 ? 2.914 32.438 5.32 1 97.56 340 ASP A N 1
ATOM 2503 C CA . ASP A 1 340 ? 1.975 33.5 4.938 1 97.56 340 ASP A CA 1
ATOM 2504 C C . ASP A 1 340 ? 1.03 33.031 3.838 1 97.56 340 ASP A C 1
ATOM 2506 O O . ASP A 1 340 ? -0.181 33.25 3.912 1 97.56 340 ASP A O 1
ATOM 2510 N N . LYS A 1 341 ? 1.59 32.375 2.889 1 96.38 341 LYS A N 1
ATOM 2511 C CA . LYS A 1 341 ? 0.791 31.859 1.777 1 96.38 341 LYS A CA 1
ATOM 2512 C C . LYS A 1 341 ? -0.206 30.797 2.252 1 96.38 341 LYS A C 1
ATOM 2514 O O . LYS A 1 341 ? -1.343 30.75 1.779 1 96.38 341 LYS A O 1
ATOM 2519 N N . LEU A 1 342 ? 0.227 29.938 3.141 1 96.31 342 LEU A N 1
ATOM 2520 C CA . LEU A 1 342 ? -0.635 28.875 3.65 1 96.31 342 LEU A CA 1
ATOM 2521 C C . LEU A 1 342 ? -1.822 29.453 4.41 1 96.31 342 LEU A C 1
ATOM 2523 O O . LEU A 1 342 ? -2.941 28.953 4.305 1 96.31 342 LEU A O 1
ATOM 2527 N N . ALA A 1 343 ? -1.568 30.516 5.184 1 95.5 343 ALA A N 1
ATOM 2528 C CA . ALA A 1 343 ? -2.605 31.125 6.016 1 95.5 343 ALA A CA 1
ATOM 2529 C C . ALA A 1 343 ? -3.621 31.875 5.164 1 95.5 343 ALA A C 1
ATOM 2531 O O . ALA A 1 343 ? -4.789 32 5.543 1 95.5 343 ALA A O 1
ATOM 2532 N N . GLU A 1 344 ? -3.225 32.312 3.951 1 90.62 344 GLU A N 1
ATOM 2533 C CA . GLU A 1 344 ? -4.066 33.219 3.16 1 90.62 344 GLU A CA 1
ATOM 2534 C C . GLU A 1 344 ? -4.598 32.531 1.913 1 90.62 344 GLU A C 1
ATOM 2536 O O . GLU A 1 344 ? -5.375 33.094 1.152 1 90.62 344 GLU A O 1
ATOM 2541 N N . ARG A 1 345 ? -4.23 31.359 1.769 1 80.12 345 ARG A N 1
ATOM 2542 C CA . ARG A 1 345 ? -4.551 30.656 0.534 1 80.12 345 ARG A CA 1
ATOM 2543 C C . ARG A 1 345 ? -6.055 30.438 0.399 1 80.12 345 ARG A C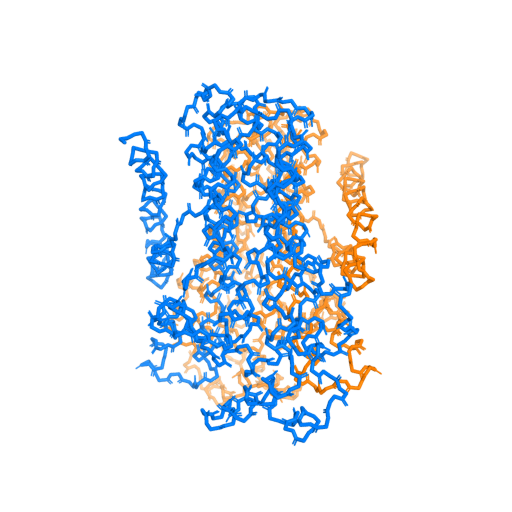 1
ATOM 2545 O O . ARG A 1 345 ? -6.762 30.297 1.401 1 80.12 345 ARG A O 1
ATOM 2552 N N . GLU A 1 346 ? -6.402 30.438 -0.945 1 78.62 346 GLU A N 1
ATOM 2553 C CA . GLU A 1 346 ? -7.793 30.125 -1.28 1 78.62 346 GLU A CA 1
ATOM 2554 C C . GLU A 1 346 ? -7.91 28.766 -1.968 1 78.62 346 GLU A C 1
ATOM 2556 O O . GLU A 1 346 ? -9.016 28.312 -2.271 1 78.62 346 GLU A O 1
ATOM 2561 N N . SER A 1 347 ? -6.715 28.25 -2.328 1 71.81 347 SER A N 1
ATOM 2562 C CA . SER A 1 347 ? -6.66 26.922 -2.959 1 71.81 347 SER A CA 1
ATOM 2563 C C . SER A 1 347 ? -5.57 26.062 -2.334 1 71.81 347 SER A C 1
ATOM 2565 O O . SER A 1 347 ? -4.605 26.578 -1.769 1 71.81 347 SER A O 1
ATOM 2567 N N . MET B 1 1 ? 20.516 -29.125 11.172 1 31.48 1 MET B N 1
ATOM 2568 C CA . MET B 1 1 ? 21.094 -28.234 12.188 1 31.48 1 MET B CA 1
ATOM 2569 C C . MET B 1 1 ? 21.188 -26.797 11.656 1 31.48 1 MET B C 1
ATOM 2571 O O . MET B 1 1 ? 20.906 -25.844 12.391 1 31.48 1 MET B O 1
ATOM 2575 N N . THR B 1 2 ? 21.719 -26.688 10.383 1 35.97 2 THR B N 1
ATOM 2576 C CA . THR B 1 2 ? 21.906 -25.438 9.664 1 35.97 2 THR B CA 1
ATOM 2577 C C . THR B 1 2 ? 20.547 -24.812 9.32 1 35.97 2 THR B C 1
ATOM 2579 O O . THR B 1 2 ? 20.453 -23.594 9.172 1 35.97 2 THR B O 1
ATOM 2582 N N . GLU B 1 3 ? 19.578 -25.703 9.055 1 43.34 3 GLU B N 1
ATOM 2583 C CA . GLU B 1 3 ? 18.219 -25.328 8.703 1 43.34 3 GLU B CA 1
ATOM 2584 C C . GLU B 1 3 ? 17.547 -24.547 9.836 1 43.34 3 GLU B C 1
ATOM 2586 O O . GLU B 1 3 ? 16.859 -23.547 9.602 1 43.34 3 GLU B O 1
ATOM 2591 N N . ILE B 1 4 ? 17.672 -25.141 11.016 1 42.22 4 ILE B N 1
ATOM 2592 C CA . ILE B 1 4 ? 17.078 -24.625 12.25 1 42.22 4 ILE B CA 1
ATOM 2593 C C . ILE B 1 4 ? 17.672 -23.25 12.57 1 42.22 4 ILE B C 1
ATOM 2595 O O . ILE B 1 4 ? 16.953 -22.328 12.969 1 42.22 4 ILE B O 1
ATOM 2599 N N . LEU B 1 5 ? 18.875 -23.062 12.281 1 44.78 5 LEU B N 1
ATOM 2600 C CA . LEU B 1 5 ? 19.609 -21.859 12.648 1 44.78 5 LEU B CA 1
ATOM 2601 C C . LEU B 1 5 ? 19.188 -20.672 11.789 1 44.78 5 LEU B C 1
ATOM 2603 O O . LEU B 1 5 ? 19.125 -19.531 12.266 1 44.78 5 LEU B O 1
ATOM 2607 N N . THR B 1 6 ? 18.844 -20.984 10.461 1 58.28 6 THR B N 1
ATOM 2608 C CA . THR B 1 6 ? 18.578 -19.922 9.492 1 58.28 6 THR B CA 1
ATOM 2609 C C . THR B 1 6 ? 17.156 -19.391 9.656 1 58.28 6 THR B C 1
ATOM 2611 O O . THR B 1 6 ? 16.922 -18.188 9.625 1 58.28 6 THR B O 1
ATOM 2614 N N . HIS B 1 7 ? 16.234 -20.312 9.969 1 64.81 7 HIS B N 1
ATOM 2615 C CA . HIS B 1 7 ? 14.875 -19.875 10.258 1 64.81 7 HIS B CA 1
ATOM 2616 C C . HIS B 1 7 ? 14.805 -19.125 11.578 1 64.81 7 HIS B C 1
ATOM 2618 O O . HIS B 1 7 ? 14.055 -18.141 11.703 1 64.81 7 HIS B O 1
ATOM 2624 N N . ASP B 1 8 ? 15.703 -19.453 12.266 1 83.69 8 ASP B N 1
ATOM 2625 C CA . ASP B 1 8 ? 15.789 -18.797 13.562 1 83.69 8 ASP B CA 1
ATOM 2626 C C . ASP B 1 8 ? 16.25 -17.344 13.422 1 83.69 8 ASP B C 1
ATOM 2628 O O . ASP B 1 8 ? 15.711 -16.453 14.078 1 83.69 8 ASP B O 1
ATOM 2632 N N . ALA B 1 9 ? 17.125 -17.234 12.375 1 93.06 9 ALA B N 1
ATOM 2633 C CA . ALA B 1 9 ? 17.656 -15.883 12.211 1 93.06 9 ALA B CA 1
ATOM 2634 C C . ALA B 1 9 ? 16.609 -14.938 11.641 1 93.06 9 ALA B C 1
ATOM 2636 O O . ALA B 1 9 ? 16.531 -13.773 12.039 1 93.06 9 ALA B O 1
ATOM 2637 N N . VAL B 1 10 ? 15.805 -15.461 10.758 1 96.12 10 VAL B N 1
ATOM 2638 C CA . VAL B 1 10 ? 14.734 -14.672 10.148 1 96.12 10 VAL B CA 1
ATOM 2639 C C . VAL B 1 10 ? 13.703 -14.305 11.211 1 96.12 10 VAL B C 1
ATOM 2641 O O . VAL B 1 10 ? 13.242 -13.164 11.266 1 96.12 10 VAL B O 1
ATOM 2644 N N . ASP B 1 11 ? 13.391 -15.227 12.078 1 95.38 11 ASP B N 1
ATOM 2645 C CA . ASP B 1 11 ? 12.422 -14.992 13.141 1 95.38 11 ASP B CA 1
ATOM 2646 C C . ASP B 1 11 ? 12.93 -13.945 14.125 1 95.38 11 ASP B C 1
ATOM 2648 O O . ASP B 1 11 ? 12.141 -13.148 14.656 1 95.38 11 ASP B O 1
ATOM 2652 N N . VAL B 1 12 ? 14.172 -14 14.359 1 96.19 12 VAL B N 1
ATOM 2653 C CA . VAL B 1 12 ? 14.773 -13.023 15.258 1 96.19 12 VAL B CA 1
ATOM 2654 C C . VAL B 1 12 ? 14.664 -11.625 14.656 1 96.19 12 VAL B C 1
ATOM 2656 O O . VAL B 1 12 ? 14.305 -10.664 15.344 1 96.19 12 VAL B O 1
ATOM 2659 N N . VAL B 1 13 ? 14.961 -11.516 13.328 1 96.88 13 VAL B N 1
ATOM 2660 C CA . VAL B 1 13 ? 14.859 -10.234 12.641 1 96.88 13 VAL B CA 1
ATOM 2661 C C . VAL B 1 13 ? 13.422 -9.727 12.703 1 96.88 13 VAL B C 1
ATOM 2663 O O . VAL B 1 13 ? 13.188 -8.555 13.023 1 96.88 13 VAL B O 1
ATOM 2666 N N . LEU B 1 14 ? 12.477 -10.57 12.477 1 97.31 14 LEU B N 1
ATOM 2667 C CA . LEU B 1 14 ? 11.062 -10.195 12.469 1 97.31 14 LEU B CA 1
ATOM 2668 C C . LEU B 1 14 ? 10.602 -9.812 13.867 1 97.31 14 LEU B C 1
ATOM 2670 O O . LEU B 1 14 ? 9.883 -8.82 14.039 1 97.31 14 LEU B O 1
ATOM 2674 N N . ALA B 1 15 ? 11.016 -10.586 14.836 1 96.94 15 ALA B N 1
ATOM 2675 C CA . ALA B 1 15 ? 10.625 -10.305 16.219 1 96.94 15 ALA B CA 1
ATOM 2676 C C . ALA B 1 15 ? 11.133 -8.93 16.656 1 96.94 15 ALA B C 1
ATOM 2678 O O . ALA B 1 15 ? 10.398 -8.156 17.266 1 96.94 15 ALA B O 1
ATOM 2679 N N . ASP B 1 16 ? 12.359 -8.656 16.375 1 97.75 16 ASP B N 1
ATOM 2680 C CA . ASP B 1 16 ? 12.953 -7.371 16.734 1 97.75 16 ASP B CA 1
ATOM 2681 C C . ASP B 1 16 ? 12.258 -6.223 16.016 1 97.75 16 ASP B C 1
ATOM 2683 O O . ASP B 1 16 ? 12 -5.168 16.594 1 97.75 16 ASP B O 1
ATOM 2687 N N . PHE B 1 17 ? 12.008 -6.445 14.773 1 97.88 17 PHE B N 1
ATOM 2688 C CA . PHE B 1 17 ? 11.336 -5.445 13.953 1 97.88 17 PHE B CA 1
ATOM 2689 C C . PHE B 1 17 ? 9.977 -5.09 14.539 1 97.88 17 PHE B C 1
ATOM 2691 O O . PHE B 1 17 ? 9.68 -3.916 14.773 1 97.88 17 PHE B O 1
ATOM 2698 N N . PHE B 1 18 ? 9.133 -6.074 14.789 1 98.44 18 PHE B N 1
ATOM 2699 C CA . PHE B 1 18 ? 7.777 -5.828 15.258 1 98.44 18 PHE B CA 1
ATOM 2700 C C . PHE B 1 18 ? 7.781 -5.266 16.672 1 98.44 18 PHE B C 1
ATOM 2702 O O . PHE B 1 18 ? 6.961 -4.406 17 1 98.44 18 PHE B O 1
ATOM 2709 N N . ALA B 1 19 ? 8.688 -5.746 17.469 1 98.44 19 ALA B N 1
ATOM 2710 C CA . ALA B 1 19 ? 8.797 -5.203 18.812 1 98.44 19 ALA B CA 1
ATOM 2711 C C . ALA B 1 19 ? 9.078 -3.703 18.781 1 98.44 19 ALA B C 1
ATOM 2713 O O . ALA B 1 19 ? 8.492 -2.936 19.547 1 98.44 19 ALA B O 1
ATOM 2714 N N . ASP B 1 20 ? 9.969 -3.35 17.938 1 98.44 20 ASP B N 1
ATOM 2715 C CA . ASP B 1 20 ? 10.312 -1.939 17.797 1 98.44 20 ASP B CA 1
ATOM 2716 C C . ASP B 1 20 ? 9.117 -1.125 17.312 1 98.44 20 ASP B C 1
ATOM 2718 O O . ASP B 1 20 ? 8.867 -0.026 17.812 1 98.44 20 ASP B O 1
ATOM 2722 N N . ARG B 1 21 ? 8.375 -1.646 16.359 1 98.56 21 ARG B N 1
ATOM 2723 C CA . ARG B 1 21 ? 7.246 -0.92 15.797 1 98.56 21 ARG B CA 1
ATOM 2724 C C . ARG B 1 21 ? 6.113 -0.791 16.812 1 98.56 21 ARG B C 1
ATOM 2726 O O . ARG B 1 21 ? 5.488 0.266 16.922 1 98.56 21 ARG B O 1
ATOM 2733 N N . VAL B 1 22 ? 5.875 -1.812 17.562 1 98.62 22 VAL B N 1
ATOM 2734 C CA . VAL B 1 22 ? 4.852 -1.756 18.594 1 98.62 22 VAL B CA 1
ATOM 2735 C C . VAL B 1 22 ? 5.234 -0.71 19.641 1 98.62 22 VAL B C 1
ATOM 2737 O O . VAL B 1 22 ? 4.395 0.09 20.062 1 98.62 22 VAL B O 1
ATOM 2740 N N . ARG B 1 23 ? 6.473 -0.714 20.031 1 98.56 23 ARG B N 1
ATOM 2741 C CA . ARG B 1 23 ? 6.961 0.243 21.016 1 98.56 23 ARG B CA 1
ATOM 2742 C C . ARG B 1 23 ? 6.785 1.676 20.516 1 98.56 23 ARG B C 1
ATOM 2744 O O . ARG B 1 23 ? 6.383 2.555 21.281 1 98.56 23 ARG B O 1
ATOM 2751 N N . ARG B 1 24 ? 7.031 1.887 19.297 1 98.19 24 ARG B N 1
ATOM 2752 C CA . ARG B 1 24 ? 6.957 3.223 18.703 1 98.19 24 ARG B CA 1
ATOM 2753 C C . ARG B 1 24 ? 5.508 3.633 18.469 1 98.19 24 ARG B C 1
ATOM 2755 O O . ARG B 1 24 ? 5.168 4.816 18.562 1 98.19 24 ARG B O 1
ATOM 2762 N N . ALA B 1 25 ? 4.656 2.691 18.188 1 98.69 25 ALA B N 1
ATOM 2763 C CA . ALA B 1 25 ? 3.285 2.973 17.766 1 98.69 25 ALA B CA 1
ATOM 2764 C C . ALA B 1 25 ? 2.381 3.223 18.969 1 98.69 25 ALA B C 1
ATOM 2766 O O . ALA B 1 25 ? 1.443 4.02 18.891 1 98.69 25 ALA B O 1
ATOM 2767 N N . THR B 1 26 ? 2.656 2.566 20.047 1 98 26 THR B N 1
ATOM 2768 C CA . THR B 1 26 ? 1.762 2.533 21.203 1 98 26 THR B CA 1
ATOM 2769 C C . THR B 1 26 ? 1.556 3.936 21.766 1 98 26 THR B C 1
ATOM 2771 O O . THR B 1 26 ? 0.433 4.316 22.094 1 98 26 THR B O 1
ATOM 2774 N N . PRO B 1 27 ? 2.627 4.742 21.844 1 97.25 27 PRO B N 1
ATOM 2775 C CA . PRO B 1 27 ? 2.439 6.086 22.391 1 97.25 27 PRO B CA 1
ATOM 2776 C C . PRO B 1 27 ? 1.69 7.02 21.453 1 97.25 27 PRO B C 1
ATOM 2778 O O . PRO B 1 27 ? 1.218 8.078 21.859 1 97.25 27 PRO B O 1
ATOM 2781 N N . LEU B 1 28 ? 1.588 6.707 20.203 1 97.06 28 LEU B N 1
ATOM 2782 C CA . LEU B 1 28 ? 0.901 7.574 19.25 1 97.06 28 LEU B CA 1
ATOM 2783 C C . LEU B 1 28 ? -0.612 7.461 19.406 1 97.06 28 LEU B C 1
ATOM 2785 O O . LEU B 1 28 ? -1.318 8.477 19.391 1 97.06 28 LEU B O 1
ATOM 2789 N N . ALA B 1 29 ? -1.13 6.266 19.516 1 97.44 29 ALA B N 1
ATOM 2790 C CA . ALA B 1 29 ? -2.535 5.969 19.781 1 97.44 29 ALA B CA 1
ATOM 2791 C C . ALA B 1 29 ? -2.723 4.508 20.188 1 97.44 29 ALA B C 1
ATOM 2793 O O . ALA B 1 29 ? -2.023 3.625 19.688 1 97.44 29 ALA B O 1
ATOM 2794 N N . GLU B 1 30 ? -3.666 4.258 20.984 1 96.19 30 GLU B N 1
ATOM 2795 C CA . GLU B 1 30 ? -3.92 2.9 21.469 1 96.19 30 GLU B CA 1
ATOM 2796 C C . GLU B 1 30 ? -4.281 1.971 20.312 1 96.19 30 GLU B C 1
ATOM 2798 O O . GLU B 1 30 ? -3.756 0.859 20.219 1 96.19 30 GLU B O 1
ATOM 2803 N N . HIS B 1 31 ? -5.148 2.418 19.484 1 97.38 31 HIS B N 1
ATOM 2804 C CA . HIS B 1 31 ? -5.586 1.561 18.391 1 97.38 31 HIS B CA 1
ATOM 2805 C C . HIS B 1 31 ? -4.469 1.361 17.375 1 97.38 31 HIS B C 1
ATOM 2807 O O . HIS B 1 31 ? -4.43 0.344 16.672 1 97.38 31 HIS B O 1
ATOM 2813 N N . TYR B 1 32 ? -3.568 2.307 17.281 1 98.62 32 TYR B N 1
ATOM 2814 C CA . TYR B 1 32 ? -2.432 2.139 16.391 1 98.62 32 TYR B CA 1
ATOM 2815 C C . TYR B 1 32 ? -1.452 1.106 16.922 1 98.62 32 TYR B C 1
ATOM 2817 O O . TYR B 1 32 ? -0.9 0.305 16.172 1 98.62 32 TYR B O 1
ATOM 2825 N N . GLY B 1 33 ? -1.18 1.188 18.266 1 98.69 33 GLY B N 1
ATOM 2826 C CA . GLY B 1 33 ? -0.424 0.117 18.906 1 98.69 33 GLY B CA 1
ATOM 2827 C C . GLY B 1 33 ? -1.037 -1.254 18.688 1 98.69 33 GLY B C 1
ATOM 2828 O O . GLY B 1 33 ? -0.325 -2.221 18.406 1 98.69 33 GLY B O 1
ATOM 2829 N N . LEU B 1 34 ? -2.357 -1.307 18.781 1 98.44 34 LEU B N 1
ATOM 2830 C CA . LEU B 1 34 ? -3.08 -2.553 18.547 1 98.44 34 LEU B CA 1
ATOM 2831 C C . LEU B 1 34 ? -2.896 -3.025 17.109 1 98.44 34 LEU B C 1
ATOM 2833 O O . LEU B 1 34 ? -2.74 -4.223 16.859 1 98.44 34 LEU B O 1
ATOM 2837 N N . LEU B 1 35 ? -2.943 -2.107 16.172 1 98.75 35 LEU B N 1
ATOM 2838 C CA . LEU B 1 35 ? -2.709 -2.453 14.773 1 98.75 35 LEU B CA 1
ATOM 2839 C C . LEU B 1 35 ? -1.376 -3.176 14.609 1 98.75 35 LEU B C 1
ATOM 2841 O O . LEU B 1 35 ? -1.315 -4.242 13.992 1 98.75 35 LEU B O 1
ATOM 2845 N N . TRP B 1 36 ? -0.356 -2.662 15.188 1 98.81 36 TRP B N 1
ATOM 2846 C CA . TRP B 1 36 ? 0.97 -3.244 15.016 1 98.81 36 TRP B CA 1
ATOM 2847 C C . TRP B 1 36 ? 1.083 -4.57 15.758 1 98.81 36 TRP B C 1
ATOM 2849 O O . TRP B 1 36 ? 1.778 -5.484 15.305 1 98.81 36 TRP B O 1
ATOM 2859 N N . ARG B 1 37 ? 0.425 -4.711 16.906 1 98.56 37 ARG B N 1
ATOM 2860 C CA . ARG B 1 37 ? 0.392 -6.008 17.578 1 98.56 37 ARG B CA 1
ATOM 2861 C C . ARG B 1 37 ? -0.292 -7.059 16.703 1 98.56 37 ARG B C 1
ATOM 2863 O O . ARG B 1 37 ? 0.171 -8.195 16.625 1 98.56 37 ARG B O 1
ATOM 2870 N N . ARG B 1 38 ? -1.306 -6.648 16.062 1 98.19 38 ARG B N 1
ATOM 2871 C CA . ARG B 1 38 ? -2.039 -7.59 15.234 1 98.19 38 ARG B CA 1
ATOM 2872 C C . ARG B 1 38 ? -1.286 -7.875 13.938 1 98.19 38 ARG B C 1
ATOM 2874 O O . ARG B 1 38 ? -1.34 -8.984 13.414 1 98.19 38 ARG B O 1
ATOM 2881 N N . LEU B 1 39 ? -0.59 -6.895 13.43 1 98.44 39 LEU B N 1
ATOM 2882 C CA . LEU B 1 39 ? 0.289 -7.141 12.297 1 98.44 39 LEU B CA 1
ATOM 2883 C C . LEU B 1 39 ? 1.354 -8.172 12.641 1 98.44 39 LEU B C 1
ATOM 2885 O O . LEU B 1 39 ? 1.72 -9 11.805 1 98.44 39 LEU B O 1
ATOM 2889 N N . THR B 1 40 ? 1.853 -8.094 13.891 1 97.12 40 THR B N 1
ATOM 2890 C CA . THR B 1 40 ? 2.801 -9.094 14.367 1 97.12 40 THR B CA 1
ATOM 2891 C C . THR B 1 40 ? 2.211 -10.5 14.25 1 97.12 40 THR B C 1
ATOM 2893 O O . THR B 1 40 ? 2.854 -11.406 13.719 1 97.12 40 THR B O 1
ATOM 2896 N N . ARG B 1 41 ? 1.023 -10.617 14.641 1 94.69 41 ARG B N 1
ATOM 2897 C CA . ARG B 1 41 ? 0.345 -11.914 14.609 1 94.69 41 ARG B CA 1
ATOM 2898 C C . ARG B 1 41 ? 0.096 -12.367 13.18 1 94.69 41 ARG B C 1
ATOM 2900 O O . ARG B 1 41 ? 0.194 -13.555 12.875 1 94.69 41 ARG B O 1
ATOM 2907 N N . SER B 1 42 ? -0.254 -11.406 12.359 1 93.94 42 SER B N 1
ATOM 2908 C CA . SER B 1 42 ? -0.526 -11.719 10.961 1 93.94 42 SER B CA 1
ATOM 2909 C C . SER B 1 42 ? 0.718 -12.258 10.266 1 93.94 42 SER B C 1
ATOM 2911 O O . SER B 1 42 ? 0.615 -12.945 9.25 1 93.94 42 SER B O 1
ATOM 2913 N N . SER B 1 43 ? 1.875 -11.906 10.766 1 92.06 43 SER B N 1
ATOM 2914 C CA . SER B 1 43 ? 3.129 -12.328 10.148 1 92.06 43 SER B CA 1
ATOM 2915 C C . SER B 1 43 ? 3.609 -13.656 10.719 1 92.06 43 SER B C 1
ATOM 2917 O O . SER B 1 43 ? 4.582 -14.234 10.227 1 92.06 43 SER B O 1
ATOM 2919 N N . GLU B 1 44 ? 2.861 -14.188 11.688 1 86.5 44 GLU B N 1
ATOM 2920 C CA . GLU B 1 44 ? 3.232 -15.445 12.328 1 86.5 44 GLU B CA 1
ATOM 2921 C C . GLU B 1 44 ? 2.535 -16.625 11.656 1 86.5 44 GLU B C 1
ATOM 2923 O O . GLU B 1 44 ? 1.521 -16.453 10.977 1 86.5 44 GLU B O 1
ATOM 2928 N N . GLY B 1 45 ? 3.086 -17.844 11.766 1 74.56 45 GLY B N 1
ATOM 2929 C CA . GLY B 1 45 ? 2.428 -19.078 11.383 1 74.56 45 GLY B CA 1
ATOM 2930 C C . GLY B 1 45 ? 2.633 -19.438 9.922 1 74.56 45 GLY B C 1
ATOM 2931 O O . GLY B 1 45 ? 2.086 -20.438 9.438 1 74.56 45 GLY B O 1
ATOM 2932 N N . GLY B 1 46 ? 3.279 -18.75 9.188 1 73.88 46 GLY B N 1
ATOM 2933 C CA . GLY B 1 46 ? 3.518 -19.109 7.801 1 73.88 46 GLY B CA 1
ATOM 2934 C C . GLY B 1 46 ? 4.629 -20.125 7.629 1 73.88 46 GLY B C 1
ATOM 2935 O O . GLY B 1 46 ? 5.441 -20.328 8.531 1 73.88 46 GLY B O 1
ATOM 2936 N N . LYS B 1 47 ? 4.625 -20.875 6.562 1 77.56 47 LYS B N 1
ATOM 2937 C CA . LYS B 1 47 ? 5.562 -21.953 6.27 1 77.56 47 LYS B CA 1
ATOM 2938 C C . LYS B 1 47 ? 6.945 -21.406 5.926 1 77.56 47 LYS B C 1
ATOM 2940 O O . LYS B 1 47 ? 7.891 -22.172 5.727 1 77.56 47 LYS B O 1
ATOM 2945 N N . ARG B 1 48 ? 7.129 -20.156 5.867 1 89.75 48 ARG B N 1
ATOM 2946 C CA . ARG B 1 48 ? 8.391 -19.484 5.605 1 89.75 48 ARG B CA 1
ATOM 2947 C C . ARG B 1 48 ? 9.039 -20 4.328 1 89.75 48 ARG B C 1
ATOM 2949 O O . ARG B 1 48 ? 10.242 -20.281 4.309 1 89.75 48 ARG B O 1
ATOM 2956 N N . LEU B 1 49 ? 8.242 -20.219 3.33 1 93.88 49 LEU B N 1
ATOM 2957 C CA . LEU B 1 49 ? 8.734 -20.703 2.045 1 93.88 49 LEU B CA 1
ATOM 2958 C C . LEU B 1 49 ? 9.664 -19.688 1.396 1 93.88 49 LEU B C 1
ATOM 2960 O O . LEU B 1 49 ? 10.75 -20.031 0.934 1 93.88 49 LEU B O 1
ATOM 2964 N N . ARG B 1 50 ? 9.328 -18.422 1.425 1 97 50 ARG B N 1
ATOM 2965 C CA . ARG B 1 50 ? 10.109 -17.375 0.768 1 97 50 ARG B CA 1
ATOM 2966 C C . ARG B 1 50 ? 11.461 -17.203 1.448 1 97 50 ARG B C 1
ATOM 2968 O O . ARG B 1 50 ? 12.5 -17.203 0.785 1 97 50 ARG B O 1
ATOM 2975 N N . PRO B 1 51 ? 11.445 -17.109 2.787 1 97.19 51 PRO B N 1
ATOM 2976 C CA . PRO B 1 51 ? 12.742 -17.031 3.465 1 97.19 51 PRO B CA 1
ATOM 2977 C C . PRO B 1 51 ? 13.617 -18.25 3.174 1 97.19 51 PRO B C 1
ATOM 2979 O O . PRO B 1 51 ? 14.82 -18.109 2.93 1 97.19 51 PRO B O 1
ATOM 2982 N N . GLN B 1 52 ? 13.031 -19.406 3.127 1 96.62 52 GLN B N 1
ATOM 2983 C CA . GLN B 1 52 ? 13.797 -20.625 2.885 1 96.62 52 GLN B CA 1
ATOM 2984 C C . GLN B 1 52 ? 14.43 -20.609 1.495 1 96.62 52 GLN B C 1
ATOM 2986 O O . GLN B 1 52 ? 15.602 -20.953 1.337 1 96.62 52 GLN B O 1
ATOM 2991 N N . LEU B 1 53 ? 13.664 -20.25 0.513 1 98.38 53 LEU B N 1
ATOM 2992 C CA . LEU B 1 53 ? 14.164 -20.203 -0.856 1 98.38 53 LEU B CA 1
ATOM 2993 C C . LEU B 1 53 ? 15.336 -19.234 -0.971 1 98.38 53 LEU B C 1
ATOM 2995 O O . LEU B 1 53 ? 16.344 -19.531 -1.607 1 98.38 53 LEU B O 1
ATOM 2999 N N . LEU B 1 54 ? 15.164 -18.062 -0.358 1 98.56 54 LEU B N 1
ATOM 3000 C CA . LEU B 1 54 ? 16.203 -17.047 -0.398 1 98.56 54 LEU B CA 1
ATOM 3001 C C . LEU B 1 54 ? 17.484 -17.547 0.273 1 98.56 54 LEU B C 1
ATOM 3003 O O . LEU B 1 54 ? 18.562 -17.438 -0.295 1 98.56 54 LEU B O 1
ATOM 3007 N N . LEU B 1 55 ? 17.328 -18.141 1.442 1 98.12 55 LEU B N 1
ATOM 3008 C CA . LEU B 1 55 ? 18.484 -18.594 2.217 1 98.12 55 LEU B CA 1
ATOM 3009 C C . LEU B 1 55 ? 19.172 -19.781 1.539 1 98.12 55 LEU B C 1
ATOM 3011 O O . LEU B 1 55 ? 20.406 -19.875 1.545 1 98.12 55 LEU B O 1
ATOM 3015 N N . ASP B 1 56 ? 18.375 -20.703 0.956 1 98 56 ASP B N 1
ATOM 3016 C CA . ASP B 1 56 ? 18.938 -21.844 0.234 1 98 56 ASP B CA 1
ATOM 3017 C C . ASP B 1 56 ? 19.781 -21.375 -0.952 1 98 56 ASP B C 1
ATOM 3019 O O . ASP B 1 56 ? 20.891 -21.859 -1.164 1 98 56 ASP B O 1
ATOM 3023 N N . ALA B 1 57 ? 19.234 -20.438 -1.725 1 98.75 57 ALA B N 1
ATOM 3024 C CA . ALA B 1 57 ? 19.984 -19.906 -2.861 1 98.75 57 ALA B CA 1
ATOM 3025 C C . ALA B 1 57 ? 21.25 -19.188 -2.4 1 98.75 57 ALA B C 1
ATOM 3027 O O . ALA B 1 57 ? 22.328 -19.391 -2.965 1 98.75 57 ALA B O 1
ATOM 3028 N N . HIS B 1 58 ? 21.109 -18.344 -1.368 1 98.5 58 HIS B N 1
ATOM 3029 C CA . HIS B 1 58 ? 22.25 -17.609 -0.833 1 98.5 58 HIS B CA 1
ATOM 3030 C C . HIS B 1 58 ? 23.359 -18.562 -0.384 1 98.5 58 HIS B C 1
ATOM 3032 O O . HIS B 1 58 ? 24.531 -18.391 -0.745 1 98.5 58 HIS B O 1
ATOM 3038 N N . ALA B 1 59 ? 23 -19.609 0.365 1 98.12 59 ALA B N 1
ATOM 3039 C CA . ALA B 1 59 ? 23.953 -20.578 0.892 1 98.12 59 ALA B CA 1
ATOM 3040 C C . ALA B 1 59 ? 24.625 -21.344 -0.238 1 98.12 59 ALA B C 1
ATOM 3042 O O . ALA B 1 59 ? 25.844 -21.594 -0.19 1 98.12 59 ALA B O 1
ATOM 3043 N N . ALA B 1 60 ? 23.891 -21.703 -1.244 1 98.56 60 ALA B N 1
ATOM 3044 C CA . ALA B 1 60 ? 24.406 -22.484 -2.354 1 98.56 60 ALA B CA 1
ATOM 3045 C C . ALA B 1 60 ? 25.484 -21.734 -3.117 1 98.56 60 ALA B C 1
ATOM 3047 O O . ALA B 1 60 ? 26.375 -22.344 -3.721 1 98.56 60 ALA B O 1
ATOM 3048 N N . PHE B 1 61 ? 25.422 -20.406 -3.084 1 98.19 61 PHE B N 1
ATOM 3049 C CA . PHE B 1 61 ? 26.422 -19.594 -3.785 1 98.19 61 PHE B CA 1
ATOM 3050 C C . PHE B 1 61 ? 27.469 -19.078 -2.818 1 98.19 61 PHE B C 1
ATOM 3052 O O . PHE B 1 61 ? 28.062 -18.016 -3.053 1 98.19 61 PHE B O 1
ATOM 3059 N N . GLY B 1 62 ? 27.672 -19.656 -1.647 1 97.12 62 GLY B N 1
ATOM 3060 C CA . GLY B 1 62 ? 28.766 -19.375 -0.744 1 97.12 62 GLY B CA 1
ATOM 3061 C C . GLY B 1 62 ? 28.328 -18.734 0.556 1 97.12 62 GLY B C 1
ATOM 3062 O O . GLY B 1 62 ? 29.047 -18.797 1.559 1 97.12 62 GLY B O 1
ATOM 3063 N N . GLY B 1 63 ? 27.219 -18.047 0.567 1 95.56 63 GLY B N 1
ATOM 3064 C CA . GLY B 1 63 ? 26.578 -17.562 1.776 1 95.56 63 GLY B CA 1
ATOM 3065 C C . GLY B 1 63 ? 27.359 -16.453 2.469 1 95.56 63 GLY B C 1
ATOM 3066 O O . GLY B 1 63 ? 27.562 -16.5 3.68 1 95.56 63 GLY B O 1
ATOM 3067 N N . PRO B 1 64 ? 27.938 -15.531 1.693 1 96.44 64 PRO B N 1
ATOM 3068 C CA . PRO B 1 64 ? 28.578 -14.414 2.389 1 96.44 64 PRO B CA 1
ATOM 3069 C C . PRO B 1 64 ? 27.594 -13.531 3.145 1 96.44 64 PRO B C 1
ATOM 3071 O O . PRO B 1 64 ? 26.469 -13.32 2.68 1 96.44 64 PRO B O 1
ATOM 3074 N N . HIS B 1 65 ? 27.969 -13.023 4.352 1 95.69 65 HIS B N 1
ATOM 3075 C CA . HIS B 1 65 ? 27.172 -12.078 5.141 1 95.69 65 HIS B CA 1
ATOM 3076 C C . HIS B 1 65 ? 25.781 -12.625 5.418 1 95.69 65 HIS B C 1
ATOM 3078 O O . HIS B 1 65 ? 24.781 -12.016 5.027 1 95.69 65 HIS B O 1
ATOM 3084 N N . PRO B 1 66 ? 25.734 -13.75 6.117 1 96.19 66 PRO B N 1
ATOM 3085 C CA . PRO B 1 66 ? 24.453 -14.438 6.336 1 96.19 66 PRO B CA 1
ATOM 3086 C C . PRO B 1 66 ? 23.422 -13.555 7.031 1 96.19 66 PRO B C 1
ATOM 3088 O O . PRO B 1 66 ? 22.219 -13.734 6.836 1 96.19 66 PRO B O 1
ATOM 3091 N N . GLN B 1 67 ? 23.891 -12.562 7.797 1 96 67 GLN B N 1
ATOM 3092 C CA . GLN B 1 67 ? 22.953 -11.656 8.453 1 96 67 GLN B CA 1
ATOM 3093 C C . GLN B 1 67 ? 22.172 -10.828 7.438 1 96 67 GLN B C 1
ATOM 3095 O O . GLN B 1 67 ? 20.984 -10.562 7.625 1 96 67 GLN B O 1
ATOM 3100 N N . ASP B 1 68 ? 22.859 -10.422 6.379 1 97.75 68 ASP B N 1
ATOM 3101 C CA . ASP B 1 68 ? 22.203 -9.68 5.309 1 97.75 68 ASP B CA 1
ATOM 3102 C C . ASP B 1 68 ? 21.125 -10.523 4.645 1 97.75 68 ASP B C 1
ATOM 3104 O O . ASP B 1 68 ? 20.047 -10.016 4.301 1 97.75 68 ASP B O 1
ATOM 3108 N N . ALA B 1 69 ? 21.406 -11.828 4.469 1 97.88 69 ALA B N 1
ATOM 3109 C CA . ALA B 1 69 ? 20.422 -12.734 3.875 1 97.88 69 ALA B CA 1
ATOM 3110 C C . ALA B 1 69 ? 19.203 -12.898 4.781 1 97.88 69 ALA B C 1
ATOM 3112 O O . ALA B 1 69 ? 18.078 -12.953 4.305 1 97.88 69 ALA B O 1
ATOM 3113 N N . ALA B 1 70 ? 19.438 -12.93 6.07 1 97.69 70 ALA B N 1
ATOM 3114 C CA . ALA B 1 70 ? 18.344 -13.047 7.02 1 97.69 70 ALA B CA 1
ATOM 3115 C C . ALA B 1 70 ? 17.438 -11.812 6.98 1 97.69 70 ALA B C 1
ATOM 3117 O O . ALA B 1 70 ? 16.219 -11.922 7.035 1 97.69 70 ALA B O 1
ATOM 3118 N N . VAL B 1 71 ? 18.047 -10.633 6.863 1 98.25 71 VAL B N 1
ATOM 3119 C CA . VAL B 1 71 ? 17.297 -9.383 6.789 1 98.25 71 VAL B CA 1
ATOM 3120 C C . VAL B 1 71 ? 16.484 -9.352 5.5 1 98.25 71 VAL B C 1
ATOM 3122 O O . VAL B 1 71 ? 15.305 -8.984 5.52 1 98.25 71 VAL B O 1
ATOM 3125 N N . ALA B 1 72 ? 17.125 -9.781 4.422 1 98.44 72 ALA B N 1
ATOM 3126 C CA . ALA B 1 72 ? 16.406 -9.82 3.145 1 98.44 72 ALA B CA 1
ATOM 3127 C C . ALA B 1 72 ? 15.25 -10.805 3.193 1 98.44 72 ALA B C 1
ATOM 3129 O O . ALA B 1 72 ? 14.164 -10.523 2.682 1 98.44 72 ALA B O 1
ATOM 3130 N N . ALA B 1 73 ? 15.492 -11.945 3.781 1 98 73 ALA B N 1
ATOM 3131 C CA . ALA B 1 73 ? 14.445 -12.953 3.924 1 98 73 ALA B CA 1
ATOM 3132 C C . ALA B 1 73 ? 13.281 -12.414 4.75 1 98 73 ALA B C 1
ATOM 3134 O O . ALA B 1 73 ? 12.117 -12.641 4.414 1 98 73 ALA B O 1
ATOM 3135 N N . ALA B 1 74 ? 13.602 -11.703 5.809 1 97.81 74 ALA B N 1
ATOM 3136 C CA . ALA B 1 74 ? 12.57 -11.078 6.633 1 97.81 74 ALA B CA 1
ATOM 3137 C C . ALA B 1 74 ? 11.781 -10.039 5.836 1 97.81 74 ALA B C 1
ATOM 3139 O O . ALA B 1 74 ? 10.562 -9.93 5.984 1 97.81 74 ALA B O 1
ATOM 3140 N N . ALA B 1 75 ? 12.477 -9.312 4.996 1 98.19 75 ALA B N 1
ATOM 3141 C CA . ALA B 1 75 ? 11.82 -8.32 4.156 1 98.19 75 ALA B CA 1
ATOM 3142 C C . ALA B 1 75 ? 10.797 -8.969 3.232 1 98.19 75 ALA B C 1
ATOM 3144 O O . ALA B 1 75 ? 9.688 -8.461 3.066 1 98.19 75 ALA B O 1
ATOM 3145 N N . PHE B 1 76 ? 11.109 -10.094 2.658 1 97.88 76 PHE B N 1
ATOM 3146 C CA . PHE B 1 76 ? 10.172 -10.797 1.791 1 97.88 76 PHE B CA 1
ATOM 3147 C C . PHE B 1 76 ? 8.961 -11.273 2.578 1 97.88 76 PHE B C 1
ATOM 3149 O O . PHE B 1 76 ? 7.848 -11.312 2.047 1 97.88 76 PHE B O 1
ATOM 3156 N N . GLU B 1 77 ? 9.156 -11.625 3.814 1 97.19 77 GLU B N 1
ATOM 3157 C CA . GLU B 1 77 ? 8.016 -12.023 4.637 1 97.19 77 GLU B CA 1
ATOM 3158 C C . GLU B 1 77 ? 7.094 -10.836 4.914 1 97.19 77 GLU B C 1
ATOM 3160 O O . GLU B 1 77 ? 5.871 -11 4.961 1 97.19 77 GLU B O 1
ATOM 3165 N N . LEU B 1 78 ? 7.691 -9.703 5.152 1 97.94 78 LEU B N 1
ATOM 3166 C CA . LEU B 1 78 ? 6.871 -8.508 5.324 1 97.94 78 LEU B CA 1
ATOM 3167 C C . LEU B 1 78 ? 6.086 -8.203 4.055 1 97.94 78 LEU B C 1
ATOM 3169 O O . LEU B 1 78 ? 4.898 -7.871 4.117 1 97.94 78 LEU B O 1
ATOM 3173 N N . VAL B 1 79 ? 6.742 -8.336 2.902 1 98 79 VAL B N 1
ATOM 3174 C CA . VAL B 1 79 ? 6.07 -8.125 1.624 1 98 79 VAL B CA 1
ATOM 3175 C C . VAL B 1 79 ? 4.91 -9.102 1.48 1 98 79 VAL B C 1
ATOM 3177 O O . VAL B 1 79 ? 3.799 -8.711 1.11 1 98 79 VAL B O 1
ATOM 3180 N N . HIS B 1 80 ? 5.18 -10.328 1.788 1 97.25 80 HIS B N 1
ATOM 3181 C CA . HIS B 1 80 ? 4.152 -11.359 1.677 1 97.25 80 HIS B CA 1
ATOM 3182 C C . HIS B 1 80 ? 2.949 -11.031 2.555 1 97.25 80 HIS B C 1
ATOM 3184 O O . HIS B 1 80 ? 1.805 -11.125 2.105 1 97.25 80 HIS B O 1
ATOM 3190 N N . THR B 1 81 ? 3.219 -10.656 3.781 1 97.31 81 THR B N 1
ATOM 3191 C CA . THR B 1 81 ? 2.143 -10.312 4.703 1 97.31 81 THR B CA 1
ATOM 3192 C C . THR B 1 81 ? 1.348 -9.117 4.191 1 97.31 81 THR B C 1
ATOM 3194 O O . THR B 1 81 ? 0.117 -9.102 4.27 1 97.31 81 THR B O 1
ATOM 3197 N N . ALA B 1 82 ? 2.018 -8.125 3.695 1 98.25 82 ALA B N 1
ATOM 3198 C CA . ALA B 1 82 ? 1.356 -6.953 3.135 1 98.25 82 ALA B CA 1
ATOM 3199 C C . ALA B 1 82 ? 0.412 -7.344 2 1 98.25 82 ALA B C 1
ATOM 3201 O O . ALA B 1 82 ? -0.732 -6.887 1.952 1 98.25 82 ALA B O 1
ATOM 3202 N N . LEU B 1 83 ? 0.934 -8.188 1.112 1 97.5 83 LEU B N 1
ATOM 3203 C CA . LEU B 1 83 ? 0.138 -8.609 -0.035 1 97.5 83 LEU B CA 1
ATOM 3204 C C . LEU B 1 83 ? -1.073 -9.422 0.414 1 97.5 83 LEU B C 1
ATOM 3206 O O . LEU B 1 83 ? -2.156 -9.297 -0.163 1 97.5 83 LEU B O 1
ATOM 3210 N N . LEU B 1 84 ? -0.931 -10.234 1.454 1 95.62 84 LEU B N 1
ATOM 3211 C CA . LEU B 1 84 ? -2.051 -11.008 1.986 1 95.62 84 LEU B CA 1
ATOM 3212 C C . LEU B 1 84 ? -3.121 -10.086 2.559 1 95.62 84 LEU B C 1
ATOM 3214 O O . LEU B 1 84 ? -4.316 -10.305 2.352 1 95.62 84 LEU B O 1
ATOM 3218 N N . LEU B 1 85 ? -2.703 -9.055 3.264 1 97.62 85 LEU B N 1
ATOM 3219 C CA . LEU B 1 85 ? -3.643 -8.109 3.863 1 97.62 85 LEU B CA 1
ATOM 3220 C C . LEU B 1 85 ? -4.465 -7.406 2.789 1 97.62 85 LEU B C 1
ATOM 3222 O O . LEU B 1 85 ? -5.688 -7.301 2.906 1 97.62 85 LEU B O 1
ATOM 3226 N N . HIS B 1 86 ? -3.812 -6.945 1.781 1 98.25 86 HIS B N 1
ATOM 3227 C CA . HIS B 1 86 ? -4.512 -6.23 0.716 1 98.25 86 HIS B CA 1
ATOM 3228 C C . HIS B 1 86 ? -5.355 -7.184 -0.122 1 98.25 86 HIS B C 1
ATOM 3230 O O . HIS B 1 86 ? -6.461 -6.836 -0.54 1 98.25 86 HIS B O 1
ATOM 3236 N N . ASP B 1 87 ? -4.863 -8.391 -0.293 1 94.75 87 ASP B N 1
ATOM 3237 C CA . ASP B 1 87 ? -5.637 -9.414 -0.99 1 94.75 87 ASP B CA 1
ATOM 3238 C C . ASP B 1 87 ? -6.918 -9.75 -0.229 1 94.75 87 ASP B C 1
ATOM 3240 O O . ASP B 1 87 ? -7.977 -9.938 -0.833 1 94.75 87 ASP B O 1
ATOM 3244 N N . ASP B 1 88 ? -6.809 -9.867 1.079 1 93.69 88 ASP B N 1
ATOM 3245 C CA . ASP B 1 88 ? -7.98 -10.133 1.907 1 93.69 88 ASP B CA 1
ATOM 3246 C C . ASP B 1 88 ? -9.039 -9.047 1.731 1 93.69 88 ASP B C 1
ATOM 3248 O O . ASP B 1 88 ? -10.234 -9.336 1.729 1 93.69 88 ASP B O 1
ATOM 3252 N N . VAL B 1 89 ? -8.609 -7.84 1.612 1 95.94 89 VAL B N 1
ATOM 3253 C CA . VAL B 1 89 ? -9.523 -6.723 1.402 1 95.94 89 VAL B CA 1
ATOM 3254 C C . VAL B 1 89 ? -10.172 -6.84 0.028 1 95.94 89 VAL B C 1
ATOM 3256 O O . VAL B 1 89 ? -11.391 -6.676 -0.103 1 95.94 89 VAL B O 1
ATOM 3259 N N . LEU B 1 90 ? -9.414 -7.168 -0.985 1 94.12 90 LEU B N 1
ATOM 3260 C CA . LEU B 1 90 ? -9.914 -7.254 -2.354 1 94.12 90 LEU B CA 1
ATOM 3261 C C . LEU B 1 90 ? -10.891 -8.414 -2.502 1 94.12 90 LEU B C 1
ATOM 3263 O O . LEU B 1 90 ? -11.898 -8.289 -3.205 1 94.12 90 LEU B O 1
ATOM 3267 N N . ASP B 1 91 ? -10.609 -9.492 -1.716 1 89.75 91 ASP B N 1
ATOM 3268 C CA . ASP B 1 91 ? -11.43 -10.695 -1.809 1 89.75 91 ASP B CA 1
ATOM 3269 C C . ASP B 1 91 ? -12.555 -10.672 -0.777 1 89.75 91 ASP B C 1
ATOM 3271 O O . ASP B 1 91 ? -13.422 -11.547 -0.785 1 89.75 91 ASP B O 1
ATOM 3275 N N . ARG B 1 92 ? -12.617 -9.758 0.081 1 90.38 92 ARG B N 1
ATOM 3276 C CA . ARG B 1 92 ? -13.586 -9.641 1.168 1 90.38 92 ARG B CA 1
ATOM 3277 C C . ARG B 1 92 ? -13.539 -10.875 2.07 1 90.38 92 ARG B C 1
ATOM 3279 O O . ARG B 1 92 ? -14.578 -11.352 2.527 1 90.38 92 ARG B O 1
ATOM 3286 N N . ASP B 1 93 ? -12.328 -11.328 2.199 1 87.62 93 ASP B N 1
ATOM 3287 C CA . ASP B 1 93 ? -12.125 -12.453 3.111 1 87.62 93 ASP B CA 1
ATOM 3288 C C . ASP B 1 93 ? -12.016 -11.969 4.559 1 87.62 93 ASP B C 1
ATOM 3290 O O . ASP B 1 93 ? -11.43 -10.922 4.824 1 87.62 93 ASP B O 1
ATOM 3294 N N . LEU B 1 94 ? -12.508 -12.859 5.48 1 89.38 94 LEU B N 1
ATOM 3295 C CA . LEU B 1 94 ? -12.484 -12.469 6.887 1 89.38 94 LEU B CA 1
ATOM 3296 C C . LEU B 1 94 ? -11.727 -13.492 7.723 1 89.38 94 LEU B C 1
ATOM 3298 O O . LEU B 1 94 ? -11.617 -13.344 8.945 1 89.38 94 LEU B O 1
ATOM 3302 N N . THR B 1 95 ? -11.141 -14.492 6.984 1 87.44 95 THR B N 1
ATOM 3303 C CA . THR B 1 95 ? -10.398 -15.531 7.699 1 87.44 95 THR B CA 1
ATOM 3304 C C . THR B 1 95 ? -9.07 -15.82 7.004 1 87.44 95 THR B C 1
ATOM 3306 O O . THR B 1 95 ? -8.961 -15.695 5.785 1 87.44 95 THR B O 1
ATOM 3309 N N . ARG B 1 96 ? -8.055 -16.172 7.777 1 82.5 96 ARG B N 1
ATOM 3310 C CA . ARG B 1 96 ? -6.734 -16.594 7.328 1 82.5 96 ARG B CA 1
ATOM 3311 C C . ARG B 1 96 ? -6.113 -17.578 8.312 1 82.5 96 ARG B C 1
ATOM 3313 O O . ARG B 1 96 ? -6.074 -17.312 9.516 1 82.5 96 ARG B O 1
ATOM 3320 N N . ARG B 1 97 ? -5.684 -18.703 7.781 1 83.62 97 ARG B N 1
ATOM 3321 C CA . ARG B 1 97 ? -5.039 -19.75 8.578 1 83.62 97 ARG B CA 1
ATOM 3322 C C . ARG B 1 97 ? -5.945 -20.203 9.719 1 83.62 97 ARG B C 1
ATOM 3324 O O . ARG B 1 97 ? -5.496 -20.344 10.859 1 83.62 97 ARG B O 1
ATOM 3331 N N . GLY B 1 98 ? -7.168 -20.297 9.398 1 80.5 98 GLY B N 1
ATOM 3332 C CA . GLY B 1 98 ? -8.148 -20.859 10.312 1 80.5 98 GLY B CA 1
ATOM 3333 C C . GLY B 1 98 ? -8.586 -19.875 11.391 1 80.5 98 GLY B C 1
ATOM 3334 O O . GLY B 1 98 ? -9.336 -20.25 12.297 1 80.5 98 GLY B O 1
ATOM 3335 N N . ARG B 1 99 ? -8.164 -18.641 11.281 1 88.56 99 ARG B N 1
ATOM 3336 C CA . ARG B 1 99 ? -8.5 -17.625 12.273 1 88.56 99 ARG B CA 1
ATOM 3337 C C . ARG B 1 99 ? -8.992 -16.344 11.609 1 88.56 99 ARG B C 1
ATOM 3339 O O . ARG B 1 99 ? -8.766 -16.125 10.422 1 88.56 99 ARG B O 1
ATOM 3346 N N . PRO B 1 100 ? -9.727 -15.469 12.414 1 92.56 100 PRO B N 1
ATOM 3347 C CA . PRO B 1 100 ? -10.07 -14.164 11.852 1 92.56 100 PRO B CA 1
ATOM 3348 C C . PRO B 1 100 ? -8.844 -13.383 11.375 1 92.56 100 PRO B C 1
ATOM 3350 O O . PRO B 1 100 ? -7.809 -13.383 12.047 1 92.56 100 PRO B O 1
ATOM 3353 N N . ASN B 1 101 ? -8.906 -12.883 10.172 1 94.06 101 ASN B N 1
ATOM 3354 C CA . ASN B 1 101 ? -7.789 -12.078 9.695 1 94.06 101 ASN B CA 1
ATOM 3355 C C . ASN B 1 101 ? -7.809 -10.68 10.312 1 94.06 101 ASN B C 1
ATOM 3357 O O . ASN B 1 101 ? -8.641 -10.383 11.172 1 94.06 101 ASN B O 1
ATOM 3361 N N . LEU B 1 102 ? -6.934 -9.805 9.938 1 97.19 102 LEU B N 1
ATOM 3362 C CA . LEU B 1 102 ? -6.766 -8.484 10.539 1 97.19 102 LEU B CA 1
ATOM 3363 C C . LEU B 1 102 ? -8.047 -7.664 10.422 1 97.19 102 LEU B C 1
ATOM 3365 O O . LEU B 1 102 ? -8.5 -7.066 11.398 1 97.19 102 LEU B O 1
ATOM 3369 N N . ALA B 1 103 ? -8.656 -7.629 9.219 1 96.81 103 ALA B N 1
ATOM 3370 C CA . ALA B 1 103 ? -9.883 -6.871 8.984 1 96.81 103 ALA B CA 1
ATOM 3371 C C . ALA B 1 103 ? -10.992 -7.332 9.922 1 96.81 103 ALA B C 1
ATOM 3373 O O . ALA B 1 103 ? -11.688 -6.512 10.523 1 96.81 103 ALA B O 1
ATOM 3374 N N . ALA B 1 104 ? -11.141 -8.625 10.016 1 96.25 104 ALA B N 1
ATOM 3375 C CA . ALA B 1 104 ? -12.188 -9.203 10.852 1 96.25 104 ALA B CA 1
ATOM 3376 C C . ALA B 1 104 ? -11.961 -8.867 12.32 1 96.25 104 ALA B C 1
ATOM 3378 O O . ALA B 1 104 ? -12.914 -8.609 13.062 1 96.25 104 ALA B O 1
ATOM 3379 N N . GLU B 1 105 ? -10.742 -8.906 12.727 1 96.81 105 GLU B N 1
ATOM 3380 C CA . GLU B 1 105 ? -10.43 -8.602 14.117 1 96.81 105 GLU B CA 1
ATOM 3381 C C . GLU B 1 105 ? -10.82 -7.168 14.469 1 96.81 105 GLU B C 1
ATOM 3383 O O . GLU B 1 105 ? -11.477 -6.93 15.492 1 96.81 105 GLU B O 1
ATOM 3388 N N . PHE B 1 106 ? -10.492 -6.238 13.664 1 97.19 106 PHE B N 1
ATOM 3389 C CA . PHE B 1 106 ? -10.82 -4.844 13.922 1 97.19 106 PHE B CA 1
ATOM 3390 C C . PHE B 1 106 ? -12.32 -4.605 13.789 1 97.19 106 PHE B C 1
ATOM 3392 O O . PHE B 1 106 ? -12.914 -3.865 14.578 1 97.19 106 PHE B O 1
ATOM 3399 N N . ALA B 1 107 ? -12.906 -5.238 12.812 1 95.62 107 ALA B N 1
ATOM 3400 C CA . ALA B 1 107 ? -14.352 -5.109 12.656 1 95.62 107 ALA B CA 1
ATOM 3401 C C . ALA B 1 107 ? -15.086 -5.609 13.898 1 95.62 107 ALA B C 1
ATOM 3403 O O . ALA B 1 107 ? -16.047 -4.988 14.344 1 95.62 107 ALA B O 1
ATOM 3404 N N . SER B 1 108 ? -14.586 -6.707 14.398 1 94.75 108 SER B N 1
ATOM 3405 C CA . SER B 1 108 ? -15.227 -7.301 15.57 1 94.75 108 SER B CA 1
ATOM 3406 C C . SER B 1 108 ? -15.117 -6.387 16.781 1 94.75 108 SER B C 1
ATOM 3408 O O . SER B 1 108 ? -16.062 -6.27 17.562 1 94.75 108 SER B O 1
ATOM 3410 N N . ASP B 1 109 ? -14.031 -5.738 16.969 1 91.44 109 ASP B N 1
ATOM 3411 C CA . ASP B 1 109 ? -13.836 -4.809 18.078 1 91.44 109 ASP B CA 1
ATOM 3412 C C . ASP B 1 109 ? -14.812 -3.637 18 1 91.44 109 ASP B C 1
ATOM 3414 O O . ASP B 1 109 ? -15.352 -3.199 19.016 1 91.44 109 ASP B O 1
ATOM 3418 N N . ALA B 1 110 ? -14.977 -3.225 16.812 1 89.31 110 ALA B N 1
ATOM 3419 C CA . ALA B 1 110 ? -15.828 -2.055 16.594 1 89.31 110 ALA B CA 1
ATOM 3420 C C . ALA B 1 110 ? -17.297 -2.385 16.844 1 89.31 110 ALA B C 1
ATOM 3422 O O . ALA B 1 110 ? -18.062 -1.533 17.297 1 89.31 110 ALA B O 1
ATOM 3423 N N . THR B 1 111 ? -17.656 -3.586 16.594 1 84.38 111 THR B N 1
ATOM 3424 C CA . THR B 1 111 ? -19.031 -4.012 16.812 1 84.38 111 THR B CA 1
ATOM 3425 C C . THR B 1 111 ? -19.328 -4.137 18.297 1 84.38 111 THR B C 1
ATOM 3427 O O . THR B 1 111 ? -20.469 -3.912 18.734 1 84.38 111 THR B O 1
ATOM 3430 N N . GLN B 1 112 ? -18.328 -4.391 18.984 1 81.12 112 GLN B N 1
ATOM 3431 C CA . GLN B 1 112 ? -18.5 -4.438 20.438 1 81.12 112 GLN B CA 1
ATOM 3432 C C . GLN B 1 112 ? -18.719 -3.039 21 1 81.12 112 GLN B C 1
ATOM 3434 O O . GLN B 1 112 ? -19.328 -2.887 22.062 1 81.12 112 GLN B O 1
ATOM 3439 N N . GLY B 1 113 ? -18.312 -1.989 20.266 1 74.88 113 GLY B N 1
ATOM 3440 C CA . GLY B 1 113 ? -18.469 -0.6 20.656 1 74.88 113 GLY B CA 1
ATOM 3441 C C . GLY B 1 113 ? -19.688 0.063 20.031 1 74.88 113 GLY B C 1
ATOM 3442 O O . GLY B 1 113 ? -19.719 1.284 19.859 1 74.88 113 GLY B O 1
ATOM 3443 N N . ASP B 1 114 ? -20.609 -0.668 19.422 1 84.62 114 ASP B N 1
ATOM 3444 C CA . ASP B 1 114 ? -21.938 -0.257 18.969 1 84.62 114 ASP B CA 1
ATOM 3445 C C . ASP B 1 114 ? -21.859 0.378 17.578 1 84.62 114 ASP B C 1
ATOM 3447 O O . ASP B 1 114 ? -22.672 1.257 17.25 1 84.62 114 ASP B O 1
ATOM 3451 N N . LEU B 1 115 ? -20.938 0.045 16.844 1 89 115 LEU B N 1
ATOM 3452 C CA . LEU B 1 115 ? -20.891 0.535 15.469 1 89 115 LEU B CA 1
ATOM 3453 C C . LEU B 1 115 ? -21.812 -0.277 14.57 1 89 115 LEU B C 1
ATOM 3455 O O . LEU B 1 115 ? -22.031 -1.47 14.805 1 89 115 LEU B O 1
ATOM 3459 N N . SER B 1 116 ? -22.281 0.431 13.539 1 90.56 116 SER B N 1
ATOM 3460 C CA . SER B 1 116 ? -23.031 -0.289 12.508 1 90.56 116 SER B CA 1
ATOM 3461 C C . SER B 1 116 ? -22.141 -1.312 11.805 1 90.56 116 SER B C 1
ATOM 3463 O O . SER B 1 116 ? -20.922 -1.186 11.805 1 90.56 116 SER B O 1
ATOM 3465 N N . PRO B 1 117 ? -22.75 -2.328 11.258 1 91.62 117 PRO B N 1
ATOM 3466 C CA . PRO B 1 117 ? -21.953 -3.314 10.516 1 91.62 117 PRO B CA 1
ATOM 3467 C C . PRO B 1 117 ? -21.125 -2.688 9.406 1 91.62 117 PRO B C 1
ATOM 3469 O O . PRO B 1 117 ? -20 -3.107 9.164 1 91.62 117 PRO B O 1
ATOM 3472 N N . GLU B 1 118 ? -21.688 -1.682 8.812 1 90.25 118 GLU B N 1
ATOM 3473 C CA . GLU B 1 118 ? -20.984 -0.996 7.738 1 90.25 118 GLU B CA 1
ATOM 3474 C C . GLU B 1 118 ? -19.766 -0.253 8.266 1 90.25 118 GLU B C 1
ATOM 3476 O O . GLU B 1 118 ? -18.688 -0.32 7.676 1 90.25 118 GLU B O 1
ATOM 3481 N N . SER B 1 119 ? -19.938 0.374 9.375 1 91.56 119 SER B N 1
ATOM 3482 C CA . SER B 1 119 ? -18.844 1.111 9.992 1 91.56 119 SER B CA 1
ATOM 3483 C C . SER B 1 119 ? -17.766 0.165 10.523 1 91.56 119 SER B C 1
ATOM 3485 O O . SER B 1 119 ? -16.578 0.465 10.438 1 91.56 119 SER B O 1
ATOM 3487 N N . ALA B 1 120 ? -18.234 -0.935 11.039 1 95.19 120 ALA B N 1
ATOM 3488 C CA . ALA B 1 120 ? -17.297 -1.943 11.516 1 95.19 120 ALA B CA 1
ATOM 3489 C C . ALA B 1 120 ? -16.453 -2.494 10.367 1 95.19 120 ALA B C 1
ATOM 3491 O O . ALA B 1 120 ? -15.227 -2.631 10.492 1 95.19 120 ALA B O 1
ATOM 3492 N N . SER B 1 121 ? -17.094 -2.748 9.281 1 94.81 121 SER B N 1
ATOM 3493 C CA . SER B 1 121 ? -16.391 -3.24 8.094 1 94.81 121 SER B CA 1
ATOM 3494 C C . SER B 1 121 ? -15.398 -2.209 7.574 1 94.81 121 SER B C 1
ATOM 3496 O O . SER B 1 121 ? -14.289 -2.559 7.18 1 94.81 121 SER B O 1
ATOM 3498 N N . ALA B 1 122 ? -15.812 -0.972 7.629 1 94.69 122 ALA B N 1
ATOM 3499 C CA . ALA B 1 122 ? -14.938 0.11 7.184 1 94.69 122 ALA B CA 1
ATOM 3500 C C . ALA B 1 122 ? -13.695 0.209 8.062 1 94.69 122 ALA B C 1
ATOM 3502 O O . ALA B 1 122 ? -12.594 0.456 7.566 1 94.69 122 ALA B O 1
ATOM 3503 N N . TRP B 1 123 ? -13.852 -0.018 9.336 1 96.75 123 TRP B N 1
ATOM 3504 C CA . TRP B 1 123 ? -12.75 0.017 10.289 1 96.75 123 TRP B CA 1
ATOM 3505 C C . TRP B 1 123 ? -11.75 -1.101 10 1 96.75 123 TRP B C 1
ATOM 3507 O O . TRP B 1 123 ? -10.539 -0.872 10 1 96.75 123 TRP B O 1
ATOM 3517 N N . GLY B 1 124 ? -12.297 -2.27 9.758 1 97.75 124 GLY B N 1
ATOM 3518 C CA . GLY B 1 124 ? -11.445 -3.393 9.398 1 97.75 124 GLY B CA 1
ATOM 3519 C C . GLY B 1 124 ? -10.695 -3.178 8.094 1 97.75 124 GLY B C 1
ATOM 3520 O O . GLY B 1 124 ? -9.492 -3.439 8.023 1 97.75 124 GLY B O 1
ATOM 3521 N N . THR B 1 125 ? -11.359 -2.65 7.094 1 97.56 125 THR B N 1
ATOM 3522 C CA . THR B 1 125 ? -10.773 -2.393 5.781 1 97.56 125 THR B CA 1
ATOM 3523 C C . THR B 1 125 ? -9.664 -1.349 5.879 1 97.56 125 THR B C 1
ATOM 3525 O O . THR B 1 125 ? -8.562 -1.555 5.363 1 97.56 125 THR B O 1
ATOM 3528 N N . ALA B 1 126 ? -9.961 -0.291 6.602 1 98.06 126 ALA B N 1
ATOM 3529 C CA . ALA B 1 126 ? -8.969 0.774 6.758 1 98.06 126 ALA B CA 1
ATOM 3530 C C . ALA B 1 126 ? -7.707 0.256 7.441 1 98.06 126 ALA B C 1
ATOM 3532 O O . ALA B 1 126 ? -6.594 0.541 7 1 98.06 126 ALA B O 1
ATOM 3533 N N . SER B 1 127 ? -7.914 -0.537 8.469 1 98.69 127 SER B N 1
ATOM 3534 C CA . SER B 1 127 ? -6.785 -1.077 9.211 1 98.69 127 SER B CA 1
ATOM 3535 C C . SER B 1 127 ? -5.941 -2.002 8.344 1 98.69 127 SER B C 1
ATOM 3537 O O . SER B 1 127 ? -4.711 -1.981 8.414 1 98.69 127 SER B O 1
ATOM 3539 N N . SER B 1 128 ? -6.59 -2.729 7.5 1 98.69 128 SER B N 1
ATOM 3540 C CA . SER B 1 128 ? -5.879 -3.67 6.641 1 98.69 128 SER B CA 1
ATOM 3541 C C . SER B 1 128 ? -5.102 -2.941 5.551 1 98.69 128 SER B C 1
ATOM 3543 O O . SER B 1 128 ? -3.961 -3.303 5.25 1 98.69 128 SER B O 1
ATOM 3545 N N . ILE B 1 129 ? -5.703 -1.916 4.953 1 98.75 129 ILE B N 1
ATOM 3546 C CA . ILE B 1 129 ? -5.031 -1.159 3.9 1 98.75 129 ILE B CA 1
ATOM 3547 C C . ILE B 1 129 ? -3.805 -0.457 4.477 1 98.75 129 ILE B C 1
ATOM 3549 O O . ILE B 1 129 ? -2.705 -0.567 3.928 1 98.75 129 ILE B O 1
ATOM 3553 N N . LEU B 1 130 ? -3.959 0.158 5.609 1 98.81 130 LEU B N 1
ATOM 3554 C CA . LEU B 1 130 ? -2.848 0.854 6.25 1 98.81 130 LEU B CA 1
ATOM 3555 C C . LEU B 1 130 ? -1.765 -0.131 6.68 1 98.81 130 LEU B C 1
ATOM 3557 O O . LEU B 1 130 ? -0.573 0.144 6.527 1 98.81 130 LEU B O 1
ATOM 3561 N N . GLY B 1 131 ? -2.232 -1.241 7.246 1 98.81 131 GLY B N 1
ATOM 3562 C CA . GLY B 1 131 ? -1.271 -2.262 7.641 1 98.81 131 GLY B CA 1
ATOM 3563 C C . GLY B 1 131 ? -0.404 -2.736 6.488 1 98.81 131 GLY B C 1
ATOM 3564 O O . GLY B 1 131 ? 0.814 -2.859 6.633 1 98.81 131 GLY B O 1
ATOM 3565 N N . GLY B 1 132 ? -1.044 -3.029 5.332 1 98.75 132 GLY B N 1
ATOM 3566 C CA . GLY B 1 132 ? -0.291 -3.432 4.156 1 98.75 132 GLY B CA 1
ATOM 3567 C C . GLY B 1 132 ? 0.708 -2.387 3.701 1 98.75 132 GLY B C 1
ATOM 3568 O O . GLY B 1 132 ? 1.849 -2.715 3.365 1 98.75 132 GLY B O 1
ATOM 3569 N N . ASP B 1 133 ? 0.333 -1.111 3.691 1 98.81 133 ASP B N 1
ATOM 3570 C CA . ASP B 1 133 ? 1.222 -0.017 3.311 1 98.81 133 ASP B CA 1
ATOM 3571 C C . ASP B 1 133 ? 2.439 0.045 4.23 1 98.81 133 ASP B C 1
ATOM 3573 O O . ASP B 1 133 ? 3.564 0.242 3.764 1 98.81 133 ASP B O 1
ATOM 3577 N N . LEU B 1 134 ? 2.166 -0.09 5.496 1 98.81 134 LEU B N 1
ATOM 3578 C CA . LEU B 1 134 ? 3.227 -0.006 6.492 1 98.81 134 LEU B CA 1
ATOM 3579 C C . LEU B 1 134 ? 4.242 -1.13 6.309 1 98.81 134 LEU B C 1
ATOM 3581 O O . LEU B 1 134 ? 5.449 -0.897 6.363 1 98.81 134 LEU B O 1
ATOM 3585 N N . LEU B 1 135 ? 3.732 -2.287 6.098 1 98.81 135 LEU B N 1
ATOM 3586 C CA . LEU B 1 135 ? 4.625 -3.43 5.953 1 98.81 135 LEU B CA 1
ATOM 3587 C C . LEU B 1 135 ? 5.422 -3.336 4.656 1 98.81 135 LEU B C 1
ATOM 3589 O O . LEU B 1 135 ? 6.598 -3.705 4.617 1 98.81 135 LEU B O 1
ATOM 3593 N N . LEU B 1 136 ? 4.816 -2.852 3.562 1 98.5 136 LEU B N 1
ATOM 3594 C CA . LEU B 1 136 ? 5.555 -2.633 2.322 1 98.5 136 LEU B CA 1
ATOM 3595 C C . LEU B 1 136 ? 6.688 -1.636 2.529 1 98.5 136 LEU B C 1
ATOM 3597 O O . LEU B 1 136 ? 7.824 -1.887 2.121 1 98.5 136 LEU B O 1
ATOM 3601 N N . SER B 1 137 ? 6.355 -0.553 3.152 1 98.12 137 SER B N 1
ATOM 3602 C CA . SER B 1 137 ? 7.359 0.461 3.453 1 98.12 137 SER B CA 1
ATOM 3603 C C . SER B 1 137 ? 8.477 -0.11 4.316 1 98.12 137 SER B C 1
ATOM 3605 O O . SER B 1 137 ? 9.656 0.119 4.047 1 98.12 137 SER B O 1
ATOM 3607 N N . SER B 1 138 ? 8.117 -0.872 5.297 1 98.19 138 SER B N 1
ATOM 3608 C CA . SER B 1 138 ? 9.078 -1.414 6.25 1 98.19 138 SER B CA 1
ATOM 3609 C C . SER B 1 138 ? 10.008 -2.424 5.586 1 98.19 138 SER B C 1
ATOM 3611 O O . SER B 1 138 ? 11.18 -2.537 5.957 1 98.19 138 SER B O 1
ATOM 3613 N N . ALA B 1 139 ? 9.469 -3.162 4.641 1 98.19 139 ALA B N 1
ATOM 3614 C CA . ALA B 1 139 ? 10.305 -4.109 3.91 1 98.19 139 ALA B CA 1
ATOM 3615 C C . ALA B 1 139 ? 11.477 -3.396 3.238 1 98.19 139 ALA B C 1
ATOM 3617 O O . ALA B 1 139 ? 12.625 -3.84 3.346 1 98.19 139 ALA B O 1
ATOM 3618 N N . TYR B 1 140 ? 11.242 -2.277 2.615 1 97.38 140 TYR B N 1
ATOM 3619 C CA . TYR B 1 140 ? 12.289 -1.521 1.938 1 97.38 140 TYR B CA 1
ATOM 3620 C C . TYR B 1 140 ? 13.242 -0.89 2.945 1 97.38 140 TYR B C 1
ATOM 3622 O O . TYR B 1 140 ? 14.445 -0.776 2.688 1 97.38 140 TYR B O 1
ATOM 3630 N N . ALA B 1 141 ? 12.672 -0.488 4.086 1 95.31 141 ALA B N 1
ATOM 3631 C CA . ALA B 1 141 ? 13.531 0.077 5.125 1 95.31 141 ALA B CA 1
ATOM 3632 C C . ALA B 1 141 ? 14.516 -0.96 5.645 1 95.31 141 ALA B C 1
ATOM 3634 O O . ALA B 1 141 ? 15.68 -0.641 5.914 1 95.31 141 ALA B O 1
ATOM 3635 N N . LEU B 1 142 ? 14.062 -2.186 5.805 1 96.62 142 LEU B N 1
ATOM 3636 C CA . LEU B 1 142 ? 14.953 -3.268 6.207 1 96.62 142 LEU B CA 1
ATOM 3637 C C . LEU B 1 142 ? 16.047 -3.492 5.168 1 96.62 142 LEU B C 1
ATOM 3639 O O . LEU B 1 142 ? 17.219 -3.605 5.512 1 96.62 142 LEU B O 1
ATOM 3643 N N . VAL B 1 143 ? 15.672 -3.504 3.906 1 97.25 143 VAL B N 1
ATOM 3644 C CA . VAL B 1 143 ? 16.594 -3.764 2.807 1 97.25 143 VAL B CA 1
ATOM 3645 C C . VAL B 1 143 ? 17.656 -2.668 2.754 1 97.25 143 VAL B C 1
ATOM 3647 O O . VAL B 1 143 ? 18.812 -2.938 2.447 1 97.25 143 VAL B O 1
ATOM 3650 N N . ALA B 1 144 ? 17.266 -1.456 3.076 1 94.25 144 ALA B N 1
ATOM 3651 C CA . ALA B 1 144 ? 18.172 -0.311 3.008 1 94.25 144 ALA B CA 1
ATOM 3652 C C . ALA B 1 144 ? 19.312 -0.452 4.016 1 94.25 144 ALA B C 1
ATOM 3654 O O . ALA B 1 144 ? 20.344 0.211 3.889 1 94.25 144 ALA B O 1
ATOM 3655 N N . ARG B 1 145 ? 19.156 -1.346 4.973 1 91.69 145 ARG B N 1
ATOM 3656 C CA . ARG B 1 145 ? 20.156 -1.501 6.023 1 91.69 145 ARG B CA 1
ATOM 3657 C C . ARG B 1 145 ? 21.203 -2.531 5.629 1 91.69 145 ARG B C 1
ATOM 3659 O O . ARG B 1 145 ? 22.234 -2.664 6.297 1 91.69 145 ARG B O 1
ATOM 3666 N N . ILE B 1 146 ? 20.938 -3.205 4.562 1 95.88 146 ILE B N 1
ATOM 3667 C CA . ILE B 1 146 ? 21.844 -4.258 4.109 1 95.88 146 ILE B CA 1
ATOM 3668 C C . ILE B 1 146 ? 23.125 -3.631 3.551 1 95.88 146 ILE B C 1
ATOM 3670 O O . ILE B 1 146 ? 23.062 -2.703 2.742 1 95.88 146 ILE B O 1
ATOM 3674 N N . GLY B 1 147 ? 24.297 -4.145 4.039 1 92.38 147 GLY B N 1
ATOM 3675 C CA . GLY B 1 147 ? 25.578 -3.607 3.639 1 92.38 147 GLY B CA 1
ATOM 3676 C C . GLY B 1 147 ? 26.156 -4.289 2.41 1 92.38 147 GLY B C 1
ATOM 3677 O O . GLY B 1 147 ? 27.062 -3.758 1.764 1 92.38 147 GLY B O 1
ATOM 3678 N N . SER B 1 148 ? 25.562 -5.375 2.021 1 92.12 148 SER B N 1
ATOM 3679 C CA . SER B 1 148 ? 26.047 -6.16 0.89 1 92.12 148 SER B CA 1
ATOM 3680 C C . SER B 1 148 ? 26.016 -5.348 -0.4 1 92.12 148 SER B C 1
ATOM 3682 O O . SER B 1 148 ? 25.125 -4.531 -0.605 1 92.12 148 SER B O 1
ATOM 3684 N N . ALA B 1 149 ? 26.969 -5.652 -1.278 1 92.94 149 ALA B N 1
ATOM 3685 C CA . ALA B 1 149 ? 27.031 -5.02 -2.594 1 92.94 149 ALA B CA 1
ATOM 3686 C C . ALA B 1 149 ? 25.812 -5.398 -3.436 1 92.94 149 ALA B C 1
ATOM 3688 O O . ALA B 1 149 ? 25.484 -4.707 -4.398 1 92.94 149 ALA B O 1
ATOM 3689 N N . GLY B 1 150 ? 25.172 -6.5 -3.059 1 95.62 150 GLY B N 1
ATOM 3690 C CA . GLY B 1 150 ? 24 -6.973 -3.777 1 95.62 150 GLY B CA 1
ATOM 3691 C C . GLY B 1 150 ? 22.734 -6.215 -3.42 1 95.62 150 GLY B C 1
ATOM 3692 O O . GLY B 1 150 ? 21.656 -6.5 -3.953 1 95.62 150 GLY B O 1
ATOM 3693 N N . ARG B 1 151 ? 22.812 -5.195 -2.59 1 95.5 151 ARG B N 1
ATOM 3694 C CA . ARG B 1 151 ? 21.656 -4.492 -2.074 1 95.5 151 ARG B CA 1
ATOM 3695 C C . ARG B 1 151 ? 20.875 -3.826 -3.205 1 95.5 151 ARG B C 1
ATOM 3697 O O . ARG B 1 151 ? 19.641 -3.879 -3.232 1 95.5 151 ARG B O 1
ATOM 3704 N N . ALA B 1 152 ? 21.594 -3.188 -4.098 1 94.44 152 ALA B N 1
ATOM 3705 C CA . ALA B 1 152 ? 20.922 -2.502 -5.203 1 94.44 152 ALA B CA 1
ATOM 3706 C C . ALA B 1 152 ? 20.125 -3.484 -6.055 1 94.44 152 ALA B C 1
ATOM 3708 O O . ALA B 1 152 ? 18.953 -3.238 -6.371 1 94.44 152 ALA B O 1
ATOM 3709 N N . GLU B 1 153 ? 20.781 -4.602 -6.395 1 96.69 153 GLU B N 1
ATOM 3710 C CA . GLU B 1 153 ? 20.109 -5.633 -7.176 1 96.69 153 GLU B CA 1
ATOM 3711 C C . GLU B 1 153 ? 18.922 -6.215 -6.41 1 96.69 153 GLU B C 1
ATOM 3713 O O . GLU B 1 153 ? 17.859 -6.473 -6.992 1 96.69 153 GLU B O 1
ATOM 3718 N N . LEU B 1 154 ? 19.109 -6.398 -5.102 1 97.81 154 LEU B N 1
ATOM 3719 C CA . LEU B 1 154 ? 18.031 -6.883 -4.242 1 97.81 154 LEU B CA 1
ATOM 3720 C C . LEU B 1 154 ? 16.828 -5.945 -4.301 1 97.81 154 LEU B C 1
ATOM 3722 O O . LEU B 1 154 ? 15.688 -6.395 -4.434 1 97.81 154 LEU B O 1
ATOM 3726 N N . THR B 1 155 ? 17.062 -4.656 -4.234 1 97.44 155 THR B N 1
ATOM 3727 C CA . THR B 1 155 ? 15.992 -3.67 -4.289 1 97.44 155 THR B CA 1
ATOM 3728 C C . THR B 1 155 ? 15.242 -3.752 -5.617 1 97.44 155 THR B C 1
ATOM 3730 O O . THR B 1 155 ? 14.008 -3.719 -5.645 1 97.44 155 THR B O 1
ATOM 3733 N N . ASP B 1 156 ? 15.969 -3.953 -6.672 1 96.75 156 ASP B N 1
ATOM 3734 C CA . ASP B 1 156 ? 15.359 -4.086 -7.992 1 96.75 156 ASP B CA 1
ATOM 3735 C C . ASP B 1 156 ? 14.508 -5.348 -8.078 1 96.75 156 ASP B C 1
ATOM 3737 O O . ASP B 1 156 ? 13.438 -5.336 -8.688 1 96.75 156 ASP B O 1
ATOM 3741 N N . ILE B 1 157 ? 15.023 -6.391 -7.516 1 98.25 157 ILE B N 1
ATOM 3742 C CA . ILE B 1 157 ? 14.305 -7.664 -7.539 1 98.25 157 ILE B CA 1
ATOM 3743 C C . ILE B 1 157 ? 12.977 -7.523 -6.805 1 98.25 157 ILE B C 1
ATOM 3745 O O . ILE B 1 157 ? 11.938 -7.973 -7.297 1 98.25 157 ILE B O 1
ATOM 3749 N N . ILE B 1 158 ? 12.977 -6.859 -5.633 1 98.25 158 ILE B N 1
ATOM 3750 C CA . ILE B 1 158 ? 11.75 -6.684 -4.867 1 98.25 158 ILE B CA 1
ATOM 3751 C C . ILE B 1 158 ? 10.773 -5.809 -5.652 1 98.25 158 ILE B C 1
ATOM 3753 O O . ILE B 1 158 ? 9.586 -6.145 -5.773 1 98.25 158 ILE B O 1
ATOM 3757 N N . GLU B 1 159 ? 11.25 -4.746 -6.215 1 97.88 159 GLU B N 1
ATOM 3758 C CA . GLU B 1 159 ? 10.398 -3.84 -6.98 1 97.88 159 GLU B CA 1
ATOM 3759 C C . GLU B 1 159 ? 9.781 -4.551 -8.18 1 97.88 159 GLU B C 1
ATOM 3761 O O . GLU B 1 159 ? 8.586 -4.406 -8.445 1 97.88 159 GLU B O 1
ATOM 3766 N N . ASP B 1 160 ? 10.57 -5.301 -8.891 1 97.88 160 ASP B N 1
ATOM 3767 C CA . ASP B 1 160 ? 10.094 -6.039 -10.055 1 97.88 160 ASP B CA 1
ATOM 3768 C C . ASP B 1 160 ? 9.07 -7.102 -9.656 1 97.88 160 ASP B C 1
ATOM 3770 O O . ASP B 1 160 ? 8.078 -7.309 -10.352 1 97.88 160 ASP B O 1
ATOM 3774 N N . SER B 1 161 ? 9.375 -7.77 -8.57 1 97.88 161 SER B N 1
ATOM 3775 C CA . SER B 1 161 ? 8.461 -8.789 -8.07 1 97.88 161 SER B CA 1
ATOM 3776 C C . SER B 1 161 ? 7.098 -8.195 -7.738 1 97.88 161 SER B C 1
ATOM 3778 O O . SER B 1 161 ? 6.062 -8.773 -8.078 1 97.88 161 SER B O 1
ATOM 3780 N N . LEU B 1 162 ? 7.117 -7.027 -7.113 1 98.25 162 LEU B N 1
ATOM 3781 C CA . LEU B 1 162 ? 5.867 -6.367 -6.75 1 98.25 162 LEU B CA 1
ATOM 3782 C C . LEU B 1 162 ? 5.145 -5.855 -7.992 1 98.25 162 LEU B C 1
ATOM 3784 O O . LEU B 1 162 ? 3.916 -5.93 -8.078 1 98.25 162 LEU B O 1
ATOM 3788 N N . PHE B 1 163 ? 5.887 -5.344 -8.953 1 98.62 163 PHE B N 1
ATOM 3789 C CA . PHE B 1 163 ? 5.336 -4.871 -10.219 1 98.62 163 PHE B CA 1
ATOM 3790 C C . PHE B 1 163 ? 4.602 -5.992 -10.938 1 98.62 163 PHE B C 1
ATOM 3792 O O . PHE B 1 163 ? 3.467 -5.809 -11.391 1 98.62 163 PHE B O 1
ATOM 3799 N N . ARG B 1 164 ? 5.164 -7.129 -10.953 1 98.56 164 ARG B N 1
ATOM 3800 C CA . ARG B 1 164 ? 4.57 -8.273 -11.641 1 98.56 164 ARG B CA 1
ATOM 3801 C C . ARG B 1 164 ? 3.422 -8.867 -10.828 1 98.56 164 ARG B C 1
ATOM 3803 O O . ARG B 1 164 ? 2.383 -9.227 -11.383 1 98.56 164 ARG B O 1
ATOM 3810 N N . ALA B 1 165 ? 3.65 -8.961 -9.547 1 98.31 165 ALA B N 1
ATOM 3811 C CA . ALA B 1 165 ? 2.596 -9.492 -8.688 1 98.31 165 ALA B CA 1
ATOM 3812 C C . ALA B 1 165 ? 1.334 -8.641 -8.781 1 98.31 165 ALA B C 1
ATOM 3814 O O . ALA B 1 165 ? 0.219 -9.164 -8.781 1 98.31 165 ALA B O 1
ATOM 3815 N N . ALA B 1 166 ? 1.519 -7.34 -8.859 1 98.62 166 ALA B N 1
ATOM 3816 C CA . ALA B 1 166 ? 0.379 -6.438 -8.992 1 98.62 166 ALA B CA 1
ATOM 3817 C C . ALA B 1 166 ? -0.337 -6.652 -10.328 1 98.62 166 ALA B C 1
ATOM 3819 O O . ALA B 1 166 ? -1.567 -6.594 -10.391 1 98.62 166 ALA B O 1
ATOM 3820 N N . ALA B 1 167 ? 0.427 -6.875 -11.359 1 98.69 167 ALA B N 1
ATOM 3821 C CA . ALA B 1 167 ? -0.183 -7.195 -12.641 1 98.69 167 ALA B CA 1
ATOM 3822 C C . ALA B 1 167 ? -1.022 -8.461 -12.555 1 98.69 167 ALA B C 1
ATOM 3824 O O . ALA B 1 167 ? -2.146 -8.508 -13.055 1 98.69 167 ALA B O 1
ATOM 3825 N N . GLY B 1 168 ? -0.436 -9.492 -11.945 1 98.38 168 GLY B N 1
ATOM 3826 C CA . GLY B 1 168 ? -1.173 -10.727 -11.75 1 98.38 168 GLY B CA 1
ATOM 3827 C C . GLY B 1 168 ? -2.428 -10.547 -10.914 1 98.38 168 GLY B C 1
ATOM 3828 O O . GLY B 1 168 ? -3.479 -11.102 -11.242 1 98.38 168 GLY B O 1
ATOM 3829 N N . GLU B 1 169 ? -2.348 -9.773 -9.844 1 97.88 169 GLU B N 1
ATOM 3830 C CA . GLU B 1 169 ? -3.51 -9.516 -9 1 97.88 169 GLU B CA 1
ATOM 3831 C C . GLU B 1 169 ? -4.57 -8.719 -9.758 1 97.88 169 GLU B C 1
ATOM 3833 O O . GLU B 1 169 ? -5.766 -8.969 -9.609 1 97.88 169 GLU B O 1
ATOM 3838 N N . HIS B 1 170 ? -4.121 -7.719 -10.516 1 98.44 170 HIS B N 1
ATOM 3839 C CA . HIS B 1 170 ? -5.039 -6.926 -11.32 1 98.44 170 HIS B CA 1
ATOM 3840 C C . HIS B 1 170 ? -5.785 -7.793 -12.328 1 98.44 170 HIS B C 1
ATOM 3842 O O . HIS B 1 170 ? -6.988 -7.625 -12.531 1 98.44 170 HIS B O 1
ATOM 3848 N N . ASP B 1 171 ? -5.105 -8.758 -12.945 1 98.06 171 ASP B N 1
ATOM 3849 C CA . ASP B 1 171 ? -5.723 -9.766 -13.805 1 98.06 171 ASP B CA 1
ATOM 3850 C C . ASP B 1 171 ? -6.742 -10.594 -13.031 1 98.06 171 ASP B C 1
ATOM 3852 O O . ASP B 1 171 ? -7.863 -10.805 -13.5 1 98.06 171 ASP B O 1
ATOM 3856 N N . ASP B 1 172 ? -6.312 -11.047 -11.875 1 96.75 172 ASP B N 1
ATOM 3857 C CA . ASP B 1 172 ? -7.176 -11.891 -11.055 1 96.75 172 ASP B CA 1
ATOM 3858 C C . ASP B 1 172 ? -8.5 -11.195 -10.75 1 96.75 172 ASP B C 1
ATOM 3860 O O . ASP B 1 172 ? -9.57 -11.789 -10.898 1 96.75 172 ASP B O 1
ATOM 3864 N N . VAL B 1 173 ? -8.445 -9.945 -10.391 1 95.88 173 VAL B N 1
ATOM 3865 C CA . VAL B 1 173 ? -9.641 -9.164 -10.094 1 95.88 173 VAL B CA 1
ATOM 3866 C C . VAL B 1 173 ? -10.469 -8.984 -11.367 1 95.88 173 VAL B C 1
ATOM 3868 O O . VAL B 1 173 ? -11.688 -9.148 -11.352 1 95.88 173 VAL B O 1
ATOM 3871 N N . ALA B 1 174 ? -9.773 -8.672 -12.477 1 95.94 174 ALA B N 1
ATOM 3872 C CA . ALA B 1 174 ? -10.461 -8.469 -13.75 1 95.94 174 ALA B CA 1
ATOM 3873 C C . ALA B 1 174 ? -11.211 -9.727 -14.172 1 95.94 174 ALA B C 1
ATOM 3875 O O . ALA B 1 174 ? -12.359 -9.656 -14.617 1 95.94 174 ALA B O 1
ATOM 3876 N N . PHE B 1 175 ? -10.547 -10.859 -14.031 1 95.56 175 PHE B N 1
ATOM 3877 C CA . PHE B 1 175 ? -11.164 -12.133 -14.406 1 95.56 175 PHE B CA 1
ATOM 3878 C C . PHE B 1 175 ? -12.383 -12.422 -13.539 1 95.56 175 PHE B C 1
ATOM 3880 O O . PHE B 1 175 ? -13.438 -12.805 -14.055 1 95.56 175 PHE B O 1
ATOM 3887 N N . GLY B 1 176 ? -12.242 -12.211 -12.273 1 92.06 176 GLY B N 1
ATOM 3888 C CA . GLY B 1 176 ? -13.336 -12.461 -11.344 1 92.06 176 GLY B CA 1
ATOM 3889 C C . GLY B 1 176 ? -14.539 -11.57 -11.594 1 92.06 176 GLY B C 1
ATOM 3890 O O . GLY B 1 176 ? -15.68 -12.016 -11.461 1 92.06 176 GLY B O 1
ATOM 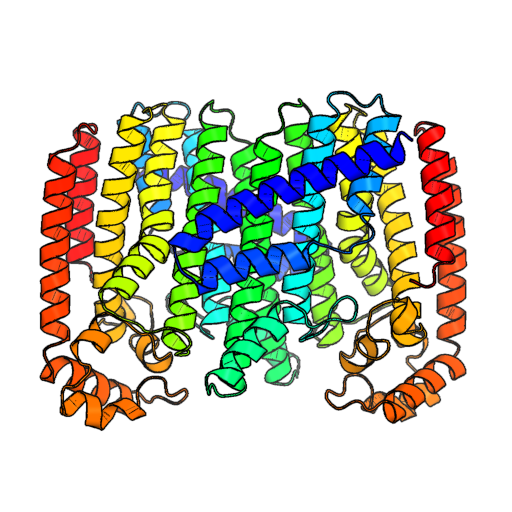3891 N N . LEU B 1 177 ? -14.273 -10.344 -11.969 1 91.31 177 LEU B N 1
ATOM 3892 C CA . LEU B 1 177 ? -15.352 -9.375 -12.172 1 91.31 177 LEU B CA 1
ATOM 3893 C C . LEU B 1 177 ? -15.922 -9.477 -13.578 1 91.31 177 LEU B C 1
ATOM 3895 O O . LEU B 1 177 ? -17 -8.945 -13.859 1 91.31 177 LEU B O 1
ATOM 3899 N N . GLY B 1 178 ? -15.211 -10.117 -14.469 1 90.75 178 GLY B N 1
ATOM 3900 C CA . GLY B 1 178 ? -15.648 -10.258 -15.852 1 90.75 178 GLY B CA 1
ATOM 3901 C C . GLY B 1 178 ? -15.258 -9.078 -16.719 1 90.75 178 GLY B C 1
ATOM 3902 O O . GLY B 1 178 ? -15.805 -8.906 -17.812 1 90.75 178 GLY B O 1
ATOM 3903 N N . THR B 1 179 ? -14.273 -8.258 -16.266 1 92 179 THR B N 1
ATOM 3904 C CA . THR B 1 179 ? -13.836 -7.098 -17.047 1 92 179 THR B CA 1
ATOM 3905 C C . THR B 1 179 ? -12.836 -7.516 -18.109 1 92 179 THR B C 1
ATOM 3907 O O . THR B 1 179 ? -12.562 -6.754 -19.047 1 92 179 THR B O 1
ATOM 3910 N N . ALA B 1 180 ? -12.281 -8.727 -18.016 1 92.5 180 ALA B N 1
ATOM 3911 C CA . ALA B 1 180 ? -11.414 -9.336 -19.016 1 92.5 180 ALA B CA 1
ATOM 3912 C C . ALA B 1 180 ? -11.672 -10.836 -19.125 1 92.5 180 ALA B C 1
ATOM 3914 O O . ALA B 1 180 ? -12.07 -11.477 -18.141 1 92.5 180 ALA B O 1
ATOM 3915 N N . PRO B 1 181 ? -11.422 -11.367 -20.266 1 92.94 181 PRO B N 1
ATOM 3916 C CA . PRO B 1 181 ? -11.625 -12.805 -20.406 1 92.94 181 PRO B CA 1
ATOM 3917 C C . PRO B 1 181 ? -10.562 -13.625 -19.688 1 92.94 181 PRO B C 1
ATOM 3919 O O . PRO B 1 181 ? -9.383 -13.266 -19.703 1 92.94 181 PRO B O 1
ATOM 3922 N N . ALA B 1 182 ? -11 -14.711 -19.094 1 94.5 182 ALA B N 1
ATOM 3923 C CA . ALA B 1 182 ? -10.109 -15.609 -18.359 1 94.5 182 ALA B CA 1
ATOM 3924 C C . ALA B 1 182 ? -9.797 -16.859 -19.188 1 94.5 182 ALA B C 1
ATOM 3926 O O . ALA B 1 182 ? -10.172 -17.969 -18.797 1 94.5 182 ALA B O 1
ATOM 3927 N N . THR B 1 183 ? -9.023 -16.75 -20.234 1 94.94 183 THR B N 1
ATOM 3928 C CA . THR B 1 183 ? -8.594 -17.906 -21.016 1 94.94 183 THR B CA 1
ATOM 3929 C C . THR B 1 183 ? -7.5 -18.672 -20.266 1 94.94 183 THR B C 1
ATOM 3931 O O . THR B 1 183 ? -6.82 -18.125 -19.406 1 94.94 183 THR B O 1
ATOM 3934 N N . PRO B 1 184 ? -7.34 -19.953 -20.594 1 95.06 184 PRO B N 1
ATOM 3935 C CA . PRO B 1 184 ? -6.281 -20.719 -19.938 1 95.06 184 PRO B CA 1
ATOM 3936 C C . PRO B 1 184 ? -4.914 -20.047 -20.047 1 95.06 184 PRO B C 1
ATOM 3938 O O . PRO B 1 184 ? -4.152 -20.016 -19.078 1 95.06 184 PRO B O 1
ATOM 3941 N N . GLU B 1 185 ? -4.617 -19.5 -21.188 1 95.44 185 GLU B N 1
ATOM 3942 C CA . GLU B 1 185 ? -3.342 -18.828 -21.391 1 95.44 185 GLU B CA 1
ATOM 3943 C C . GLU B 1 185 ? -3.197 -17.609 -20.469 1 95.44 185 GLU B C 1
ATOM 3945 O O . GLU B 1 185 ? -2.135 -17.391 -19.875 1 95.44 185 GLU B O 1
ATOM 3950 N N . ARG B 1 186 ? -4.258 -16.844 -20.344 1 96.81 186 ARG B N 1
ATOM 3951 C CA . ARG B 1 186 ? -4.234 -15.656 -19.484 1 96.81 186 ARG B CA 1
ATOM 3952 C C . ARG B 1 186 ? -4.164 -16.047 -18.016 1 96.81 186 ARG B C 1
ATOM 3954 O O . ARG B 1 186 ? -3.506 -15.383 -17.219 1 96.81 186 ARG B O 1
ATOM 3961 N N . LEU B 1 187 ? -4.84 -17.141 -17.703 1 97.56 187 LEU B N 1
ATOM 3962 C CA . LEU B 1 187 ? -4.809 -17.625 -16.328 1 97.56 187 LEU B CA 1
ATOM 3963 C C . LEU B 1 187 ? -3.4 -18.078 -15.945 1 97.56 187 LEU B C 1
ATOM 3965 O O . LEU B 1 187 ? -2.941 -17.797 -14.828 1 97.56 187 LEU B O 1
ATOM 3969 N N . LEU B 1 188 ? -2.736 -18.703 -16.859 1 97.06 188 LEU B N 1
ATOM 3970 C CA . LEU B 1 188 ? -1.376 -19.156 -16.578 1 97.06 188 LEU B CA 1
ATOM 3971 C C . LEU B 1 188 ? -0.429 -17.969 -16.422 1 97.06 188 LEU B C 1
ATOM 3973 O O . LEU B 1 188 ? 0.432 -17.969 -15.539 1 97.06 188 LEU B O 1
ATOM 3977 N N . ARG B 1 189 ? -0.568 -17 -17.266 1 97 189 ARG B N 1
ATOM 3978 C CA . ARG B 1 189 ? 0.239 -15.789 -17.141 1 97 189 ARG B CA 1
ATOM 3979 C C . ARG B 1 189 ? -0.028 -15.086 -15.812 1 97 189 ARG B C 1
ATOM 3981 O O . ARG B 1 189 ? 0.9 -14.594 -15.164 1 97 189 ARG B O 1
ATOM 3988 N N . MET B 1 190 ? -1.285 -15.016 -15.477 1 97.75 190 MET B N 1
ATOM 3989 C CA . MET B 1 190 ? -1.679 -14.414 -14.203 1 97.75 190 MET B CA 1
ATOM 3990 C C . MET B 1 190 ? -1.005 -15.125 -13.039 1 97.75 190 MET B C 1
ATOM 3992 O O . MET B 1 190 ? -0.453 -14.477 -12.148 1 97.75 190 MET B O 1
ATOM 3996 N N . MET B 1 191 ? -0.931 -16.438 -13.055 1 97.31 191 MET B N 1
ATOM 3997 C CA . MET B 1 191 ? -0.318 -17.219 -11.992 1 97.31 191 MET B CA 1
ATOM 3998 C C . MET B 1 191 ? 1.182 -16.953 -11.914 1 97.31 191 MET B C 1
ATOM 4000 O O . MET B 1 191 ? 1.734 -16.812 -10.82 1 97.31 191 MET B O 1
ATOM 4004 N N . ALA B 1 192 ? 1.803 -16.938 -13.07 1 97.94 192 ALA B N 1
ATOM 4005 C CA . ALA B 1 192 ? 3.238 -16.656 -13.141 1 97.94 192 ALA B CA 1
ATOM 4006 C C . ALA B 1 192 ? 3.57 -15.305 -12.531 1 97.94 192 ALA B C 1
ATOM 4008 O O . ALA B 1 192 ? 4.539 -15.172 -11.781 1 97.94 192 ALA B O 1
ATOM 4009 N N . ASN B 1 193 ? 2.758 -14.344 -12.859 1 98.12 193 ASN B N 1
ATOM 4010 C CA . ASN B 1 193 ? 2.994 -12.984 -12.383 1 98.12 193 ASN B CA 1
ATOM 4011 C C . ASN B 1 193 ? 2.604 -12.828 -10.922 1 98.12 193 ASN B C 1
ATOM 4013 O O . ASN B 1 193 ? 3.373 -12.289 -10.125 1 98.12 193 ASN B O 1
ATOM 4017 N N . LYS B 1 194 ? 1.429 -13.352 -10.523 1 97.38 194 LYS B N 1
ATOM 4018 C CA . LYS B 1 194 ? 0.857 -13.125 -9.203 1 97.38 194 LYS B CA 1
ATOM 4019 C C . LYS B 1 194 ? 1.624 -13.898 -8.133 1 97.38 194 LYS B C 1
ATOM 4021 O O . LYS B 1 194 ? 1.896 -13.367 -7.051 1 97.38 194 LYS B O 1
ATOM 4026 N N . THR B 1 195 ? 1.985 -15.086 -8.422 1 96.62 195 THR B N 1
ATOM 4027 C CA . THR B 1 195 ? 2.564 -15.961 -7.41 1 96.62 195 THR B CA 1
ATOM 4028 C C . THR B 1 195 ? 4.008 -16.312 -7.762 1 96.62 195 THR B C 1
ATOM 4030 O O . THR B 1 195 ? 4.906 -16.172 -6.93 1 96.62 195 THR B O 1
ATOM 4033 N N . GLY B 1 196 ? 4.27 -16.734 -8.969 1 97.44 196 GLY B N 1
ATOM 4034 C CA . GLY B 1 196 ? 5.586 -17.203 -9.375 1 97.44 196 GLY B CA 1
ATOM 4035 C C . GLY B 1 196 ? 6.668 -16.156 -9.203 1 97.44 196 GLY B C 1
ATOM 4036 O O . GLY B 1 196 ? 7.766 -16.453 -8.727 1 97.44 196 GLY B O 1
ATOM 4037 N N . SER B 1 197 ? 6.336 -14.93 -9.539 1 96.94 197 SER B N 1
ATOM 4038 C CA . SER B 1 197 ? 7.324 -13.852 -9.602 1 96.94 197 SER B CA 1
ATOM 4039 C C . SER B 1 197 ? 7.789 -13.461 -8.203 1 96.94 197 SER B C 1
ATOM 4041 O O . SER B 1 197 ? 8.992 -13.344 -7.949 1 96.94 197 SER B O 1
ATOM 4043 N N . TYR B 1 198 ? 6.879 -13.305 -7.254 1 96.25 198 TYR B N 1
ATOM 4044 C CA . TYR B 1 198 ? 7.301 -12.719 -5.984 1 96.25 198 TYR B CA 1
ATOM 4045 C C . TYR B 1 198 ? 7.566 -13.805 -4.945 1 96.25 198 TYR B C 1
ATOM 4047 O O . TYR B 1 198 ? 8.406 -13.633 -4.059 1 96.25 198 TYR B O 1
ATOM 4055 N N . SER B 1 199 ? 6.812 -14.922 -5.039 1 97.56 199 SER B N 1
ATOM 4056 C CA . SER B 1 199 ? 6.891 -15.891 -3.951 1 97.56 199 SER B CA 1
ATOM 4057 C C . SER B 1 199 ? 8.039 -16.875 -4.16 1 97.56 199 SER B C 1
ATOM 4059 O O . SER B 1 199 ? 8.531 -17.484 -3.207 1 97.56 199 SER B O 1
ATOM 4061 N N . PHE B 1 200 ? 8.469 -17.078 -5.438 1 98.56 200 PHE B N 1
ATOM 4062 C CA . PHE B 1 200 ? 9.477 -18.078 -5.711 1 98.56 200 PHE B CA 1
ATOM 4063 C C . PHE B 1 200 ? 10.688 -17.469 -6.414 1 98.56 200 PHE B C 1
ATOM 4065 O O . PHE B 1 200 ? 11.781 -17.438 -5.855 1 98.56 200 PHE B O 1
ATOM 4072 N N . ALA B 1 201 ? 10.453 -16.859 -7.598 1 98.81 201 ALA B N 1
ATOM 4073 C CA . ALA B 1 201 ? 11.555 -16.297 -8.367 1 98.81 201 ALA B CA 1
ATOM 4074 C C . ALA B 1 201 ? 12.25 -15.18 -7.598 1 98.81 201 ALA B C 1
ATOM 4076 O O . ALA B 1 201 ? 13.484 -15.133 -7.539 1 98.81 201 ALA B O 1
ATOM 4077 N N . GLY B 1 202 ? 11.492 -14.289 -6.984 1 98.75 202 GLY B N 1
ATOM 4078 C CA . GLY B 1 202 ? 12.031 -13.156 -6.246 1 98.75 202 GLY B CA 1
ATOM 4079 C C . GLY B 1 202 ? 13.008 -13.57 -5.16 1 98.75 202 GLY B C 1
ATOM 4080 O O . GLY B 1 202 ? 14.18 -13.188 -5.191 1 98.75 202 GLY B O 1
ATOM 4081 N N . PRO B 1 203 ? 12.562 -14.406 -4.234 1 98.69 203 PRO B N 1
ATOM 4082 C CA . PRO B 1 203 ? 13.438 -14.852 -3.145 1 98.69 203 PRO B CA 1
ATOM 4083 C C . PRO B 1 203 ? 14.68 -15.578 -3.648 1 98.69 203 PRO B C 1
ATOM 4085 O O . PRO B 1 203 ? 15.781 -15.352 -3.146 1 98.69 203 PRO B O 1
ATOM 4088 N N . LEU B 1 204 ? 14.531 -16.438 -4.652 1 98.88 204 LEU B N 1
ATOM 4089 C CA . LEU B 1 204 ? 15.68 -17.156 -5.199 1 98.88 204 LEU B CA 1
ATOM 4090 C C . LEU B 1 204 ? 16.703 -16.188 -5.785 1 98.88 204 LEU B C 1
ATOM 4092 O O . LEU B 1 204 ? 17.891 -16.266 -5.473 1 98.88 204 LEU B O 1
ATOM 4096 N N . ARG B 1 205 ? 16.219 -15.258 -6.59 1 98.88 205 ARG B N 1
ATOM 4097 C CA . ARG B 1 205 ? 17.094 -14.266 -7.203 1 98.88 205 ARG B CA 1
ATOM 4098 C C . ARG B 1 205 ? 17.75 -13.391 -6.141 1 98.88 205 ARG B C 1
ATOM 4100 O O . ARG B 1 205 ? 18.922 -13.023 -6.266 1 98.88 205 ARG B O 1
ATOM 4107 N N . ALA B 1 206 ? 17 -13.047 -5.125 1 98.81 206 ALA B N 1
ATOM 4108 C CA . ALA B 1 206 ? 17.516 -12.219 -4.039 1 98.81 206 ALA B CA 1
ATOM 4109 C C . ALA B 1 206 ? 18.688 -12.914 -3.334 1 98.81 206 ALA B C 1
ATOM 4111 O O . ALA B 1 206 ? 19.719 -12.297 -3.068 1 98.81 206 ALA B O 1
ATOM 4112 N N . GLY B 1 207 ? 18.5 -14.219 -3.02 1 98.69 207 GLY B N 1
ATOM 4113 C CA . GLY B 1 207 ? 19.578 -14.977 -2.434 1 98.69 207 GLY B CA 1
ATOM 4114 C C . GLY B 1 207 ? 20.828 -15 -3.301 1 98.69 207 GLY B C 1
ATOM 4115 O O . GLY B 1 207 ? 21.938 -14.789 -2.807 1 98.69 207 GLY B O 1
ATOM 4116 N N . GLY B 1 208 ? 20.656 -15.242 -4.598 1 98.75 208 GLY B N 1
ATOM 4117 C CA . GLY B 1 208 ? 21.766 -15.211 -5.531 1 98.75 208 GLY B CA 1
ATOM 4118 C C . GLY B 1 208 ? 22.453 -13.859 -5.598 1 98.75 208 GLY B C 1
ATOM 4119 O O . GLY B 1 208 ? 23.672 -13.781 -5.609 1 98.75 208 GLY B O 1
ATOM 4120 N N . ALA B 1 209 ? 21.672 -12.789 -5.609 1 98.56 209 ALA B N 1
ATOM 4121 C CA . ALA B 1 209 ? 22.203 -11.438 -5.707 1 98.56 209 ALA B CA 1
ATOM 4122 C C . ALA B 1 209 ? 23.094 -11.109 -4.508 1 98.56 209 ALA B C 1
ATOM 4124 O O . ALA B 1 209 ? 24.188 -10.555 -4.668 1 98.56 209 ALA B O 1
ATOM 4125 N N . LEU B 1 210 ? 22.641 -11.461 -3.309 1 98.31 210 LEU B N 1
ATOM 4126 C CA . LEU B 1 210 ? 23.375 -11.164 -2.086 1 98.31 210 LEU B CA 1
ATOM 4127 C C . LEU B 1 210 ? 24.656 -11.992 -2.01 1 98.31 210 LEU B C 1
ATOM 4129 O O . LEU B 1 210 ? 25.578 -11.641 -1.271 1 98.31 210 LEU B O 1
ATOM 4133 N N . ALA B 1 211 ? 24.672 -13.078 -2.811 1 98.31 211 ALA B N 1
ATOM 4134 C CA . ALA B 1 211 ? 25.844 -13.945 -2.811 1 98.31 211 ALA B CA 1
ATOM 4135 C C . ALA B 1 211 ? 26.734 -13.656 -4.012 1 98.31 211 ALA B C 1
ATOM 4137 O O . ALA B 1 211 ? 27.797 -14.281 -4.176 1 98.31 211 ALA B O 1
ATOM 4138 N N . GLY B 1 212 ? 26.297 -12.742 -4.848 1 98.06 212 GLY B N 1
ATOM 4139 C CA . GLY B 1 212 ? 27.109 -12.398 -6.012 1 98.06 212 GLY B CA 1
ATOM 4140 C C . GLY B 1 212 ? 27.109 -13.477 -7.074 1 98.06 212 GLY B C 1
ATOM 4141 O O . GLY B 1 212 ? 28.141 -13.742 -7.695 1 98.06 212 GLY B O 1
ATOM 4142 N N . ALA B 1 213 ? 25.969 -14.133 -7.316 1 97.81 213 ALA B N 1
ATOM 4143 C CA . ALA B 1 213 ? 25.875 -15.297 -8.195 1 97.81 213 ALA B CA 1
ATOM 4144 C C . ALA B 1 213 ? 26.031 -14.891 -9.664 1 97.81 213 ALA B C 1
ATOM 4146 O O . ALA B 1 213 ? 26.391 -15.711 -10.508 1 97.81 213 ALA B O 1
ATOM 4147 N N . GLY B 1 214 ? 25.672 -13.602 -10.055 1 97.56 214 GLY B N 1
ATOM 4148 C CA . GLY B 1 214 ? 25.859 -13.109 -11.406 1 97.56 214 GLY B CA 1
ATOM 4149 C C . GLY B 1 214 ? 24.594 -13.242 -12.258 1 97.56 214 GLY B C 1
ATOM 4150 O O . GLY B 1 214 ? 23.609 -13.828 -11.82 1 97.56 214 GLY B O 1
ATOM 4151 N N . PRO B 1 215 ? 24.578 -12.68 -13.438 1 97.69 215 PRO B N 1
ATOM 4152 C CA . PRO B 1 215 ? 23.375 -12.547 -14.25 1 97.69 215 PRO B CA 1
ATOM 4153 C C . PRO B 1 215 ? 22.875 -13.883 -14.789 1 97.69 215 PRO B C 1
ATOM 4155 O O . PRO B 1 215 ? 21.656 -14.078 -14.922 1 97.69 215 PRO B O 1
ATOM 4158 N N . GLN B 1 216 ? 23.766 -14.781 -15.125 1 98.19 216 GLN B N 1
ATOM 4159 C CA . GLN B 1 216 ? 23.328 -16.078 -15.641 1 98.19 216 GLN B CA 1
ATOM 4160 C C . GLN B 1 216 ? 22.562 -16.859 -14.578 1 98.19 216 GLN B C 1
ATOM 4162 O O . GLN B 1 216 ? 21.484 -17.391 -14.859 1 98.19 216 GLN B O 1
ATOM 4167 N N . ALA B 1 217 ? 23.188 -16.891 -13.406 1 98.56 217 ALA B N 1
ATOM 4168 C CA . ALA B 1 217 ? 22.5 -17.578 -12.305 1 98.56 217 ALA B CA 1
ATOM 4169 C C . ALA B 1 217 ? 21.156 -16.906 -12 1 98.56 217 ALA B C 1
ATOM 4171 O O . ALA B 1 217 ? 20.172 -17.594 -11.734 1 98.56 217 ALA B O 1
ATOM 4172 N N . SER B 1 218 ? 21.141 -15.586 -12.023 1 98.56 218 SER B N 1
ATOM 4173 C CA . SER B 1 218 ? 19.906 -14.859 -11.75 1 98.56 218 SER B CA 1
ATOM 4174 C C . SER B 1 218 ? 18.812 -15.258 -12.734 1 98.56 218 SER B C 1
ATOM 4176 O O . SER B 1 218 ? 17.656 -15.469 -12.344 1 98.56 218 SER B O 1
ATOM 4178 N N . ALA B 1 219 ? 19.141 -15.398 -13.984 1 98.56 219 ALA B N 1
ATOM 4179 C CA . ALA B 1 219 ? 18.188 -15.781 -15.016 1 98.56 219 ALA B CA 1
ATOM 4180 C C . ALA B 1 219 ? 17.672 -17.203 -14.781 1 98.56 219 ALA B C 1
ATOM 4182 O O . ALA B 1 219 ? 16.469 -17.469 -14.93 1 98.56 219 ALA B O 1
ATOM 4183 N N . GLU B 1 220 ? 18.531 -18.078 -14.469 1 98.81 220 GLU B N 1
ATOM 4184 C CA . GLU B 1 220 ? 18.156 -19.469 -14.211 1 98.81 220 GLU B CA 1
ATOM 4185 C C . GLU B 1 220 ? 17.281 -19.578 -12.961 1 98.81 220 GLU B C 1
ATOM 4187 O O . GLU B 1 220 ? 16.297 -20.328 -12.945 1 98.81 220 GLU B O 1
ATOM 4192 N N . LEU B 1 221 ? 17.641 -18.812 -11.945 1 98.88 221 LEU B N 1
ATOM 4193 C CA . LEU B 1 221 ? 16.844 -18.781 -10.719 1 98.88 221 LEU B CA 1
ATOM 4194 C C . LEU B 1 221 ? 15.445 -18.266 -10.992 1 98.88 221 LEU B C 1
ATOM 4196 O O . LEU B 1 221 ? 14.469 -18.75 -10.422 1 98.88 221 LEU B O 1
ATOM 4200 N N . GLU B 1 222 ? 15.344 -17.281 -11.82 1 98.75 222 GLU B N 1
ATOM 4201 C CA . GLU B 1 222 ? 14.031 -16.734 -12.18 1 98.75 222 GLU B CA 1
ATOM 4202 C C . GLU B 1 222 ? 13.18 -17.797 -12.891 1 98.75 222 GLU B C 1
ATOM 4204 O O . GLU B 1 222 ? 12.008 -17.969 -12.555 1 98.75 222 GLU B O 1
ATOM 4209 N N . GLN B 1 223 ? 13.773 -18.484 -13.867 1 98.56 223 GLN B N 1
ATOM 4210 C CA . GLN B 1 223 ? 13.047 -19.484 -14.633 1 98.56 223 GLN B CA 1
ATOM 4211 C C . GLN B 1 223 ? 12.57 -20.625 -13.734 1 98.56 223 GLN B C 1
ATOM 4213 O O . GLN B 1 223 ? 11.414 -21.047 -13.812 1 98.56 223 GLN B O 1
ATOM 4218 N N . VAL B 1 224 ? 13.461 -21.062 -12.93 1 98.81 224 VAL B N 1
ATOM 4219 C CA . VAL B 1 224 ? 13.125 -22.141 -12.008 1 98.81 224 VAL B CA 1
ATOM 4220 C C . VAL B 1 224 ? 12.055 -21.688 -11.031 1 98.81 224 VAL B C 1
ATOM 4222 O O . VAL B 1 224 ? 11.094 -22.406 -10.766 1 98.81 224 VAL B O 1
ATOM 4225 N N . GLY B 1 225 ? 12.25 -20.484 -10.492 1 98.81 225 GLY B N 1
ATOM 4226 C CA . GLY B 1 225 ? 11.273 -19.938 -9.562 1 98.81 225 GLY B CA 1
ATOM 4227 C C . GLY B 1 225 ? 9.883 -19.828 -10.156 1 98.81 225 GLY B C 1
ATOM 4228 O O . GLY B 1 225 ? 8.898 -20.203 -9.516 1 98.81 225 GLY B O 1
ATOM 4229 N N . ILE B 1 226 ? 9.789 -19.375 -11.391 1 98.62 226 ILE B N 1
ATOM 4230 C CA . ILE B 1 226 ? 8.5 -19.234 -12.062 1 98.62 226 ILE B CA 1
ATOM 4231 C C . ILE B 1 226 ? 7.863 -20.609 -12.25 1 98.62 226 ILE B C 1
ATOM 4233 O O . ILE B 1 226 ? 6.668 -20.781 -12 1 98.62 226 ILE B O 1
ATOM 4237 N N . ALA B 1 227 ? 8.656 -21.578 -12.648 1 98.5 227 ALA B N 1
ATOM 4238 C CA . ALA B 1 227 ? 8.141 -22.922 -12.859 1 98.5 227 ALA B CA 1
ATOM 4239 C C . ALA B 1 227 ? 7.59 -23.516 -11.562 1 98.5 227 ALA B C 1
ATOM 4241 O O . ALA B 1 227 ? 6.5 -24.078 -11.547 1 98.5 227 ALA B O 1
ATOM 4242 N N . LEU B 1 228 ? 8.336 -23.344 -10.508 1 98.62 228 LEU B N 1
ATOM 4243 C CA . LEU B 1 228 ? 7.891 -23.844 -9.211 1 98.62 228 LEU B CA 1
ATOM 4244 C C . LEU B 1 228 ? 6.648 -23.094 -8.734 1 98.62 228 LEU B C 1
ATOM 4246 O O . LEU B 1 228 ? 5.734 -23.703 -8.164 1 98.62 228 LEU B O 1
ATOM 4250 N N . GLY B 1 229 ? 6.664 -21.797 -8.922 1 98.12 229 GLY B N 1
ATOM 4251 C CA . GLY B 1 229 ? 5.508 -21 -8.539 1 98.12 229 GLY B CA 1
ATOM 4252 C C . GLY B 1 229 ? 4.242 -21.406 -9.273 1 98.12 229 GLY B C 1
ATOM 4253 O O . GLY B 1 229 ? 3.158 -21.422 -8.68 1 98.12 229 GLY B O 1
ATOM 4254 N N . MET B 1 230 ? 4.359 -21.719 -10.539 1 97.44 230 MET B N 1
ATOM 4255 C CA . MET B 1 230 ? 3.215 -22.172 -11.32 1 97.44 230 MET B CA 1
ATOM 4256 C C . MET B 1 230 ? 2.699 -23.516 -10.797 1 97.44 230 MET B C 1
ATOM 4258 O O . MET B 1 230 ? 1.49 -23.703 -10.672 1 97.44 230 MET B O 1
ATOM 4262 N N . LEU B 1 231 ? 3.654 -24.375 -10.547 1 98.06 231 LEU B N 1
ATOM 4263 C CA . LEU B 1 231 ? 3.297 -25.656 -9.953 1 98.06 231 LEU B CA 1
ATOM 4264 C C . LEU B 1 231 ? 2.547 -25.453 -8.641 1 98.06 231 LEU B C 1
ATOM 4266 O O . LEU B 1 231 ? 1.497 -26.062 -8.414 1 98.06 231 LEU B O 1
ATOM 4270 N N . TYR B 1 232 ? 3.047 -24.625 -7.828 1 97.69 232 TYR B N 1
ATOM 4271 C CA . TYR B 1 232 ? 2.434 -24.297 -6.547 1 97.69 232 TYR B CA 1
ATOM 4272 C C . TYR B 1 232 ? 1.01 -23.797 -6.734 1 97.69 232 TYR B C 1
ATOM 4274 O O . TYR B 1 232 ? 0.092 -24.234 -6.031 1 97.69 232 TYR B O 1
ATOM 4282 N N . GLN B 1 233 ? 0.813 -22.875 -7.641 1 96.44 233 GLN B N 1
ATOM 4283 C CA . GLN B 1 233 ? -0.481 -22.219 -7.785 1 96.44 233 GLN B CA 1
ATOM 4284 C C . GLN B 1 233 ? -1.529 -23.172 -8.336 1 96.44 233 GLN B C 1
ATOM 4286 O O . GLN B 1 233 ? -2.678 -23.172 -7.887 1 96.44 233 GLN B O 1
ATOM 4291 N N . VAL B 1 234 ? -1.147 -24 -9.305 1 97.12 234 VAL B N 1
ATOM 4292 C CA . VAL B 1 234 ? -2.098 -24.953 -9.859 1 97.12 234 VAL B CA 1
ATOM 4293 C C . VAL B 1 234 ? -2.533 -25.938 -8.773 1 97.12 234 VAL B C 1
ATOM 4295 O O . VAL B 1 234 ? -3.721 -26.25 -8.648 1 97.12 234 VAL B O 1
ATOM 4298 N N . ARG B 1 235 ? -1.587 -26.375 -7.996 1 96.88 235 ARG B N 1
ATOM 4299 C CA . ARG B 1 235 ? -1.904 -27.281 -6.883 1 96.88 235 ARG B CA 1
ATOM 4300 C C . ARG B 1 235 ? -2.789 -26.578 -5.855 1 96.88 235 ARG B C 1
ATOM 4302 O O . ARG B 1 235 ? -3.729 -27.172 -5.328 1 96.88 235 ARG B O 1
ATOM 4309 N N . ASP B 1 236 ? -2.484 -25.344 -5.617 1 94.31 236 ASP B N 1
ATOM 4310 C CA . ASP B 1 236 ? -3.246 -24.562 -4.641 1 94.31 236 ASP B CA 1
ATOM 4311 C C . ASP B 1 236 ? -4.691 -24.375 -5.098 1 94.31 236 ASP B C 1
ATOM 4313 O O . ASP B 1 236 ? -5.609 -24.359 -4.277 1 94.31 236 ASP B O 1
ATOM 4317 N N . ASP B 1 237 ? -4.902 -24.219 -6.336 1 94.12 237 ASP B N 1
ATOM 4318 C CA . ASP B 1 237 ? -6.25 -24.078 -6.883 1 94.12 237 ASP B CA 1
ATOM 4319 C C . ASP B 1 237 ? -7.059 -25.359 -6.66 1 94.12 237 ASP B C 1
ATOM 4321 O O . ASP B 1 237 ? -8.266 -25.297 -6.402 1 94.12 237 ASP B O 1
ATOM 4325 N N . LEU B 1 238 ? -6.418 -26.469 -6.766 1 95.25 238 LEU B N 1
ATOM 4326 C CA . LEU B 1 238 ? -7.074 -27.75 -6.5 1 95.25 238 LEU B CA 1
ATOM 4327 C C . LEU B 1 238 ? -7.441 -27.875 -5.027 1 95.25 238 LEU B C 1
ATOM 4329 O O . LEU B 1 238 ? -8.562 -28.25 -4.691 1 95.25 238 LEU B O 1
ATOM 4333 N N . LEU B 1 239 ? -6.512 -27.5 -4.199 1 93.75 239 LEU B N 1
ATOM 4334 C CA . LEU B 1 239 ? -6.707 -27.641 -2.76 1 93.75 239 LEU B CA 1
ATOM 4335 C C . LEU B 1 239 ? -7.754 -26.641 -2.26 1 93.75 239 LEU B C 1
ATOM 4337 O O . LEU B 1 239 ? -8.477 -26.938 -1.308 1 93.75 239 LEU B O 1
ATOM 4341 N N . GLY B 1 240 ? -7.828 -25.531 -2.92 1 92.56 240 GLY B N 1
ATOM 4342 C CA . GLY B 1 240 ? -8.797 -24.516 -2.541 1 92.56 240 GLY B CA 1
ATOM 4343 C C . GLY B 1 240 ? -10.234 -24.969 -2.738 1 92.56 240 GLY B C 1
ATOM 4344 O O . GLY B 1 240 ? -11.148 -24.422 -2.115 1 92.56 240 GLY B O 1
ATOM 4345 N N . VAL B 1 241 ? -10.43 -25.953 -3.539 1 95.38 241 VAL B N 1
ATOM 4346 C CA . VAL B 1 241 ? -11.781 -26.422 -3.846 1 95.38 241 VAL B CA 1
ATOM 4347 C C . VAL B 1 241 ? -11.992 -27.812 -3.275 1 95.38 241 VAL B C 1
ATOM 4349 O O . VAL B 1 241 ? -13.07 -28.125 -2.775 1 95.38 241 VAL B O 1
ATOM 4352 N N . PHE B 1 242 ? -11 -28.578 -3.264 1 95.5 242 PHE B N 1
ATOM 4353 C CA . PHE B 1 242 ? -11.195 -30 -2.953 1 95.5 242 PHE B CA 1
ATOM 4354 C C . PHE B 1 242 ? -10.422 -30.391 -1.697 1 95.5 242 PHE B C 1
ATOM 4356 O O . PHE B 1 242 ? -10.547 -31.516 -1.208 1 95.5 242 PHE B O 1
ATOM 4363 N N . GLY B 1 243 ? -9.617 -29.453 -1.224 1 92.12 243 GLY B N 1
ATOM 4364 C CA . GLY B 1 243 ? -8.82 -29.766 -0.051 1 92.12 243 GLY B CA 1
ATOM 4365 C C . GLY B 1 243 ? -9.617 -29.766 1.236 1 92.12 243 GLY B C 1
ATOM 4366 O O . GLY B 1 243 ? -10.727 -29.234 1.286 1 92.12 243 GLY B O 1
ATOM 4367 N N . ASP B 1 244 ? -9 -30.391 2.262 1 89.62 244 ASP B N 1
ATOM 4368 C CA . ASP B 1 244 ? -9.57 -30.359 3.607 1 89.62 244 ASP B CA 1
ATOM 4369 C C . ASP B 1 244 ? -9.195 -29.062 4.332 1 89.62 244 ASP B C 1
ATOM 4371 O O . ASP B 1 244 ? -8.023 -28.828 4.625 1 89.62 244 ASP B O 1
ATOM 4375 N N . PRO B 1 245 ? -10.18 -28.266 4.68 1 85.31 245 PRO B N 1
ATOM 4376 C CA . PRO B 1 245 ? -9.891 -26.969 5.312 1 85.31 245 PRO B CA 1
ATOM 4377 C C . PRO B 1 245 ? -9.07 -27.125 6.594 1 85.31 245 PRO B C 1
ATOM 4379 O O . PRO B 1 245 ? -8.289 -26.234 6.934 1 85.31 245 PRO B O 1
ATOM 4382 N N . VAL B 1 246 ? -9.203 -28.188 7.242 1 82.81 246 VAL B N 1
ATOM 4383 C CA . VAL B 1 246 ? -8.469 -28.422 8.477 1 82.81 246 VAL B CA 1
ATOM 4384 C C . VAL B 1 246 ? -6.98 -28.594 8.172 1 82.81 246 VAL B C 1
ATOM 4386 O O . VAL B 1 246 ? -6.125 -28.109 8.914 1 82.81 246 VAL B O 1
ATOM 4389 N N . VAL B 1 247 ? -6.762 -29.141 7.055 1 84 247 VAL B N 1
ATOM 4390 C CA . VAL B 1 247 ? -5.391 -29.453 6.668 1 84 247 VAL B CA 1
ATOM 4391 C C . VAL B 1 247 ? -4.77 -28.234 5.977 1 84 247 VAL B C 1
ATOM 4393 O O . VAL B 1 247 ? -3.645 -27.844 6.289 1 84 247 VAL B O 1
ATOM 4396 N N . THR B 1 248 ? -5.539 -27.578 5.133 1 83.5 248 THR B N 1
ATOM 4397 C CA . THR B 1 248 ? -5.004 -26.484 4.332 1 83.5 248 THR B CA 1
ATOM 4398 C C . THR B 1 248 ? -4.945 -25.203 5.145 1 83.5 248 THR B C 1
ATOM 4400 O O . THR B 1 248 ? -4.188 -24.281 4.816 1 83.5 248 THR B O 1
ATOM 4403 N N . GLY B 1 249 ? -5.875 -25.125 6.184 1 77.94 249 GLY B N 1
ATOM 4404 C CA . GLY B 1 249 ? -5.965 -23.922 7.004 1 77.94 249 GLY B CA 1
ATOM 4405 C C . GLY B 1 249 ? -6.73 -22.797 6.332 1 77.94 249 GLY B C 1
ATOM 4406 O O . GLY B 1 249 ? -6.754 -21.672 6.836 1 77.94 249 GLY B O 1
ATOM 4407 N N . LYS B 1 250 ? -7.238 -23.141 5.098 1 80.81 250 LYS B N 1
ATOM 4408 C CA . LYS B 1 250 ? -8.039 -22.141 4.391 1 80.81 250 LYS B CA 1
ATOM 4409 C C . LYS B 1 250 ? -9.383 -22.719 3.957 1 80.81 250 LYS B C 1
ATOM 4411 O O . LYS B 1 250 ? -9.562 -23.938 3.939 1 80.81 250 LYS B O 1
ATOM 4416 N N . SER B 1 251 ? -10.32 -21.812 3.709 1 80.44 251 SER B N 1
ATOM 4417 C CA . SER B 1 251 ? -11.648 -22.219 3.275 1 80.44 251 SER B CA 1
ATOM 4418 C C . SER B 1 251 ? -11.594 -22.984 1.958 1 80.44 251 SER B C 1
ATOM 4420 O O . SER B 1 251 ? -10.852 -22.609 1.048 1 80.44 251 SER B O 1
ATOM 4422 N N . ALA B 1 252 ? -12.328 -24.078 1.903 1 84.62 252 ALA B N 1
ATOM 4423 C CA . ALA B 1 252 ? -12.438 -24.828 0.648 1 84.62 252 ALA B CA 1
ATOM 4424 C C . ALA B 1 252 ? -13.609 -24.312 -0.19 1 84.62 252 ALA B C 1
ATOM 4426 O O . ALA B 1 252 ? -13.914 -24.875 -1.246 1 84.62 252 ALA B O 1
ATOM 4427 N N . THR B 1 253 ? -14.305 -23.281 0.314 1 89.38 253 THR B N 1
ATOM 4428 C CA . THR B 1 253 ? -15.438 -22.734 -0.417 1 89.38 253 THR B CA 1
ATOM 4429 C C . THR B 1 253 ? -15.148 -21.297 -0.847 1 89.38 253 THR B C 1
ATOM 4431 O O . THR B 1 253 ? -15.875 -20.734 -1.675 1 89.38 253 THR B O 1
ATOM 4434 N N . GLY B 1 254 ? -14.039 -20.766 -0.331 1 87.06 254 GLY B N 1
ATOM 4435 C CA . GLY B 1 254 ? -13.734 -19.359 -0.594 1 87.06 254 GLY B CA 1
ATOM 4436 C C . GLY B 1 254 ? -13.594 -19.047 -2.072 1 87.06 254 GLY B C 1
ATOM 4437 O O . GLY B 1 254 ? -14.211 -18.109 -2.572 1 87.06 254 GLY B O 1
ATOM 4438 N N . ASP B 1 255 ? -12.93 -19.906 -2.756 1 90.94 255 ASP B N 1
ATOM 4439 C CA . ASP B 1 255 ? -12.695 -19.703 -4.18 1 90.94 255 ASP B CA 1
ATOM 4440 C C . ASP B 1 255 ? -14.008 -19.766 -4.965 1 90.94 255 ASP B C 1
ATOM 4442 O O . ASP B 1 255 ? -14.203 -19 -5.914 1 90.94 255 ASP B O 1
ATOM 4446 N N . LEU B 1 256 ? -14.836 -20.641 -4.547 1 94.25 256 LEU B N 1
ATOM 4447 C CA . LEU B 1 256 ? -16.125 -20.812 -5.211 1 94.25 256 LEU B CA 1
ATOM 4448 C C . LEU B 1 256 ? -17.047 -19.641 -4.914 1 94.25 256 LEU B C 1
ATOM 4450 O O . LEU B 1 256 ? -17.734 -19.141 -5.812 1 94.25 256 LEU B O 1
ATOM 4454 N N . ARG B 1 257 ? -16.984 -19.219 -3.678 1 90.44 257 ARG B N 1
ATOM 4455 C CA . ARG B 1 257 ? -17.812 -18.094 -3.254 1 90.44 257 ARG B CA 1
ATOM 4456 C C . ARG B 1 257 ? -17.391 -16.812 -3.938 1 90.44 257 ARG B C 1
ATOM 4458 O O . ARG B 1 257 ? -18.219 -15.984 -4.312 1 90.44 257 ARG B O 1
ATOM 4465 N N . GLU B 1 258 ? -16.172 -16.703 -4.09 1 88.19 258 GLU B N 1
ATOM 4466 C CA . GLU B 1 258 ? -15.617 -15.484 -4.688 1 88.19 258 GLU B CA 1
ATOM 4467 C C . GLU B 1 258 ? -15.781 -15.492 -6.203 1 88.19 258 GLU B C 1
ATOM 4469 O O . GLU B 1 258 ? -15.617 -14.461 -6.855 1 88.19 258 GLU B O 1
ATOM 4474 N N . GLY B 1 259 ? -16.078 -16.656 -6.707 1 91.62 259 GLY B N 1
ATOM 4475 C CA . GLY B 1 259 ? -16.156 -16.75 -8.156 1 91.62 259 GLY B CA 1
ATOM 4476 C C . GLY B 1 259 ? -14.805 -16.672 -8.836 1 91.62 259 GLY B C 1
ATOM 4477 O O . GLY B 1 259 ? -14.68 -16.125 -9.93 1 91.62 259 GLY B O 1
ATOM 4478 N N . LYS B 1 260 ? -13.797 -17.188 -8.211 1 93.31 260 LYS B N 1
ATOM 4479 C CA . LYS B 1 260 ? -12.453 -17.125 -8.773 1 93.31 260 LYS B CA 1
ATOM 4480 C C . LYS B 1 260 ? -12.383 -17.906 -10.086 1 93.31 260 LYS B C 1
ATOM 4482 O O . LYS B 1 260 ? -12.859 -19.047 -10.164 1 93.31 260 LYS B O 1
ATOM 4487 N N . ARG B 1 261 ? -11.859 -17.234 -11.07 1 95.5 261 ARG B N 1
ATOM 4488 C CA . ARG B 1 261 ? -11.625 -17.906 -12.344 1 95.5 261 ARG B CA 1
ATOM 4489 C C . ARG B 1 261 ? -10.297 -18.672 -12.328 1 95.5 261 ARG B C 1
ATOM 4491 O O . ARG B 1 261 ? -9.234 -18.062 -12.477 1 95.5 261 ARG B O 1
ATOM 4498 N N . THR B 1 262 ? -10.406 -19.938 -12.164 1 96.31 262 THR B N 1
ATOM 4499 C CA . THR B 1 262 ? -9.227 -20.797 -12.141 1 96.31 262 THR B CA 1
ATOM 4500 C C . THR B 1 262 ? -9.211 -21.75 -13.336 1 96.31 262 THR B C 1
ATOM 4502 O O . THR B 1 262 ? -10.164 -21.766 -14.125 1 96.31 262 THR B O 1
ATOM 4505 N N . LEU B 1 263 ? -8.164 -22.516 -13.438 1 97 263 LEU B N 1
ATOM 4506 C CA . LEU B 1 263 ? -8.086 -23.516 -14.5 1 97 263 LEU B CA 1
ATOM 4507 C C . LEU B 1 263 ? -9.148 -24.594 -14.312 1 97 263 LEU B C 1
ATOM 4509 O O . LEU B 1 263 ? -9.641 -25.156 -15.289 1 97 263 LEU B O 1
ATOM 4513 N N . LEU B 1 264 ? -9.586 -24.844 -13.062 1 96.88 264 LEU B N 1
ATOM 4514 C CA . LEU B 1 264 ? -10.688 -25.766 -12.797 1 96.88 264 LEU B CA 1
ATOM 4515 C C . LEU B 1 264 ? -11.961 -25.312 -13.5 1 96.88 264 LEU B C 1
ATOM 4517 O O . LEU B 1 264 ? -12.578 -26.094 -14.227 1 96.88 264 LEU B O 1
ATOM 4521 N N . VAL B 1 265 ? -12.258 -24.047 -13.242 1 96.75 265 VAL B N 1
ATOM 4522 C CA . VAL B 1 265 ? -13.469 -23.484 -13.812 1 96.75 265 VAL B CA 1
ATOM 4523 C C . VAL B 1 265 ? -13.344 -23.422 -15.336 1 96.75 265 VAL B C 1
ATOM 4525 O O . VAL B 1 265 ? -14.281 -23.766 -16.062 1 96.75 265 VAL B O 1
ATOM 4528 N N . ALA B 1 266 ? -12.227 -22.984 -15.82 1 96.06 266 ALA B N 1
ATOM 4529 C CA . ALA B 1 266 ? -11.992 -22.891 -17.266 1 96.06 266 ALA B CA 1
ATOM 4530 C C . ALA B 1 266 ? -12.18 -24.25 -17.938 1 96.06 266 ALA B C 1
ATOM 4532 O O . ALA B 1 266 ? -12.742 -24.328 -19.031 1 96.06 266 ALA B O 1
ATOM 4533 N N . CYS B 1 267 ? -11.703 -25.312 -17.328 1 96.06 267 CYS B N 1
ATOM 4534 C CA . CYS B 1 267 ? -11.789 -26.672 -17.875 1 96.06 267 CYS B CA 1
ATOM 4535 C C . CYS B 1 267 ? -13.234 -27.172 -17.875 1 96.06 267 CYS B C 1
ATOM 4537 O O . CYS B 1 267 ? -13.617 -27.969 -18.734 1 96.06 267 CYS B O 1
ATOM 4539 N N . ALA B 1 268 ? -14.031 -26.672 -16.969 1 97.25 268 ALA B N 1
ATOM 4540 C CA . ALA B 1 268 ? -15.406 -27.141 -16.828 1 97.25 268 ALA B CA 1
ATOM 4541 C C . ALA B 1 268 ? -16.344 -26.375 -17.75 1 97.25 268 ALA B C 1
ATOM 4543 O O . ALA B 1 268 ? -17.453 -26.828 -18.031 1 97.25 268 ALA B O 1
ATOM 4544 N N . GLU B 1 269 ? -15.883 -25.172 -18.125 1 95 269 GLU B N 1
ATOM 4545 C CA . GLU B 1 269 ? -16.75 -24.312 -18.922 1 95 269 GLU B CA 1
ATOM 4546 C C . GLU B 1 269 ? -17.281 -25.031 -20.156 1 95 269 GLU B C 1
ATOM 4548 O O . GLU B 1 269 ? -16.516 -25.703 -20.859 1 95 269 GLU B O 1
ATOM 4553 N N . GLY B 1 270 ? -18.562 -24.906 -20.5 1 93.88 270 GLY B N 1
ATOM 4554 C CA . GLY B 1 270 ? -19.188 -25.516 -21.672 1 93.88 270 GLY B CA 1
ATOM 4555 C C . GLY B 1 270 ? -19.797 -26.875 -21.375 1 93.88 270 GLY B C 1
ATOM 4556 O O . GLY B 1 270 ? -20.672 -27.344 -22.109 1 93.88 270 GLY B O 1
ATOM 4557 N N . HIS B 1 271 ? -19.266 -27.609 -20.359 1 97.06 271 HIS B N 1
ATOM 4558 C CA . HIS B 1 271 ? -19.844 -28.891 -19.984 1 97.06 271 HIS B CA 1
ATOM 4559 C C . HIS B 1 271 ? -21.25 -28.703 -19.438 1 97.06 271 HIS B C 1
ATOM 4561 O O . HIS B 1 271 ? -21.516 -27.781 -18.656 1 97.06 271 HIS B O 1
ATOM 4567 N N . PRO B 1 272 ? -22.172 -29.516 -19.734 1 98.06 272 PRO B N 1
ATOM 4568 C CA . PRO B 1 272 ? -23.562 -29.359 -19.328 1 98.06 272 PRO B CA 1
ATOM 4569 C C . PRO B 1 272 ? -23.75 -29.359 -17.812 1 98.06 272 PRO B C 1
ATOM 4571 O O . PRO B 1 272 ? -24.547 -28.578 -17.281 1 98.06 272 PRO B O 1
ATOM 4574 N N . ASP B 1 273 ? -23.047 -30.141 -17.109 1 98.06 273 ASP B N 1
ATOM 4575 C CA . ASP B 1 273 ? -23.188 -30.219 -15.664 1 98.06 273 ASP B CA 1
ATOM 4576 C C . ASP B 1 273 ? -22.75 -28.906 -15 1 98.06 273 ASP B C 1
ATOM 4578 O O . ASP B 1 273 ? -23.328 -28.5 -13.992 1 98.06 273 ASP B O 1
ATOM 4582 N N . TRP B 1 274 ? -21.672 -28.344 -15.531 1 97.81 274 TRP B N 1
ATOM 4583 C CA . TRP B 1 274 ? -21.234 -27.047 -15 1 97.81 274 TRP B CA 1
ATOM 4584 C C . TRP B 1 274 ? -22.234 -25.953 -15.336 1 97.81 274 TRP B C 1
ATOM 4586 O O . TRP B 1 274 ? -22.594 -25.141 -14.477 1 97.81 274 TRP B O 1
ATOM 4596 N N . THR B 1 275 ? -22.703 -26 -16.531 1 97.75 275 THR B N 1
ATOM 4597 C CA . THR B 1 275 ? -23.672 -25.016 -16.984 1 97.75 275 THR B CA 1
ATOM 4598 C C . THR B 1 275 ? -24.906 -25.016 -16.078 1 97.75 275 THR B C 1
ATOM 4600 O O . THR B 1 275 ? -25.469 -23.969 -15.773 1 97.75 275 THR B O 1
ATOM 4603 N N . ALA B 1 276 ? -25.266 -26.141 -15.633 1 97.75 276 ALA B N 1
ATOM 4604 C CA . ALA B 1 276 ? -26.469 -26.328 -14.828 1 97.75 276 ALA B CA 1
ATOM 4605 C C . ALA B 1 276 ? -26.312 -25.672 -13.461 1 97.75 276 ALA B C 1
ATOM 4607 O O . ALA B 1 276 ? -27.297 -25.203 -12.875 1 97.75 276 ALA B O 1
ATOM 4608 N N . VAL B 1 277 ? -25.094 -25.594 -12.961 1 97.88 277 VAL B N 1
ATOM 4609 C CA . VAL B 1 277 ? -24.922 -25.141 -11.586 1 97.88 277 VAL B CA 1
ATOM 4610 C C . VAL B 1 277 ? -24.141 -23.828 -11.57 1 97.88 277 VAL B C 1
ATOM 4612 O O . VAL B 1 277 ? -23.859 -23.266 -10.5 1 97.88 277 VAL B O 1
ATOM 4615 N N . ARG B 1 278 ? -23.797 -23.281 -12.672 1 96.19 278 ARG B N 1
ATOM 4616 C CA . ARG B 1 278 ? -22.938 -22.109 -12.82 1 96.19 278 ARG B CA 1
ATOM 4617 C C . ARG B 1 278 ? -23.5 -20.906 -12.062 1 96.19 278 ARG B C 1
ATOM 4619 O O . ARG B 1 278 ? -22.75 -20.078 -11.555 1 96.19 278 ARG B O 1
ATOM 4626 N N . HIS B 1 279 ? -24.766 -20.828 -11.898 1 94.94 279 HIS B N 1
ATOM 4627 C CA . HIS B 1 279 ? -25.438 -19.703 -11.242 1 94.94 279 HIS B CA 1
ATOM 4628 C C . HIS B 1 279 ? -25.094 -19.656 -9.758 1 94.94 279 HIS B C 1
ATOM 4630 O O . HIS B 1 279 ? -25.266 -18.625 -9.109 1 94.94 279 HIS B O 1
ATOM 4636 N N . LEU B 1 280 ? -24.578 -20.781 -9.219 1 96.12 280 LEU B N 1
ATOM 4637 C CA . LEU B 1 280 ? -24.188 -20.844 -7.816 1 96.12 280 LEU B CA 1
ATOM 4638 C C . LEU B 1 280 ? -22.781 -20.266 -7.613 1 96.12 280 LEU B C 1
ATOM 4640 O O . LEU B 1 280 ? -22.438 -19.859 -6.504 1 96.12 280 LEU B O 1
ATOM 4644 N N . TRP B 1 281 ? -22 -20.375 -8.656 1 95.38 281 TRP B N 1
ATOM 4645 C CA . TRP B 1 281 ? -20.609 -19.969 -8.625 1 95.38 281 TRP B CA 1
ATOM 4646 C C . TRP B 1 281 ? -20.5 -18.453 -8.43 1 95.38 281 TRP B C 1
ATOM 4648 O O . TRP B 1 281 ? -21.109 -17.688 -9.164 1 95.38 281 TRP B O 1
ATOM 4658 N N . GLY B 1 282 ? -19.812 -17.984 -7.387 1 91.5 282 GLY B N 1
ATOM 4659 C CA . GLY B 1 282 ? -19.609 -16.578 -7.125 1 91.5 282 GLY B CA 1
ATOM 4660 C C . GLY B 1 282 ? -20.734 -15.961 -6.305 1 91.5 282 GLY B C 1
ATOM 4661 O O . GLY B 1 282 ? -20.781 -14.742 -6.113 1 91.5 282 GLY B O 1
ATOM 4662 N N . HIS B 1 283 ? -21.578 -16.828 -5.84 1 90.19 283 HIS B N 1
ATOM 4663 C CA . HIS B 1 283 ? -22.688 -16.312 -5.047 1 90.19 283 HIS B CA 1
ATOM 4664 C C . HIS B 1 283 ? -22.25 -15.977 -3.625 1 90.19 283 HIS B C 1
ATOM 4666 O O . HIS B 1 283 ? -21.625 -16.812 -2.953 1 90.19 283 HIS B O 1
ATOM 4672 N N . PRO B 1 284 ? -22.562 -14.812 -3.193 1 83.81 284 PRO B N 1
ATOM 4673 C CA . PRO B 1 284 ? -22.094 -14.383 -1.871 1 83.81 284 PRO B CA 1
ATOM 4674 C C . PRO B 1 284 ? -22.641 -15.266 -0.744 1 83.81 284 PRO B C 1
ATOM 4676 O O . PRO B 1 284 ? -21.984 -15.414 0.292 1 83.81 284 PRO B O 1
ATOM 4679 N N . ASP B 1 285 ? -23.828 -15.875 -0.95 1 87.94 285 ASP B N 1
ATOM 4680 C CA . ASP B 1 285 ? -24.469 -16.688 0.08 1 87.94 285 ASP B CA 1
ATOM 4681 C C . ASP B 1 285 ? -24.312 -18.188 -0.236 1 87.94 285 ASP B C 1
ATOM 4683 O O . ASP B 1 285 ? -25.156 -18.984 0.148 1 87.94 285 ASP B O 1
ATOM 4687 N N . LEU B 1 286 ? -23.266 -18.484 -0.961 1 94.25 286 LEU B N 1
ATOM 4688 C CA . LEU B 1 286 ? -23 -19.875 -1.316 1 94.25 286 LEU B CA 1
ATOM 4689 C C . LEU B 1 286 ? -23.016 -20.766 -0.078 1 94.25 286 LEU B C 1
ATOM 4691 O O . LEU B 1 286 ? -22.25 -20.547 0.858 1 94.25 286 LEU B O 1
ATOM 4695 N N . THR B 1 287 ? -23.906 -21.734 -0.013 1 94.06 287 THR B N 1
ATOM 4696 C CA . THR B 1 287 ? -23.984 -22.688 1.08 1 94.06 287 THR B CA 1
ATOM 4697 C C . THR B 1 287 ? -23.047 -23.875 0.823 1 94.06 287 THR B C 1
ATOM 4699 O O . THR B 1 287 ? -22.531 -24.031 -0.286 1 94.06 287 THR B O 1
ATOM 4702 N N . GLU B 1 288 ? -22.844 -24.609 1.851 1 93.62 288 GLU B N 1
ATOM 4703 C CA . GLU B 1 288 ? -22.031 -25.812 1.68 1 93.62 288 GLU B CA 1
ATOM 4704 C C . GLU B 1 288 ? -22.672 -26.781 0.692 1 93.62 288 GLU B C 1
ATOM 4706 O O . GLU B 1 288 ? -21.969 -27.453 -0.071 1 93.62 288 GLU B O 1
ATOM 4711 N N . ALA B 1 289 ? -23.953 -26.797 0.712 1 96.62 289 ALA B N 1
ATOM 4712 C CA . ALA B 1 289 ? -24.656 -27.656 -0.235 1 96.62 289 ALA B CA 1
ATOM 4713 C C . ALA B 1 289 ? -24.453 -27.172 -1.669 1 96.62 289 ALA B C 1
ATOM 4715 O O . ALA B 1 289 ? -24.25 -27.984 -2.578 1 96.62 289 ALA B O 1
ATOM 4716 N N . ASP B 1 290 ? -24.469 -25.891 -1.844 1 97.06 290 ASP B N 1
ATOM 4717 C CA . ASP B 1 290 ? -24.203 -25.312 -3.154 1 97.06 290 ASP B CA 1
ATOM 4718 C C . ASP B 1 290 ? -22.781 -25.625 -3.613 1 97.06 290 ASP B C 1
ATOM 4720 O O . ASP B 1 290 ? -22.547 -25.953 -4.777 1 97.06 290 ASP B O 1
ATOM 4724 N N . ALA B 1 291 ? -21.906 -25.547 -2.689 1 97 291 ALA B N 1
ATOM 4725 C CA . ALA B 1 291 ? -20.5 -25.812 -2.998 1 97 291 ALA B CA 1
ATOM 4726 C C . ALA B 1 291 ? -20.281 -27.25 -3.434 1 97 291 ALA B C 1
ATOM 4728 O O . ALA B 1 291 ? -19.5 -27.531 -4.34 1 97 291 ALA B O 1
ATOM 4729 N N . GLU B 1 292 ? -20.969 -28.062 -2.76 1 97.5 292 GLU B N 1
ATOM 4730 C CA . GLU B 1 292 ? -20.859 -29.484 -3.113 1 97.5 292 GLU B CA 1
ATOM 4731 C C . GLU B 1 292 ? -21.406 -29.734 -4.516 1 97.5 292 GLU B C 1
ATOM 4733 O O . GLU B 1 292 ? -20.875 -30.578 -5.242 1 97.5 292 GLU B O 1
ATOM 4738 N N . GLU B 1 293 ? -22.453 -29.031 -4.883 1 98 293 GLU B N 1
ATOM 4739 C CA . GLU B 1 293 ? -22.969 -29.141 -6.242 1 98 293 GLU B CA 1
ATOM 4740 C C . GLU B 1 293 ? -21.938 -28.656 -7.262 1 98 293 GLU B C 1
ATOM 4742 O O . GLU B 1 293 ? -21.75 -29.297 -8.305 1 98 293 GLU B O 1
ATOM 4747 N N . LEU B 1 294 ? -21.297 -27.641 -6.93 1 98.25 294 LEU B N 1
ATOM 4748 C CA . LEU B 1 294 ? -20.266 -27.109 -7.809 1 98.25 294 LEU B CA 1
ATOM 4749 C C . LEU B 1 294 ? -19.094 -28.078 -7.93 1 98.25 294 LEU B C 1
ATOM 4751 O O . LEU B 1 294 ? -18.594 -28.328 -9.031 1 98.25 294 LEU B O 1
ATOM 4755 N N . ARG B 1 295 ? -18.719 -28.672 -6.824 1 98.06 295 ARG B N 1
ATOM 4756 C CA . ARG B 1 295 ? -17.625 -29.625 -6.824 1 98.06 295 ARG B CA 1
ATOM 4757 C C . ARG B 1 295 ? -17.969 -30.859 -7.668 1 98.06 295 ARG B C 1
ATOM 4759 O O . ARG B 1 295 ? -17.141 -31.344 -8.422 1 98.06 295 ARG B O 1
ATOM 4766 N N . ALA B 1 296 ? -19.203 -31.25 -7.465 1 98.38 296 ALA B N 1
ATOM 4767 C CA . ALA B 1 296 ? -19.656 -32.406 -8.227 1 98.38 296 ALA B CA 1
ATOM 4768 C C . ALA B 1 296 ? -19.609 -32.125 -9.727 1 98.38 296 ALA B C 1
ATOM 4770 O O . ALA B 1 296 ? -19.219 -33 -10.508 1 98.38 296 ALA B O 1
ATOM 4771 N N . ALA B 1 297 ? -19.984 -30.969 -10.102 1 98.44 297 ALA B N 1
ATOM 4772 C CA . ALA B 1 297 ? -19.938 -30.594 -11.508 1 98.44 297 ALA B CA 1
ATOM 4773 C C . ALA B 1 297 ? -18.5 -30.516 -12.016 1 98.44 297 ALA B C 1
ATOM 4775 O O . ALA B 1 297 ? -18.219 -30.891 -13.156 1 98.44 297 ALA B O 1
ATOM 4776 N N . LEU B 1 298 ? -17.594 -30.062 -11.195 1 98.25 298 LEU B N 1
ATOM 4777 C CA . LEU B 1 298 ? -16.188 -29.984 -11.562 1 98.25 298 LEU B CA 1
ATOM 4778 C C . LEU B 1 298 ? -15.602 -31.391 -11.742 1 98.25 298 LEU B C 1
ATOM 4780 O O . LEU B 1 298 ? -14.766 -31.609 -12.625 1 98.25 298 LEU B O 1
ATOM 4784 N N . VAL B 1 299 ? -16.062 -32.281 -10.977 1 98.5 299 VAL B N 1
ATOM 4785 C CA . VAL B 1 299 ? -15.594 -33.688 -11.07 1 98.5 299 VAL B CA 1
ATOM 4786 C C . VAL B 1 299 ? -16.172 -34.344 -12.32 1 98.5 299 VAL B C 1
ATOM 4788 O O . VAL B 1 299 ? -15.438 -34.906 -13.125 1 98.5 299 VAL B O 1
ATOM 4791 N N . SER B 1 300 ? -17.484 -34.125 -12.484 1 98.31 300 SER B N 1
ATOM 4792 C CA . SER B 1 300 ? -18.172 -34.812 -13.586 1 98.31 300 SER B CA 1
ATOM 4793 C C . SER B 1 300 ? -17.719 -34.25 -14.938 1 98.31 300 SER B C 1
ATOM 4795 O O . SER B 1 300 ? -17.703 -34.969 -15.93 1 98.31 300 SER B O 1
ATOM 4797 N N . SER B 1 301 ? -17.344 -33.062 -14.977 1 98 301 SER B N 1
ATOM 4798 C CA . SER B 1 301 ? -16.875 -32.438 -16.219 1 98 301 SER B CA 1
ATOM 4799 C C . SER B 1 301 ? -15.461 -32.875 -16.562 1 98 301 SER B C 1
ATOM 4801 O O . SER B 1 301 ? -14.977 -32.625 -17.672 1 98 301 SER B O 1
ATOM 4803 N N . GLY B 1 302 ? -14.742 -33.531 -15.586 1 98.06 302 GLY B N 1
ATOM 4804 C CA . GLY B 1 302 ? -13.359 -33.938 -15.789 1 98.06 302 GLY B CA 1
ATOM 4805 C C . GLY B 1 302 ? -12.359 -32.844 -15.414 1 98.06 302 GLY B C 1
ATOM 4806 O O . GLY B 1 302 ? -11.148 -33.062 -15.539 1 98.06 302 GLY B O 1
ATOM 4807 N N . ALA B 1 303 ? -12.82 -31.75 -14.914 1 98.06 303 ALA B N 1
ATOM 4808 C CA . ALA B 1 303 ? -11.961 -30.625 -14.602 1 98.06 303 ALA B CA 1
ATOM 4809 C C . ALA B 1 303 ? -10.945 -30.984 -13.516 1 98.06 303 ALA B C 1
ATOM 4811 O O . ALA B 1 303 ? -9.766 -30.656 -13.625 1 98.06 303 ALA B O 1
ATOM 4812 N N . ARG B 1 304 ? -11.375 -31.656 -12.5 1 98 304 ARG B N 1
ATOM 4813 C CA . ARG B 1 304 ? -10.477 -32.031 -11.414 1 98 304 ARG B CA 1
ATOM 4814 C C . ARG B 1 304 ? -9.328 -32.875 -11.922 1 98 304 ARG B C 1
ATOM 4816 O O . ARG B 1 304 ? -8.164 -32.625 -11.602 1 98 304 ARG B O 1
ATOM 4823 N N . SER B 1 305 ? -9.672 -33.875 -12.742 1 98 305 SER B N 1
ATOM 4824 C CA . SER B 1 305 ? -8.664 -34.781 -13.281 1 98 305 SER B CA 1
ATOM 4825 C C . SER B 1 305 ? -7.707 -34.031 -14.211 1 98 305 SER B C 1
ATOM 4827 O O . SER B 1 305 ? -6.5 -34.281 -14.195 1 98 305 SER B O 1
ATOM 4829 N N . ALA B 1 306 ? -8.258 -33.188 -15.008 1 97.69 306 ALA B N 1
ATOM 4830 C CA . ALA B 1 306 ? -7.438 -32.406 -15.945 1 97.69 306 ALA B CA 1
ATOM 4831 C C . ALA B 1 306 ? -6.418 -31.562 -15.203 1 97.69 306 ALA B C 1
ATOM 4833 O O . ALA B 1 306 ? -5.25 -31.484 -15.594 1 97.69 306 ALA B O 1
ATOM 4834 N N . VAL B 1 307 ? -6.844 -30.875 -14.148 1 97.5 307 VAL B N 1
ATOM 4835 C CA . VAL B 1 307 ? -5.957 -30 -13.391 1 97.5 307 VAL B CA 1
ATOM 4836 C C . VAL B 1 307 ? -4.957 -30.828 -12.594 1 97.5 307 VAL B C 1
ATOM 4838 O O . VAL B 1 307 ? -3.793 -30.453 -12.453 1 97.5 307 VAL B O 1
ATOM 4841 N N . ALA B 1 308 ? -5.359 -31.984 -12.141 1 97.44 308 ALA B N 1
ATOM 4842 C CA . ALA B 1 308 ? -4.434 -32.906 -11.469 1 97.44 308 ALA B CA 1
ATOM 4843 C C . ALA B 1 308 ? -3.332 -33.344 -12.414 1 97.44 308 ALA B C 1
ATOM 4845 O O . ALA B 1 308 ? -2.166 -33.438 -12.023 1 97.44 308 ALA B O 1
ATOM 4846 N N . GLU B 1 309 ? -3.742 -33.656 -13.586 1 97.81 309 GLU B N 1
ATOM 4847 C CA . GLU B 1 309 ? -2.766 -34.062 -14.594 1 97.81 309 GLU B CA 1
ATOM 4848 C C . GLU B 1 309 ? -1.815 -32.906 -14.914 1 97.81 309 GLU B C 1
ATOM 4850 O O . GLU B 1 309 ? -0.628 -33.125 -15.172 1 97.81 309 GLU B O 1
ATOM 4855 N N . LEU B 1 310 ? -2.355 -31.734 -14.922 1 97.56 310 LEU B N 1
ATOM 4856 C CA . LEU B 1 310 ? -1.532 -30.562 -15.164 1 97.56 310 LEU B CA 1
ATOM 4857 C C . LEU B 1 310 ? -0.511 -30.375 -14.047 1 97.56 310 LEU B C 1
ATOM 4859 O O . LEU B 1 310 ? 0.626 -29.969 -14.305 1 97.56 310 LEU B O 1
ATOM 4863 N N . VAL B 1 311 ? -0.895 -30.609 -12.797 1 97.94 311 VAL B N 1
ATOM 4864 C CA . VAL B 1 311 ? 0.033 -30.547 -11.672 1 97.94 311 VAL B CA 1
ATOM 4865 C C . VAL B 1 311 ? 1.211 -31.484 -11.914 1 97.94 311 VAL B C 1
ATOM 4867 O O . VAL B 1 311 ? 2.369 -31.094 -11.758 1 97.94 311 VAL B O 1
ATOM 4870 N N . ALA B 1 312 ? 0.901 -32.688 -12.32 1 98 312 ALA B N 1
ATOM 4871 C CA . ALA B 1 312 ? 1.938 -33.688 -12.578 1 98 312 ALA B CA 1
ATOM 4872 C C . ALA B 1 312 ? 2.852 -33.25 -13.719 1 98 312 ALA B C 1
ATOM 4874 O O . ALA B 1 312 ? 4.07 -33.406 -13.648 1 98 312 ALA B O 1
ATOM 4875 N N . ALA B 1 313 ? 2.254 -32.75 -14.758 1 98.06 313 ALA B N 1
ATOM 4876 C CA . ALA B 1 313 ? 3.021 -32.281 -15.906 1 98.06 313 ALA B CA 1
ATOM 4877 C C . ALA B 1 313 ? 3.941 -31.109 -15.508 1 98.06 313 ALA B C 1
ATOM 4879 O O . ALA B 1 313 ? 5.09 -31.047 -15.953 1 98.06 313 ALA B O 1
ATOM 4880 N N . LYS B 1 314 ? 3.443 -30.188 -14.734 1 97.94 314 LYS B N 1
ATOM 4881 C CA . LYS B 1 314 ? 4.23 -29.047 -14.297 1 97.94 314 LYS B CA 1
ATOM 4882 C C . LYS B 1 314 ? 5.363 -29.469 -13.375 1 97.94 314 LYS B C 1
ATOM 4884 O O . LYS B 1 314 ? 6.438 -28.859 -13.367 1 97.94 314 LYS B O 1
ATOM 4889 N N . ARG B 1 315 ? 5.082 -30.422 -12.531 1 98.38 315 ARG B N 1
ATOM 4890 C CA . ARG B 1 315 ? 6.141 -30.953 -11.688 1 98.38 315 ARG B CA 1
ATOM 4891 C C . ARG B 1 315 ? 7.27 -31.531 -12.531 1 98.38 315 ARG B C 1
ATOM 4893 O O . ARG B 1 315 ? 8.445 -31.219 -12.305 1 98.38 315 ARG B O 1
ATOM 4900 N N . SER B 1 316 ? 6.898 -32.375 -13.508 1 98.44 316 SER B N 1
ATOM 4901 C CA . SER B 1 316 ? 7.887 -32.969 -14.391 1 98.44 316 SER B CA 1
ATOM 4902 C C . SER B 1 316 ? 8.68 -31.922 -15.148 1 98.44 316 SER B C 1
ATOM 4904 O O . SER B 1 316 ? 9.898 -32.031 -15.289 1 98.44 316 SER B O 1
ATOM 4906 N N . ALA B 1 317 ? 8.016 -30.938 -15.617 1 98.19 317 ALA B N 1
ATOM 4907 C CA . ALA B 1 317 ? 8.664 -29.844 -16.359 1 98.19 317 ALA B CA 1
ATOM 4908 C C . ALA B 1 317 ? 9.625 -29.078 -15.461 1 98.19 317 ALA B C 1
ATOM 4910 O O . ALA B 1 317 ? 10.711 -28.688 -15.891 1 98.19 317 ALA B O 1
ATOM 4911 N N . ALA B 1 318 ? 9.219 -28.766 -14.211 1 98.5 318 ALA B N 1
ATOM 4912 C CA . ALA B 1 318 ? 10.07 -28.031 -13.273 1 98.5 318 ALA B CA 1
ATOM 4913 C C . ALA B 1 318 ? 11.344 -28.812 -12.961 1 98.5 318 ALA B C 1
ATOM 4915 O O . ALA B 1 318 ? 12.438 -28.25 -12.961 1 98.5 318 ALA B O 1
ATOM 4916 N N . VAL B 1 319 ? 11.18 -30.109 -12.773 1 98.62 319 VAL B N 1
ATOM 4917 C CA . VAL B 1 319 ? 12.312 -30.953 -12.445 1 98.62 319 VAL B CA 1
ATOM 4918 C C . VAL B 1 319 ? 13.281 -31 -13.625 1 98.62 319 VAL B C 1
ATOM 4920 O O . VAL B 1 319 ? 14.5 -30.891 -13.445 1 98.62 319 VAL B O 1
ATOM 4923 N N . ALA B 1 320 ? 12.758 -31.188 -14.812 1 98.62 320 ALA B N 1
ATOM 4924 C CA . ALA B 1 320 ? 13.586 -31.203 -16.016 1 98.62 320 ALA B CA 1
ATOM 4925 C C . ALA B 1 320 ? 14.312 -29.875 -16.203 1 98.62 320 ALA B C 1
ATOM 4927 O O . ALA B 1 320 ? 15.484 -29.859 -16.594 1 98.62 320 ALA B O 1
ATOM 4928 N N . MET B 1 321 ? 13.672 -28.797 -15.945 1 98.38 321 MET B N 1
ATOM 4929 C CA . MET B 1 321 ? 14.258 -27.469 -16.062 1 98.38 321 MET B CA 1
ATOM 4930 C C . MET B 1 321 ? 15.406 -27.297 -15.062 1 98.38 321 MET B C 1
ATOM 4932 O O . MET B 1 321 ? 16.484 -26.812 -15.422 1 98.38 321 MET B O 1
ATOM 4936 N N . ILE B 1 322 ? 15.172 -27.641 -13.844 1 98.75 322 ILE B N 1
ATOM 4937 C CA . ILE B 1 322 ? 16.188 -27.547 -12.797 1 98.75 322 ILE B CA 1
ATOM 4938 C C . ILE B 1 322 ? 17.438 -28.328 -13.219 1 98.75 322 ILE B C 1
ATOM 4940 O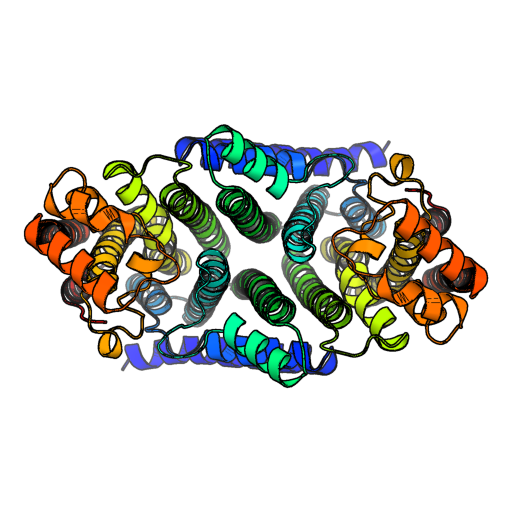 O . ILE B 1 322 ? 18.547 -27.828 -13.094 1 98.75 322 ILE B O 1
ATOM 4944 N N . ALA B 1 323 ? 17.219 -29.5 -13.773 1 98.38 323 ALA B N 1
ATOM 4945 C CA . ALA B 1 323 ? 18.312 -30.391 -14.148 1 98.38 323 ALA B CA 1
ATOM 4946 C C . ALA B 1 323 ? 19.203 -29.766 -15.227 1 98.38 323 ALA B C 1
ATOM 4948 O O . ALA B 1 323 ? 20.406 -30.016 -15.281 1 98.38 323 ALA B O 1
ATOM 4949 N N . ARG B 1 324 ? 18.688 -28.906 -16.031 1 98.12 324 ARG B N 1
ATOM 4950 C CA . ARG B 1 324 ? 19.391 -28.359 -17.172 1 98.12 324 ARG B CA 1
ATOM 4951 C C . ARG B 1 324 ? 20.156 -27.094 -16.797 1 98.12 324 ARG B C 1
ATOM 4953 O O . ARG B 1 324 ? 21.016 -26.625 -17.562 1 98.12 324 ARG B O 1
ATOM 4960 N N . THR B 1 325 ? 19.922 -26.594 -15.562 1 98.56 325 THR B N 1
ATOM 4961 C CA . THR B 1 325 ? 20.594 -25.359 -15.156 1 98.56 325 THR B CA 1
ATOM 4962 C C . THR B 1 325 ? 22.031 -25.641 -14.734 1 98.56 325 THR B C 1
ATOM 4964 O O . THR B 1 325 ? 22.422 -26.797 -14.562 1 98.56 325 THR B O 1
ATOM 4967 N N . ALA B 1 326 ? 22.797 -24.578 -14.68 1 98.5 326 ALA B N 1
ATOM 4968 C CA . ALA B 1 326 ? 24.156 -24.656 -14.164 1 98.5 326 ALA B CA 1
ATOM 4969 C C . ALA B 1 326 ? 24.219 -24.266 -12.695 1 98.5 326 ALA B C 1
ATOM 4971 O O . ALA B 1 326 ? 25.281 -23.906 -12.18 1 98.5 326 ALA B O 1
ATOM 4972 N N . LEU B 1 327 ? 23.094 -24.266 -11.984 1 98.75 327 LEU B N 1
ATOM 4973 C CA . LEU B 1 327 ? 23.047 -23.906 -10.57 1 98.75 327 LEU B CA 1
ATOM 4974 C C . LEU B 1 327 ? 23.828 -24.922 -9.734 1 98.75 327 LEU B C 1
ATOM 4976 O O . LEU B 1 327 ? 24.062 -26.047 -10.172 1 98.75 327 LEU B O 1
ATOM 4980 N N . PRO B 1 328 ? 24.281 -24.531 -8.57 1 98.69 328 PRO B N 1
ATOM 4981 C CA . PRO B 1 328 ? 25 -25.453 -7.695 1 98.69 328 PRO B CA 1
ATOM 4982 C C . PRO B 1 328 ? 24.203 -26.734 -7.414 1 98.69 328 PRO B C 1
ATOM 4984 O O . PRO B 1 328 ? 22.984 -26.672 -7.234 1 98.69 328 PRO B O 1
ATOM 4987 N N . VAL B 1 329 ? 24.844 -27.844 -7.309 1 98.31 329 VAL B N 1
ATOM 4988 C CA . VAL B 1 329 ? 24.234 -29.156 -7.195 1 98.31 329 VAL B CA 1
ATOM 4989 C C . VAL B 1 329 ? 23.344 -29.219 -5.957 1 98.31 329 VAL B C 1
ATOM 4991 O O . VAL B 1 329 ? 22.234 -29.75 -6.008 1 98.31 329 VAL B O 1
ATOM 4994 N N . VAL B 1 330 ? 23.797 -28.656 -4.895 1 98.06 330 VAL B N 1
ATOM 4995 C CA . VAL B 1 330 ? 23.047 -28.688 -3.641 1 98.06 330 VAL B CA 1
ATOM 4996 C C . VAL B 1 330 ? 21.703 -27.969 -3.814 1 98.06 330 VAL B C 1
ATOM 4998 O O . VAL B 1 330 ? 20.672 -28.422 -3.314 1 98.06 330 VAL B O 1
ATOM 5001 N N . LEU B 1 331 ? 21.734 -26.844 -4.504 1 98.69 331 LEU B N 1
ATOM 5002 C CA . LEU B 1 331 ? 20.5 -26.094 -4.727 1 98.69 331 LEU B CA 1
ATOM 5003 C C . LEU B 1 331 ? 19.562 -26.859 -5.652 1 98.69 331 LEU B C 1
ATOM 5005 O O . LEU B 1 331 ? 18.344 -26.875 -5.43 1 98.69 331 LEU B O 1
ATOM 5009 N N . LYS B 1 332 ? 20.109 -27.453 -6.68 1 98.75 332 LYS B N 1
ATOM 5010 C CA . LYS B 1 332 ? 19.297 -28.266 -7.582 1 98.75 332 LYS B CA 1
ATOM 5011 C C . LYS B 1 332 ? 18.562 -29.359 -6.828 1 98.75 332 LYS B C 1
ATOM 5013 O O . LYS B 1 332 ? 17.375 -29.609 -7.078 1 98.75 332 LYS B O 1
ATOM 5018 N N . GLN B 1 333 ? 19.219 -29.969 -5.934 1 98.44 333 GLN B N 1
ATOM 5019 C CA . GLN B 1 333 ? 18.609 -31.047 -5.148 1 98.44 333 GLN B CA 1
ATOM 5020 C C . GLN B 1 333 ? 17.484 -30.516 -4.266 1 98.44 333 GLN B C 1
ATOM 5022 O O . GLN B 1 333 ? 16.406 -31.125 -4.188 1 98.44 333 GLN B O 1
ATOM 5027 N N . GLU B 1 334 ? 17.75 -29.406 -3.641 1 98 334 GLU B N 1
ATOM 5028 C CA . GLU B 1 334 ? 16.734 -28.797 -2.779 1 98 334 GLU B CA 1
ATOM 5029 C C . GLU B 1 334 ? 15.508 -28.391 -3.576 1 98 334 GLU B C 1
ATOM 5031 O O . GLU B 1 334 ? 14.375 -28.656 -3.15 1 98 334 GLU B O 1
ATOM 5036 N N . LEU B 1 335 ? 15.695 -27.812 -4.727 1 98.75 335 LEU B N 1
ATOM 5037 C CA . LEU B 1 335 ? 14.586 -27.312 -5.539 1 98.75 335 LEU B CA 1
ATOM 5038 C C . LEU B 1 335 ? 13.805 -28.469 -6.16 1 98.75 335 LEU B C 1
ATOM 5040 O O . LEU B 1 335 ? 12.586 -28.391 -6.309 1 98.75 335 LEU B O 1
ATOM 5044 N N . THR B 1 336 ? 14.531 -29.516 -6.512 1 98.69 336 THR B N 1
ATOM 5045 C CA . THR B 1 336 ? 13.859 -30.703 -7.008 1 98.69 336 THR B CA 1
ATOM 5046 C C . THR B 1 336 ? 12.984 -31.328 -5.926 1 98.69 336 THR B C 1
ATOM 5048 O O . THR B 1 336 ? 11.844 -31.719 -6.188 1 98.69 336 THR B O 1
ATOM 5051 N N . GLY B 1 337 ? 13.555 -31.422 -4.723 1 98.12 337 GLY B N 1
ATOM 5052 C CA . GLY B 1 337 ? 12.766 -31.891 -3.6 1 98.12 337 GLY B CA 1
ATOM 5053 C C . GLY B 1 337 ? 11.547 -31.031 -3.326 1 98.12 337 GLY B C 1
ATOM 5054 O O . GLY B 1 337 ? 10.477 -31.547 -2.996 1 98.12 337 GLY B O 1
ATOM 5055 N N . LEU B 1 338 ? 11.68 -29.75 -3.453 1 97.88 338 LEU B N 1
ATOM 5056 C CA . LEU B 1 338 ? 10.562 -28.828 -3.258 1 97.88 338 LEU B CA 1
ATOM 5057 C C . LEU B 1 338 ? 9.484 -29.062 -4.305 1 97.88 338 LEU B C 1
ATOM 5059 O O . LEU B 1 338 ? 8.289 -29.031 -3.99 1 97.88 338 LEU B O 1
ATOM 5063 N N . ALA B 1 339 ? 9.906 -29.25 -5.578 1 98.25 339 ALA B N 1
ATOM 5064 C CA . ALA B 1 339 ? 8.938 -29.531 -6.633 1 98.25 339 ALA B CA 1
ATOM 5065 C C . ALA B 1 339 ? 8.07 -30.734 -6.27 1 98.25 339 ALA B C 1
ATOM 5067 O O . ALA B 1 339 ? 6.848 -30.719 -6.457 1 98.25 339 ALA B O 1
ATOM 5068 N N . ASP B 1 340 ? 8.656 -31.734 -5.715 1 97.56 340 ASP B N 1
ATOM 5069 C CA . ASP B 1 340 ? 7.938 -32.938 -5.301 1 97.56 340 ASP B CA 1
ATOM 5070 C C . ASP B 1 340 ? 6.965 -32.625 -4.164 1 97.56 340 ASP B C 1
ATOM 5072 O O . ASP B 1 340 ? 5.809 -33.062 -4.195 1 97.56 340 ASP B O 1
ATOM 5076 N N . LYS B 1 341 ? 7.43 -31.875 -3.229 1 96.44 341 LYS B N 1
ATOM 5077 C CA . LYS B 1 341 ? 6.594 -31.516 -2.086 1 96.44 341 LYS B CA 1
ATOM 5078 C C . LYS B 1 341 ? 5.406 -30.656 -2.521 1 96.44 341 LYS B C 1
ATOM 5080 O O . LYS B 1 341 ? 4.297 -30.828 -2.004 1 96.44 341 LYS B O 1
ATOM 5085 N N . LEU B 1 342 ? 5.641 -29.734 -3.426 1 96.44 342 LEU B N 1
ATOM 5086 C CA . LEU B 1 342 ? 4.582 -28.859 -3.898 1 96.44 342 LEU B CA 1
ATOM 5087 C C . LEU B 1 342 ? 3.492 -29.641 -4.617 1 96.44 342 LEU B C 1
ATOM 5089 O O . LEU B 1 342 ? 2.305 -29.344 -4.473 1 96.44 342 LEU B O 1
ATOM 5093 N N . ALA B 1 343 ? 3.908 -30.641 -5.395 1 95.62 343 ALA B N 1
ATOM 5094 C CA . ALA B 1 343 ? 2.969 -31.422 -6.191 1 95.62 343 ALA B CA 1
ATOM 5095 C C . ALA B 1 343 ? 2.137 -32.344 -5.305 1 95.62 343 ALA B C 1
ATOM 5097 O O . ALA B 1 343 ? 1 -32.688 -5.645 1 95.62 343 ALA B O 1
ATOM 5098 N N . GLU B 1 344 ? 2.652 -32.719 -4.105 1 90.94 344 GLU B N 1
ATOM 5099 C CA . GLU B 1 344 ? 2.018 -33.75 -3.287 1 90.94 344 GLU B CA 1
ATOM 5100 C C . GLU B 1 344 ? 1.414 -33.156 -2.02 1 90.94 344 GLU B C 1
ATOM 5102 O O . GLU B 1 344 ? 0.781 -33.844 -1.233 1 90.94 344 GLU B O 1
ATOM 5107 N N . ARG B 1 345 ? 1.574 -31.938 -1.889 1 80.38 345 ARG B N 1
ATOM 5108 C CA . ARG B 1 3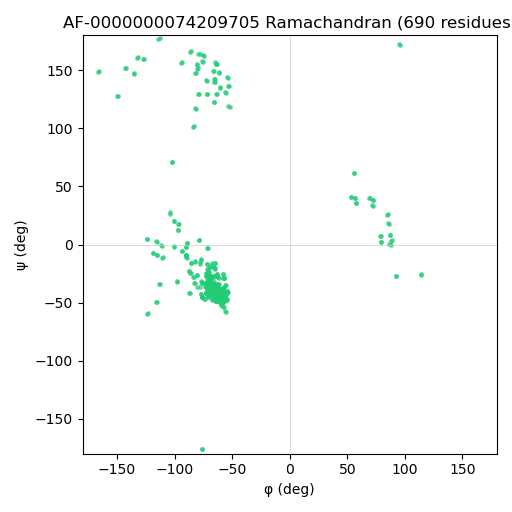45 ? 1.171 -31.297 -0.639 1 80.38 345 ARG B CA 1
ATOM 5109 C C . ARG B 1 345 ? -0.341 -31.375 -0.451 1 80.38 345 ARG B C 1
ATOM 5111 O O . ARG B 1 345 ? -1.094 -31.375 -1.428 1 80.38 345 ARG B O 1
ATOM 5118 N N . GLU B 1 346 ? -0.643 -31.422 0.907 1 79.12 346 GLU B N 1
ATOM 5119 C CA . GLU B 1 346 ? -2.051 -31.375 1.292 1 79.12 346 GLU B CA 1
ATOM 5120 C C . GLU B 1 346 ? -2.389 -30.062 1.982 1 79.12 346 GLU B C 1
ATOM 5122 O O . GLU B 1 346 ? -3.545 -29.812 2.322 1 79.12 346 GLU B O 1
ATOM 5127 N N . SER B 1 347 ? -1.293 -29.328 2.312 1 72.12 347 SER B N 1
ATOM 5128 C CA . SER B 1 347 ? -1.447 -28.016 2.934 1 72.12 347 SER B CA 1
ATOM 5129 C C . SER B 1 347 ? -0.53 -26.984 2.281 1 72.12 347 SER B C 1
ATOM 5131 O O . SER B 1 347 ? 0.498 -27.344 1.702 1 72.12 347 SER B O 1
#

Solvent-accessible surface area (backbone atoms only — not comparable to full-atom values): 33663 Å² total; per-residue (Å²): 111,72,67,62,54,50,55,46,45,23,49,50,51,46,50,53,51,44,52,51,49,28,63,63,29,37,81,76,34,66,69,48,17,49,48,42,52,49,50,48,55,64,63,50,89,67,87,53,60,40,36,47,41,12,48,46,36,14,48,56,50,70,36,57,62,58,66,48,51,27,44,47,24,34,22,52,49,30,40,49,41,16,51,49,37,44,46,28,59,73,66,67,50,48,63,50,73,77,33,70,26,70,32,38,49,45,16,52,57,31,44,74,72,71,39,51,72,67,50,10,48,49,49,5,47,49,52,23,50,49,49,18,54,50,29,44,47,46,20,53,54,50,45,66,69,40,80,52,88,22,37,62,57,33,49,50,40,52,47,52,17,49,55,35,20,46,48,13,47,52,45,51,51,29,33,42,66,62,78,40,83,67,44,70,70,52,46,51,51,24,38,32,22,39,39,0,31,42,55,29,10,28,24,25,28,37,14,25,33,51,28,65,51,51,69,68,51,37,52,50,32,34,55,47,16,29,37,46,21,37,28,38,48,54,37,45,57,49,38,31,58,70,32,52,37,86,60,48,25,43,64,34,51,50,47,48,29,62,28,58,73,41,69,48,52,56,56,18,59,88,34,67,60,32,63,74,45,45,84,52,55,35,27,87,79,56,42,73,70,54,47,50,52,47,49,50,19,31,49,74,50,41,11,53,58,53,51,51,50,46,29,54,50,36,34,53,49,36,43,54,51,48,70,71,48,89,66,48,68,69,42,45,51,52,52,43,52,45,39,53,47,45,65,66,51,70,93,114,71,66,64,53,50,56,44,45,23,49,49,51,46,51,54,51,44,51,52,48,28,65,63,29,37,80,77,34,64,68,47,17,48,48,42,52,50,49,49,56,65,63,50,90,65,86,53,60,40,34,48,41,13,48,47,34,13,48,55,50,69,36,59,61,57,67,49,51,26,43,48,26,34,21,51,48,32,39,51,40,16,52,50,36,44,46,30,58,72,67,69,51,48,64,50,72,78,34,69,28,70,32,38,50,45,16,52,55,34,46,75,72,72,38,53,71,67,50,10,48,49,49,5,46,49,53,24,50,50,48,18,52,50,28,44,47,47,21,53,53,49,46,67,67,40,81,53,88,22,37,62,58,33,49,49,41,54,46,50,15,50,57,35,20,46,47,12,46,52,45,52,52,28,32,42,66,60,77,40,83,65,44,71,68,53,46,51,51,26,38,33,23,40,40,0,31,42,54,30,10,28,24,24,29,36,13,26,33,52,28,65,53,51,70,69,51,38,52,50,32,34,53,48,17,29,38,45,22,37,28,38,50,54,38,46,58,48,38,31,58,72,33,52,38,85,61,48,24,42,63,34,50,52,46,47,31,60,29,57,73,43,67,50,51,56,55,16,58,89,33,67,60,32,62,74,46,48,83,53,55,36,27,89,78,56,42,71,69,52,47,49,53,47,50,50,20,30,50,73,52,40,10,53,60,54,50,51,51,48,30,54,52,37,33,52,50,36,42,56,51,49,68,70,47,88,66,48,67,71,41,44,51,52,53,44,53,46,40,54,48,45,65,66,51,69,95

Foldseek 3Di:
DVQVVLVVLLVVLLVVLLVVLLVVQCVVDPVRSVLSVQLSVLLPDDPLLLLVLLLLLLVLLPNPPVNLSSLLSNLLSLLVSLVVLVVCLLLVPQFFLQHGHQLVVQLVVVVVVPDDNVVSSVRSSVSSNVSSVVSNVVSLVSLVPRPAPLSVVLVVLQVQLVVLLVVLVVLQSCCLVVVDPDAPVSQLSSQLRNFLRSRFLSSSLNSCSSSVVDDQSSVLSSVLSSLLSSLLVLLVLLCLQPADCVQVSDHVCSCQLQLGDHQLLNLLPPPPQCVVLVVLGNHNPRDPVSSVSNVVSSVVSCSSVVSLVVSVVSLVVSLVSLVPGPRRPSSNVVSNVSSVCSSPDRD/DVQVVLVVLLVVLLVVLLVVLLVVQCVVDPVRSVLSVQLSVLLPDDPLLLLVLLLLLLVLLPNPPVNLSSLLSNLLSLLVSLVVLVVCLLLVNQFFLQHGHQLVVQLVVVVVVPDDSVVSSVRSSVSSNVSSVVSNVVSLVSLVPRPAPLSVVLVVLQVQLVVLLVVLVVLQSCCLVVVDPDAPVSQLSSQLRNFLRSRFLSSSLNSCSSSVVDDQSSVLSSVLSSLLSSLLVLLVLLCLQPADCVQVSDHVCSCQLQLGDHQLLNLLPPPPQCVVLVVLGNHNPRDPVSSVSNVVSSVVSCSSVVSLVVSVVSLVVSLVSLVPGPRRPSSNVVSNVSSVCSSPDRD

Radius of gyration: 25.94 Å; Cα contacts (8 Å, |Δi|>4): 1096; chains: 2; bounding box: 59×68×45 Å

Sequence (694 aa):
MTEILTHDAVDVVLADFFADRVRRATPLAEHYGLLWRRLTRSSEGGKRLRPQLLLDAHAAFGGPHPQDAAVAAAAFELVHTALLLHDDVLDRDLTRRGRPNLAAEFASDATQGDLSPESASAWGTASSILGGDLLLSSAYALVARIGSAGRAELTDIIEDSLFRAAAGEHDDVAFGLGTAPATPERLLRMMANKTGSYSFAGPLRAGGALAGAGPQASAELEQVGIALGMLYQVRDDLLGVFGDPVVTGKSATGDLREGKRTLLVACAEGHPDWTAVRHLWGHPDLTEADAEELRAALVSSGARSAVAELVAAKRSAAVAMIARTALPVVLKQELTGLADKLAERESMTEILTHDAVDVVLADFFADRVRRATPLAEHYGLLWRRLTRSSEGGKRLRPQLLLDAHAAFGGPHPQDAAVAAAAFELVHTALLLHDDVLDRDLTRRGRPNLAAEFASDATQGDLSPESASAWGTASSILGGDLLLSSAYALVARIGSAGRAELTDIIEDSLFRAAAGEHDDVAFGLGTAPATPERLLRMMANKTGSYSFAGPLRAGGALAGAGPQASAELEQVGIALGMLYQVRDDLLGVFGDPVVTGKSATGDLREGKRTLLVACAEGHPDWTAVRHLWGHPDLTEADAEELRAALVSSGARSAVAELVAAKRSAAVAMIARTALPVVLKQELTGLADKLAERES